Protein AF-A0A928BN38-F1 (afdb_monomer_lite)

Secondary structure (DSSP, 8-state):
-----STTSSTTSS----------------SSS-----------------STT------TT----------TTTT---------S--HHHHHHHHHH-TTSS-HHHHHHHHHTTTHHHHT--B-HHHHHHHHTTSS-SSSS--B--EEEEEE-HHHHHHHHTS-GGG--HHHHHHHHHHTTTTTTSB--S-TTSTTBHHHHHHHTTEESS---GGGSS--SSBTT--TT-TTS--S-EEEEEE-SSSSPEEEEEE-TTTTS-EES--PEE--STTS---EEE--GGGS-EEB-GGG-EEEETTEEEEEESS-----HHHHHHHHTS-EEEETGGG-HHHHHTT-TT----SHHHHEEEE--TTT----TTEEE-TTEEEEEEE-TT---SSGGGEEEEEEES-EEEEEPPPPSSSEEEEEEEEEE-BTTB-EEEEEEES-TT-PPEEEEEEE-B--TTHHHHTT-----S-HHHHHHHHHHHHHTTEEEPPTTBEETTTEEGGG-TTEEEEEEEEEEE-TT---EEEEEE-SS-TT-BEEE-EEEEEEHHHHTSSSPPP--

Foldseek 3Di:
DDPDPPPPPPVVVQDDDDPDDDFDFDDDDDPDDDDDDTDGDDDDDDDDDDDPDDDFDDDPPDGDDDDDDDPQVPVDPPPPQPQDLFFPLNVLVVLCVDLPSQCVPLSQLCVLQVCSVVRNFFFDPVLQVCLVVVLFDPFPVTFTWAKEFEGATLVQVCVVQVDRSVPDDPVSVLVVLVVVVFLVQADPDSRSNPLRHPSNQQSQQRMFRAAAAQCRLWQPAQFFPDDSSCNVDFAAKTKAWGQTRHLRDIWIWIDGPVLPAIFIQADADALLAPPGRNHGPGGDPVRNGKGWPNSPKDDSHNHHIYTYIDDRDGLGPVSLVSQLQDKDKHWLVSLFSSCRRVCLEQNQDPDPCSQKGWDQAPVSNCSGPFKHKDNQKTKIKGACNVNNDQFVSRIWIKIFGQIKMKGWDRFRSAFAKWFKKAKAFQEQLAFKKWKFKDQDPVDTDTFDDIDTRHDDVCPLVVLQDDADPPPVVVVVVSQVSNVVVQKGFAAQGRQDPVQSHSNRPSRIIMGGRDIDGHHRSTIMMMIIGTPDRDRRRMDIGGMMIIHGCCAVVNPDHHGRD

Sequence (561 aa):
MKYASLLVLILLSILPSTGYTQSLKVYRKSLGPQSYQTAKIQGLTVKDAIGDAYHQFVYDGASENLFINDIDSILCVIEEEQMSDVTLGDYMLLCLSDEKSGYHIFSKLIAATGLIDTLSLIKDELYEKLYSEGQIDATPQHRYYGYTLFAEQDSFWEKELKKDVSSITIEDIQNYLIQSGKYSSTSVNNDYQDSENVVFQFVAYHVLPVKLSPYQLVIHANEYGFDLQRPGQLSIPVMDYYSTMDNRHILKLYESAESNGVFLNRFPQLDNSWTGTGHEISCEPDFAGIRVLENQVVQGLANGFLYPIDGLLTYDESIKQQLGSTMLRFDIASLLPELMNNGIRRKCSLDEEDQVVHFPSTPVYPYFENMQTNADANVVYHNFYKNEITTYQGDLLTCTGMYDVTIVLPPVPVTGQYQLRMGTHLTKKGTVYQTYFGDNHTYLPAKGIPMDNRIWPDYSEQRGWREDTFDEEHDLQVEKSLHNQGLYKGPKSISCKEYGSARNNPNCLRRILTRELMEADHTYYLRLRCVIELLEDELWLDYIELCPLSIYSGNELEDVW

Structure (mmCIF, N/CA/C/O backbone):
data_AF-A0A928BN38-F1
#
_entry.id   AF-A0A928BN38-F1
#
loop_
_atom_site.group_PDB
_atom_site.id
_atom_site.type_symbol
_atom_site.label_atom_id
_atom_site.label_alt_id
_atom_site.label_comp_id
_atom_site.label_asym_id
_atom_site.label_entity_id
_atom_site.label_seq_id
_atom_site.pdbx_PDB_ins_code
_atom_site.Cartn_x
_atom_site.Cartn_y
_atom_site.Cartn_z
_atom_site.occupancy
_atom_site.B_iso_or_equiv
_atom_site.auth_seq_id
_atom_site.auth_comp_id
_atom_site.auth_asym_id
_atom_site.auth_atom_id
_atom_site.pdbx_PDB_model_num
ATOM 1 N N . MET A 1 1 ? 21.582 -37.328 19.576 1.00 29.45 1 MET A N 1
ATOM 2 C CA . MET A 1 1 ? 21.267 -36.692 20.877 1.00 29.45 1 MET A CA 1
ATOM 3 C C . MET A 1 1 ? 21.764 -35.264 20.796 1.00 29.45 1 MET A C 1
ATOM 5 O O . MET A 1 1 ? 22.870 -35.103 20.300 1.00 29.45 1 MET A O 1
ATOM 9 N N . LYS A 1 2 ? 20.977 -34.289 21.267 1.00 24.66 2 LYS A N 1
ATOM 10 C CA . LYS A 1 2 ? 21.009 -32.844 20.937 1.00 24.66 2 LYS A CA 1
ATOM 11 C C . LYS A 1 2 ? 20.139 -32.502 19.718 1.00 24.66 2 LYS A C 1
ATOM 13 O O . LYS A 1 2 ? 20.010 -33.338 18.833 1.00 24.66 2 LYS A O 1
ATOM 18 N N . TYR A 1 3 ? 19.524 -31.318 19.749 1.00 26.39 3 TYR A N 1
ATOM 19 C CA . TYR A 1 3 ? 18.465 -30.783 18.868 1.00 26.39 3 TYR A CA 1
ATOM 20 C C . TYR A 1 3 ? 17.018 -31.141 19.244 1.00 26.39 3 TYR A C 1
ATOM 22 O O . TYR A 1 3 ? 16.259 -31.711 18.471 1.00 26.39 3 TYR A O 1
ATOM 30 N N . ALA A 1 4 ? 16.626 -30.781 20.459 1.00 30.19 4 ALA A N 1
ATOM 31 C CA . ALA A 1 4 ? 15.275 -30.320 20.769 1.00 30.19 4 ALA A CA 1
ATOM 32 C C . ALA A 1 4 ? 15.404 -29.420 22.005 1.00 30.19 4 ALA A C 1
ATOM 34 O O . ALA A 1 4 ? 16.285 -29.683 22.825 1.00 30.19 4 ALA A O 1
ATOM 35 N N . SER A 1 5 ? 14.520 -28.435 22.169 1.00 31.55 5 SER A N 1
ATOM 36 C CA . SER A 1 5 ? 14.410 -27.519 23.330 1.00 31.55 5 SER A CA 1
ATOM 37 C C . SER A 1 5 ? 15.026 -26.117 23.178 1.00 31.55 5 SER A C 1
ATOM 39 O O . SER A 1 5 ? 15.671 -25.637 24.102 1.00 31.55 5 SER A O 1
ATOM 41 N N . LEU A 1 6 ? 14.766 -25.423 22.061 1.00 31.30 6 LEU A N 1
ATOM 42 C CA . LEU A 1 6 ? 14.831 -23.946 22.029 1.00 31.30 6 LEU A CA 1
ATOM 43 C C . LEU A 1 6 ? 13.444 -23.288 22.233 1.00 31.30 6 LEU A C 1
ATOM 45 O O . LEU A 1 6 ? 13.358 -22.108 22.543 1.00 31.30 6 LEU A O 1
ATOM 49 N N . LEU A 1 7 ? 12.346 -24.048 22.135 1.00 30.33 7 LEU A N 1
ATOM 50 C CA . LEU A 1 7 ? 10.987 -23.487 22.041 1.00 30.33 7 LEU A CA 1
ATOM 51 C C . LEU A 1 7 ? 10.368 -22.980 23.364 1.00 30.33 7 LEU A C 1
ATOM 53 O O . LEU A 1 7 ? 9.291 -22.401 23.341 1.00 30.33 7 LEU A O 1
ATOM 57 N N . VAL A 1 8 ? 10.988 -23.222 24.526 1.00 30.12 8 VAL A N 1
ATOM 58 C CA . VAL A 1 8 ? 10.323 -23.012 25.836 1.00 30.12 8 VAL A CA 1
ATOM 59 C C . VAL A 1 8 ? 10.676 -21.667 26.491 1.00 30.12 8 VAL A C 1
ATOM 61 O O . VAL A 1 8 ? 9.952 -21.219 27.376 1.00 30.12 8 VAL A O 1
ATOM 64 N N . LEU A 1 9 ? 11.748 -20.986 26.065 1.00 28.81 9 LEU A N 1
ATOM 65 C CA . LEU A 1 9 ? 12.286 -19.842 26.817 1.00 28.81 9 LEU A CA 1
ATOM 66 C C . LEU A 1 9 ? 11.672 -18.470 26.490 1.00 28.81 9 LEU A C 1
ATOM 68 O O . LEU A 1 9 ? 11.769 -17.587 27.331 1.00 28.81 9 LEU A O 1
ATOM 72 N N . ILE A 1 10 ? 11.028 -18.278 25.334 1.00 32.66 10 ILE A N 1
ATOM 73 C CA . ILE A 1 10 ? 10.534 -16.941 24.931 1.00 32.66 10 ILE A CA 1
ATOM 74 C C . ILE A 1 10 ? 9.046 -16.740 25.260 1.00 32.66 10 ILE A C 1
ATOM 76 O O . ILE A 1 10 ? 8.628 -15.636 25.595 1.00 32.66 10 ILE A O 1
ATOM 80 N N . LEU A 1 11 ? 8.246 -17.810 25.282 1.00 27.62 11 LEU A N 1
ATOM 81 C CA . LEU A 1 11 ? 6.803 -17.705 25.537 1.00 27.62 11 LEU A CA 1
ATOM 82 C C . LEU A 1 11 ? 6.440 -17.444 27.012 1.00 27.62 11 LEU A C 1
ATOM 84 O O . LEU A 1 11 ? 5.352 -16.952 27.294 1.00 27.62 11 LEU A O 1
ATOM 88 N N . LEU A 1 12 ? 7.330 -17.734 27.969 1.00 28.80 12 LEU A N 1
ATOM 89 C CA . LEU A 1 12 ? 7.026 -17.608 29.405 1.00 28.80 12 LEU A CA 1
ATOM 90 C C . LEU A 1 12 ? 7.402 -16.252 30.031 1.00 28.80 12 LEU A C 1
ATOM 92 O O . LEU A 1 12 ? 6.984 -15.991 31.155 1.00 28.80 12 LEU A O 1
ATOM 96 N N . SER A 1 13 ? 8.139 -15.378 29.335 1.00 28.66 13 SER A N 1
ATOM 97 C CA . SER A 1 13 ? 8.481 -14.033 29.837 1.00 28.66 13 SER A CA 1
ATOM 98 C C . SER A 1 13 ? 7.534 -12.921 29.368 1.00 28.66 13 SER A C 1
ATOM 100 O O . SER A 1 13 ? 7.694 -11.787 29.810 1.00 28.66 13 SER A O 1
ATOM 102 N N . ILE A 1 14 ? 6.564 -13.223 28.493 1.00 31.61 14 ILE A N 1
ATOM 103 C CA . ILE A 1 14 ? 5.715 -12.212 27.828 1.00 31.61 14 ILE A CA 1
ATOM 104 C C . ILE A 1 14 ? 4.231 -12.304 28.239 1.00 31.61 14 ILE A C 1
ATOM 106 O O . ILE A 1 14 ? 3.467 -11.376 27.995 1.00 31.61 14 ILE A O 1
ATOM 110 N N . LEU A 1 15 ? 3.793 -13.357 28.936 1.00 28.53 15 LEU A N 1
ATOM 111 C CA . LEU A 1 15 ? 2.376 -13.509 29.286 1.00 28.53 15 LEU A CA 1
ATOM 112 C C . LEU A 1 15 ? 2.074 -13.039 30.722 1.00 28.53 15 LEU A C 1
ATOM 114 O O . LEU A 1 15 ? 2.597 -13.628 31.674 1.00 28.53 15 LEU A O 1
ATOM 118 N N . PRO A 1 16 ? 1.195 -12.036 30.929 1.00 26.30 16 PRO A N 1
ATOM 119 C CA . PRO A 1 16 ? 0.596 -11.817 32.236 1.00 26.30 16 PRO A CA 1
ATOM 120 C C . PRO A 1 16 ? -0.249 -13.040 32.603 1.00 26.30 16 PRO A C 1
ATOM 122 O O . PRO A 1 16 ? -0.870 -13.676 31.751 1.00 26.30 16 PRO A O 1
ATOM 125 N N . SER A 1 17 ? -0.267 -13.371 33.893 1.00 28.41 17 SER A N 1
ATOM 126 C CA . SER A 1 17 ? -0.995 -14.499 34.470 1.00 28.41 17 SER A CA 1
ATOM 127 C C . SER A 1 17 ? -2.494 -14.429 34.157 1.00 28.41 17 SER A C 1
ATOM 129 O O . SER A 1 17 ? -3.281 -13.888 34.933 1.00 28.41 17 SER A O 1
ATOM 131 N N . THR A 1 18 ? -2.906 -14.992 33.031 1.00 29.05 18 THR A N 1
ATOM 132 C CA . THR A 1 18 ? -4.305 -15.253 32.709 1.00 29.05 18 THR A CA 1
ATOM 133 C C . THR A 1 18 ? -4.440 -16.759 32.535 1.00 29.05 18 THR A C 1
ATOM 135 O O . THR A 1 18 ? -3.612 -17.408 31.902 1.00 29.05 18 THR A O 1
ATOM 138 N N . GLY A 1 19 ? -5.408 -17.346 33.236 1.00 27.72 19 GLY A N 1
ATOM 139 C CA . GLY A 1 19 ? -5.526 -18.784 33.495 1.00 27.72 19 GLY A CA 1
ATOM 140 C C . GLY A 1 19 ? -5.891 -19.661 32.294 1.00 27.72 19 GLY A C 1
ATOM 141 O O . GLY A 1 19 ? -6.703 -20.570 32.449 1.00 27.72 19 GLY A O 1
ATOM 142 N N . TYR A 1 20 ? -5.306 -19.437 31.120 1.00 25.66 20 TYR A N 1
ATOM 143 C CA . TYR A 1 20 ? -5.476 -20.302 29.959 1.00 25.66 20 TYR A CA 1
ATOM 144 C C . TYR A 1 20 ? -4.384 -21.371 29.914 1.00 25.66 20 TYR A C 1
ATOM 146 O O . TYR A 1 20 ? -3.188 -21.094 29.880 1.00 25.66 20 TYR A O 1
ATOM 154 N N . THR A 1 21 ? -4.806 -22.635 29.928 1.00 25.11 21 THR A N 1
ATOM 155 C CA . THR A 1 21 ? -3.899 -23.779 29.785 1.00 25.11 21 THR A CA 1
ATOM 156 C C . THR A 1 21 ? -3.685 -24.033 28.295 1.00 25.11 21 THR A C 1
ATOM 158 O O . THR A 1 21 ? -4.482 -24.731 27.671 1.00 25.11 21 THR A O 1
ATOM 161 N N . GLN A 1 22 ? -2.640 -23.463 27.695 1.00 26.95 22 GLN A N 1
ATOM 162 C CA . GLN A 1 22 ? -2.279 -23.812 26.319 1.00 26.95 22 GLN A CA 1
ATOM 163 C C . GLN A 1 22 ? -1.598 -25.187 26.274 1.00 26.95 22 GLN A C 1
ATOM 165 O O . GLN A 1 22 ? -0.720 -25.510 27.077 1.00 26.95 22 GLN A O 1
ATOM 170 N N . SER A 1 23 ? -2.030 -26.022 25.330 1.00 26.91 23 SER A N 1
ATOM 171 C CA . SER A 1 23 ? -1.441 -27.336 25.068 1.00 26.91 23 SER A CA 1
ATOM 172 C C . SER A 1 23 ? -0.382 -27.198 23.978 1.00 26.91 23 SER A C 1
ATOM 174 O O . SER A 1 23 ? -0.716 -27.210 22.799 1.00 26.91 23 SER A O 1
ATOM 176 N N . LEU A 1 24 ? 0.893 -27.084 24.350 1.00 28.33 24 LEU A N 1
ATOM 177 C CA . LEU A 1 24 ? 1.988 -27.068 23.377 1.00 28.33 24 LEU A CA 1
ATOM 178 C C . LEU A 1 24 ? 2.139 -28.469 22.750 1.00 28.33 24 LEU A C 1
ATOM 180 O O . LEU A 1 24 ? 2.477 -29.430 23.449 1.00 28.33 24 LEU A O 1
ATOM 184 N N . LYS A 1 25 ? 1.889 -28.615 21.444 1.00 27.42 25 LYS A N 1
ATOM 185 C CA . LYS A 1 25 ? 2.225 -29.837 20.693 1.00 27.42 25 LYS A CA 1
ATOM 186 C C . LYS A 1 25 ? 3.586 -29.648 20.033 1.00 27.42 25 LYS A C 1
ATOM 188 O O . LYS A 1 25 ? 3.738 -28.827 19.143 1.00 27.42 25 LYS A O 1
ATOM 193 N N . VAL A 1 26 ? 4.576 -30.425 20.463 1.00 28.72 26 VAL A N 1
ATOM 194 C CA . VAL A 1 26 ? 5.905 -30.443 19.839 1.00 28.72 26 VAL A CA 1
ATOM 195 C C . VAL A 1 26 ? 5.952 -31.589 18.832 1.00 28.72 26 VAL A C 1
ATOM 197 O O . VAL A 1 26 ? 5.880 -32.756 19.223 1.00 28.72 26 VAL A O 1
ATOM 200 N N . TYR A 1 27 ? 6.085 -31.277 17.542 1.00 26.47 27 TYR A N 1
ATOM 201 C CA . TYR A 1 27 ? 6.265 -32.285 16.497 1.00 26.47 27 TYR A CA 1
ATOM 202 C C . TYR A 1 27 ? 7.749 -32.609 16.305 1.00 26.47 27 TYR A C 1
ATOM 204 O O . TYR A 1 27 ? 8.598 -31.732 16.163 1.00 26.47 27 TYR A O 1
ATOM 212 N N . ARG A 1 28 ? 8.076 -33.903 16.295 1.00 27.38 28 ARG A N 1
ATOM 213 C CA . ARG A 1 28 ? 9.426 -34.404 16.021 1.00 27.38 28 ARG A CA 1
ATOM 214 C C . ARG A 1 28 ? 9.487 -34.871 14.568 1.00 27.38 28 ARG A C 1
ATOM 216 O O . ARG A 1 28 ? 8.938 -35.923 14.255 1.00 27.38 28 ARG A O 1
ATOM 223 N N . LYS A 1 29 ? 10.174 -34.142 13.684 1.00 27.61 29 LYS A N 1
ATOM 224 C CA . LYS A 1 29 ? 10.470 -34.626 12.323 1.00 27.61 29 LYS A CA 1
ATOM 225 C C . LYS A 1 29 ? 11.565 -35.698 12.418 1.00 27.61 29 LYS A C 1
ATOM 227 O O . LYS A 1 29 ? 12.738 -35.377 12.586 1.00 27.61 29 LYS A O 1
ATOM 232 N N . SER A 1 30 ? 11.197 -36.982 12.390 1.00 24.69 30 SER A N 1
ATOM 233 C CA . SER A 1 30 ? 12.169 -38.063 12.183 1.00 24.69 30 SER A CA 1
ATOM 234 C C . SER A 1 30 ? 12.377 -38.279 10.688 1.00 24.69 30 SER A C 1
ATOM 236 O O . SER A 1 30 ? 11.418 -38.504 9.955 1.00 24.69 30 SER A O 1
ATOM 238 N N . LEU A 1 31 ? 13.631 -38.257 10.240 1.00 29.55 31 LEU A N 1
ATOM 239 C CA . LEU A 1 31 ? 14.022 -38.763 8.925 1.00 29.55 31 LEU A CA 1
ATOM 240 C C . LEU A 1 31 ? 13.788 -40.290 8.899 1.00 29.55 31 LEU A C 1
ATOM 242 O O . LEU A 1 31 ? 14.630 -41.049 9.372 1.00 29.55 31 LEU A O 1
ATOM 246 N N . GLY A 1 32 ? 12.620 -40.732 8.417 1.00 27.41 32 GLY A N 1
ATOM 247 C CA . GLY A 1 32 ? 12.264 -42.149 8.218 1.00 27.41 32 GLY A CA 1
ATOM 248 C C . GLY A 1 32 ? 10.810 -42.496 8.592 1.00 27.41 32 GLY A C 1
ATOM 249 O O . GLY A 1 32 ? 10.199 -41.767 9.375 1.00 27.41 32 GLY A O 1
ATOM 250 N N . PRO A 1 33 ? 10.228 -43.577 8.027 1.00 31.53 33 PRO A N 1
ATOM 251 C CA . PRO A 1 33 ? 8.782 -43.787 8.011 1.00 31.53 33 PRO A CA 1
ATOM 252 C C . PRO A 1 33 ? 8.225 -44.293 9.353 1.00 31.53 33 PRO A C 1
ATOM 254 O O . PRO A 1 33 ? 8.696 -45.282 9.902 1.00 31.53 33 PRO A O 1
ATOM 257 N N . GLN A 1 34 ? 7.156 -43.620 9.794 1.00 37.22 34 GLN A N 1
ATOM 258 C CA . GLN A 1 34 ? 6.149 -43.991 10.803 1.00 37.22 34 GLN A CA 1
ATOM 259 C C . GLN A 1 34 ? 6.600 -44.276 12.251 1.00 37.22 34 GLN A C 1
ATOM 261 O O . GLN A 1 34 ? 6.939 -45.400 12.601 1.00 37.22 34 GLN A O 1
ATOM 266 N N . SER A 1 35 ? 6.403 -43.284 13.135 1.00 23.33 35 SER A N 1
ATOM 267 C CA . SER A 1 35 ? 5.613 -43.421 14.382 1.00 23.33 35 SER A CA 1
ATOM 268 C C . SER A 1 35 ? 5.548 -42.080 15.134 1.00 23.33 35 SER A C 1
ATOM 270 O O . SER A 1 35 ? 6.588 -41.518 15.473 1.00 23.33 35 SER A O 1
ATOM 272 N N . TYR A 1 36 ? 4.343 -41.581 15.425 1.00 25.98 36 TYR A N 1
ATOM 273 C CA . TYR A 1 36 ? 4.112 -40.361 16.210 1.00 25.98 36 TYR A CA 1
ATOM 274 C C . TYR A 1 36 ? 3.910 -40.720 17.692 1.00 25.98 36 TYR A C 1
ATOM 276 O O . TYR A 1 36 ? 3.127 -41.618 18.000 1.00 25.98 36 TYR A O 1
ATOM 284 N N . GLN A 1 37 ? 4.579 -40.024 18.617 1.00 23.44 37 GLN A N 1
ATOM 285 C CA . GLN A 1 37 ? 4.277 -40.097 20.053 1.00 23.44 37 GLN A CA 1
ATOM 286 C C . GLN A 1 37 ? 4.064 -38.696 20.629 1.00 23.44 37 GLN A C 1
ATOM 288 O O . GLN A 1 37 ? 4.890 -37.806 20.442 1.00 23.44 37 GLN A O 1
ATOM 293 N N . THR A 1 38 ? 2.960 -38.529 21.353 1.00 26.05 38 THR A N 1
ATOM 294 C CA . THR A 1 38 ? 2.557 -37.294 22.035 1.00 26.05 38 THR A CA 1
ATOM 295 C C . THR A 1 38 ? 3.060 -37.314 23.481 1.00 26.05 38 THR A C 1
ATOM 297 O O . THR A 1 38 ? 2.807 -38.282 24.195 1.00 26.05 38 THR A O 1
ATOM 300 N N . ALA A 1 39 ? 3.713 -36.247 23.949 1.00 26.88 39 ALA A N 1
ATOM 301 C CA . ALA A 1 39 ? 4.047 -36.059 25.365 1.00 26.88 39 ALA A CA 1
ATOM 302 C C . ALA A 1 39 ? 3.341 -34.809 25.921 1.00 26.88 39 ALA A C 1
ATOM 304 O O . ALA A 1 39 ? 3.331 -33.767 25.271 1.00 26.88 39 ALA A O 1
ATOM 305 N N . LYS A 1 40 ? 2.744 -34.918 27.117 1.00 25.50 40 LYS A N 1
ATOM 306 C CA . LYS A 1 40 ? 2.168 -33.797 27.888 1.00 25.50 40 LYS A CA 1
ATOM 307 C C . LYS A 1 40 ? 3.208 -33.288 28.891 1.00 25.50 40 LYS A C 1
ATOM 309 O O . LYS A 1 40 ? 3.762 -34.097 29.628 1.00 25.50 40 LYS A O 1
ATOM 314 N N . ILE A 1 41 ? 3.426 -31.975 28.963 1.00 30.55 41 ILE A N 1
ATOM 315 C CA . ILE A 1 41 ? 4.291 -31.327 29.967 1.00 30.55 41 ILE A CA 1
ATOM 316 C C . ILE A 1 41 ? 3.403 -30.552 30.958 1.00 30.55 41 ILE A C 1
ATOM 318 O O . ILE A 1 41 ? 2.482 -29.857 30.534 1.00 30.55 41 ILE A O 1
ATOM 322 N N . GLN A 1 42 ? 3.656 -30.677 32.268 1.00 24.52 42 GLN A N 1
ATOM 323 C CA . GLN A 1 42 ? 3.006 -29.904 33.341 1.00 24.52 42 GLN A CA 1
ATOM 324 C C . GLN A 1 42 ? 4.059 -29.357 34.325 1.00 24.52 42 GLN A C 1
ATOM 326 O O . GLN A 1 42 ? 4.889 -30.126 34.797 1.00 24.52 42 GLN A O 1
ATOM 331 N N . GLY A 1 43 ? 3.960 -28.064 34.669 1.00 27.80 43 GLY A N 1
ATOM 332 C CA . GLY A 1 43 ? 4.610 -27.421 35.826 1.00 27.80 43 GLY A CA 1
ATOM 333 C C . GLY A 1 43 ? 6.077 -26.994 35.647 1.00 27.80 43 GLY A C 1
ATOM 334 O O . GLY A 1 43 ? 6.977 -27.822 35.714 1.00 27.80 43 GLY A O 1
ATOM 335 N N . LEU A 1 44 ? 6.328 -25.687 35.509 1.00 29.70 44 LEU A N 1
ATOM 336 C CA . LEU A 1 44 ? 7.659 -25.061 35.580 1.00 29.70 44 LEU A CA 1
ATOM 337 C C . LEU A 1 44 ? 7.611 -23.895 36.581 1.00 29.70 44 LEU A C 1
ATOM 339 O O . LEU A 1 44 ? 6.687 -23.086 36.530 1.00 29.70 44 LEU A O 1
ATOM 343 N N . THR A 1 45 ? 8.606 -23.796 37.468 1.00 27.50 45 THR A N 1
ATOM 344 C CA . THR A 1 45 ? 8.750 -22.694 38.436 1.00 27.50 45 THR A CA 1
ATOM 345 C C . THR A 1 45 ? 10.158 -22.109 38.330 1.00 27.50 45 THR A C 1
ATOM 347 O O . THR A 1 45 ? 11.136 -22.842 38.460 1.00 27.50 45 THR A O 1
ATOM 350 N N . VAL A 1 46 ? 10.274 -20.798 38.105 1.00 29.31 46 VAL A N 1
ATOM 351 C CA . VAL A 1 46 ? 11.557 -20.077 38.009 1.00 29.31 46 VAL A CA 1
ATOM 352 C C . VAL A 1 46 ? 11.976 -19.596 39.404 1.00 29.31 46 VAL A C 1
ATOM 354 O O . VAL A 1 46 ? 11.152 -19.037 40.126 1.00 29.31 46 VAL A O 1
ATOM 357 N N . LYS A 1 47 ? 13.242 -19.796 39.796 1.00 25.70 47 LYS A N 1
ATOM 358 C CA . LYS A 1 47 ? 13.835 -19.178 40.996 1.00 25.70 47 LYS A CA 1
ATOM 359 C C . LYS A 1 47 ? 15.038 -18.315 40.614 1.00 25.70 47 LYS A C 1
ATOM 361 O O . LYS A 1 47 ? 15.965 -18.828 40.004 1.00 25.70 47 LYS A O 1
ATOM 366 N N . ASP A 1 48 ? 14.950 -17.047 41.014 1.00 26.89 48 ASP A N 1
ATOM 367 C CA . ASP A 1 48 ? 15.953 -15.982 41.158 1.00 26.89 48 ASP A CA 1
ATOM 368 C C . ASP A 1 48 ? 17.029 -15.804 40.068 1.00 26.89 48 ASP A C 1
ATOM 370 O O . ASP A 1 48 ? 17.903 -16.638 39.846 1.00 26.89 48 ASP A O 1
ATOM 374 N N . ALA A 1 49 ? 17.001 -14.621 39.445 1.00 28.61 49 ALA A N 1
ATOM 375 C CA . ALA A 1 49 ? 18.006 -14.130 38.512 1.00 28.61 49 ALA A CA 1
ATOM 376 C C . ALA A 1 49 ? 19.259 -13.631 39.254 1.00 28.61 49 ALA A C 1
ATOM 378 O O . ALA A 1 49 ? 19.164 -12.788 40.147 1.00 28.61 49 ALA A O 1
ATOM 379 N N . ILE A 1 50 ? 20.441 -14.100 38.845 1.00 24.36 50 ILE A N 1
ATOM 380 C CA . ILE A 1 50 ? 21.728 -13.518 39.246 1.00 24.36 50 ILE A CA 1
ATOM 381 C C . ILE A 1 50 ? 22.582 -13.309 37.993 1.00 24.36 50 ILE A C 1
ATOM 383 O O . ILE A 1 50 ? 23.048 -14.288 37.428 1.00 24.36 50 ILE A O 1
ATOM 387 N N . GLY A 1 51 ? 22.839 -12.040 37.650 1.00 28.23 51 GLY A N 1
ATOM 388 C CA . GLY A 1 51 ? 24.019 -11.577 36.903 1.00 28.23 51 GLY A CA 1
ATOM 389 C C . GLY A 1 51 ? 24.135 -11.967 35.424 1.00 28.23 51 GLY A C 1
ATOM 390 O O . GLY A 1 51 ? 23.753 -13.052 35.005 1.00 28.23 51 GLY A O 1
ATOM 391 N N . ASP A 1 52 ? 24.692 -11.045 34.640 1.00 35.00 52 ASP A N 1
ATOM 392 C CA . ASP A 1 52 ? 24.735 -11.064 33.178 1.00 35.00 52 ASP A CA 1
ATOM 393 C C . ASP A 1 52 ? 25.149 -12.417 32.553 1.00 35.00 52 ASP A C 1
ATOM 395 O O . ASP A 1 52 ? 26.209 -12.979 32.839 1.00 35.00 52 ASP A O 1
ATOM 399 N N . ALA A 1 53 ? 24.293 -12.874 31.631 1.00 30.73 53 ALA A N 1
ATOM 400 C CA . ALA A 1 53 ? 24.501 -13.911 30.615 1.00 30.73 53 ALA A CA 1
ATOM 401 C C . ALA A 1 53 ? 24.449 -15.410 30.992 1.00 30.73 53 ALA A C 1
ATOM 403 O O . ALA A 1 53 ? 24.868 -16.227 30.171 1.00 30.73 53 ALA A O 1
ATOM 404 N N . TYR A 1 54 ? 23.871 -15.831 32.127 1.00 27.38 54 TYR A N 1
ATOM 405 C CA . TYR A 1 54 ? 23.687 -17.273 32.391 1.00 27.38 54 TYR A CA 1
ATOM 406 C C . TYR A 1 54 ? 22.354 -17.609 33.076 1.00 27.38 54 TYR A C 1
ATOM 408 O O . TYR A 1 54 ? 22.106 -17.221 34.213 1.00 27.38 54 TYR A O 1
ATOM 416 N N . HIS A 1 55 ? 21.510 -18.411 32.415 1.00 31.00 55 HIS A N 1
ATOM 417 C CA . HIS A 1 55 ? 20.362 -19.061 33.055 1.00 31.00 55 HIS A CA 1
ATOM 418 C C . HIS A 1 55 ? 20.711 -20.512 33.397 1.00 31.00 55 HIS A C 1
ATOM 420 O O . HIS A 1 55 ? 20.903 -21.345 32.512 1.00 31.00 55 HIS A O 1
ATOM 426 N N . GLN A 1 56 ? 20.791 -20.822 34.692 1.00 28.78 56 GLN A N 1
ATOM 427 C CA . GLN A 1 56 ? 20.953 -22.187 35.183 1.00 28.78 56 GLN A CA 1
ATOM 428 C C . GLN A 1 56 ? 19.567 -22.775 35.477 1.00 28.78 56 GLN A C 1
ATOM 430 O O . GLN A 1 56 ? 18.884 -22.338 36.400 1.00 28.78 56 GLN A O 1
ATOM 435 N N . PHE A 1 57 ? 19.143 -23.772 34.699 1.00 31.84 57 PHE A N 1
ATOM 436 C CA . PHE A 1 57 ? 17.894 -24.497 34.940 1.00 31.84 57 PHE A CA 1
ATOM 437 C C . PHE A 1 57 ? 18.197 -25.808 35.668 1.00 31.84 57 PHE A C 1
ATOM 439 O O . PHE A 1 57 ? 18.963 -26.635 35.178 1.00 31.84 57 PHE A O 1
ATOM 446 N N . VAL A 1 58 ? 17.603 -26.003 36.847 1.00 27.25 58 VAL A N 1
ATOM 447 C CA . VAL A 1 58 ? 17.703 -27.262 37.598 1.00 27.25 58 VAL A CA 1
ATOM 448 C C . VAL A 1 58 ? 16.470 -28.103 37.285 1.00 27.25 58 VAL A C 1
ATOM 450 O O . VAL A 1 58 ? 15.364 -27.771 37.702 1.00 27.25 58 VAL A O 1
ATOM 453 N N . TYR A 1 59 ? 16.670 -29.191 36.545 1.00 29.28 59 TYR A N 1
ATOM 454 C CA . TYR A 1 59 ? 15.699 -30.275 36.432 1.00 29.28 59 TYR A CA 1
ATOM 455 C C . TYR A 1 59 ? 15.942 -31.270 37.569 1.00 29.28 59 TYR A C 1
ATOM 457 O O . TYR A 1 59 ? 17.091 -31.487 37.962 1.00 29.28 59 TYR A O 1
ATOM 465 N N . ASP A 1 60 ? 14.874 -31.855 38.103 1.00 30.47 60 ASP A N 1
ATOM 466 C CA . ASP A 1 60 ? 14.915 -32.822 39.199 1.00 30.47 60 ASP A CA 1
ATOM 467 C C . ASP A 1 60 ? 15.914 -33.963 38.889 1.00 30.47 60 ASP A C 1
ATOM 469 O O . ASP A 1 60 ? 15.644 -34.861 38.092 1.00 30.47 60 ASP A O 1
ATOM 473 N N . GLY A 1 61 ? 17.116 -33.881 39.474 1.00 29.31 61 GLY A N 1
ATOM 474 C CA . GLY A 1 61 ? 18.091 -34.973 39.545 1.00 29.31 61 GLY A CA 1
ATOM 475 C C . GLY A 1 61 ? 19.306 -34.988 38.602 1.00 29.31 61 GLY A C 1
ATOM 476 O O . GLY A 1 61 ? 20.154 -35.856 38.805 1.00 29.31 61 GLY A O 1
ATOM 477 N N . ALA A 1 62 ? 19.485 -34.081 37.632 1.00 26.52 62 ALA A N 1
ATOM 478 C CA . ALA A 1 62 ? 20.730 -34.047 36.838 1.00 26.52 62 ALA A CA 1
ATOM 479 C C . ALA A 1 62 ? 21.034 -32.663 36.240 1.00 26.52 62 ALA A C 1
ATOM 481 O O . ALA A 1 62 ? 20.243 -32.112 35.481 1.00 26.52 62 ALA A O 1
ATOM 482 N N . SER A 1 63 ? 22.206 -32.112 36.565 1.00 25.50 63 SER A N 1
ATOM 483 C CA . SER A 1 63 ? 22.712 -30.853 36.012 1.00 25.50 63 SER A CA 1
ATOM 484 C C . SER A 1 63 ? 23.532 -31.103 34.741 1.00 25.50 63 SER A C 1
ATOM 486 O O . SER A 1 63 ? 24.614 -31.687 34.826 1.00 25.50 63 SER A O 1
ATOM 488 N N . GLU A 1 64 ? 23.077 -30.610 33.590 1.00 25.88 64 GLU A N 1
ATOM 489 C CA . GLU A 1 64 ? 23.915 -30.443 32.395 1.00 25.88 64 GLU A CA 1
ATOM 490 C C . GLU A 1 64 ? 23.957 -28.966 31.982 1.00 25.88 64 GLU A C 1
ATOM 492 O O . GLU A 1 64 ? 22.939 -28.277 31.981 1.00 25.88 64 GLU A O 1
ATOM 497 N N . ASN A 1 65 ? 25.151 -28.483 31.630 1.00 25.84 65 ASN A N 1
ATOM 498 C CA . ASN A 1 65 ? 25.364 -27.127 31.126 1.00 25.84 65 ASN A CA 1
ATOM 499 C C . ASN A 1 65 ? 25.031 -27.070 29.625 1.00 25.84 65 ASN A C 1
ATOM 501 O O . ASN A 1 65 ? 25.584 -27.846 28.840 1.00 25.84 65 ASN A O 1
ATOM 505 N N . LEU A 1 66 ? 24.163 -26.139 29.220 1.00 28.70 66 LEU A N 1
ATOM 506 C CA . LEU A 1 66 ? 23.802 -25.893 27.820 1.00 28.70 66 LEU A CA 1
ATOM 507 C C . LEU A 1 66 ? 24.635 -24.726 27.258 1.00 28.70 66 LEU A C 1
ATOM 509 O O . LEU A 1 66 ? 24.732 -23.682 27.894 1.00 28.70 66 LEU A O 1
ATOM 513 N N . PHE A 1 67 ? 25.207 -24.892 26.064 1.00 25.45 67 PHE A N 1
ATOM 514 C CA . PHE A 1 67 ? 25.877 -23.825 25.308 1.00 25.45 67 PHE A CA 1
ATOM 515 C C . PHE A 1 67 ? 24.989 -23.431 24.115 1.00 25.45 67 PHE A C 1
ATOM 517 O O . PHE A 1 67 ? 24.548 -24.318 23.380 1.00 25.45 67 PHE A O 1
ATOM 524 N N . ILE A 1 68 ? 24.721 -22.133 23.934 1.00 28.66 68 ILE A N 1
ATOM 525 C CA . ILE A 1 68 ? 23.909 -21.561 22.843 1.00 28.66 68 ILE A CA 1
ATOM 526 C C . ILE A 1 68 ? 24.853 -20.783 21.919 1.00 28.66 68 ILE A C 1
ATOM 528 O O . ILE A 1 68 ? 25.580 -19.926 22.413 1.00 28.66 68 ILE A O 1
ATOM 532 N N . ASN A 1 69 ? 24.852 -21.084 20.614 1.00 24.83 69 ASN A N 1
ATOM 533 C CA . ASN A 1 69 ? 25.786 -20.481 19.650 1.00 24.83 69 ASN A CA 1
ATOM 534 C C . ASN A 1 69 ? 25.154 -19.647 18.524 1.00 24.83 69 ASN A C 1
ATOM 536 O O . ASN A 1 69 ? 25.922 -18.969 17.866 1.00 24.83 69 ASN A O 1
ATOM 540 N N . ASP A 1 70 ? 23.834 -19.628 18.311 1.00 29.30 70 ASP A N 1
ATOM 541 C CA . ASP A 1 70 ? 23.233 -18.812 17.239 1.00 29.30 70 ASP A CA 1
ATOM 542 C C . ASP A 1 70 ? 21.863 -18.261 17.665 1.00 29.30 70 ASP A C 1
ATOM 544 O O . ASP A 1 70 ? 20.970 -19.015 18.056 1.00 29.30 70 ASP A O 1
ATOM 548 N N . ILE A 1 71 ? 21.723 -16.933 17.617 1.00 32.12 71 ILE A N 1
ATOM 549 C CA . ILE A 1 71 ? 20.517 -16.160 17.974 1.00 32.12 71 ILE A CA 1
ATOM 550 C C . ILE A 1 71 ? 19.650 -15.870 16.724 1.00 32.12 71 ILE A C 1
ATOM 552 O O . ILE A 1 71 ? 18.461 -15.579 16.844 1.00 32.12 71 ILE A O 1
ATOM 556 N N . ASP A 1 72 ? 20.193 -16.062 15.519 1.00 31.88 72 ASP A N 1
ATOM 557 C CA . ASP A 1 72 ? 19.608 -15.595 14.249 1.00 31.88 72 ASP A CA 1
ATOM 558 C C . ASP A 1 72 ? 18.370 -16.375 13.772 1.00 31.88 72 ASP A C 1
ATOM 560 O O . ASP A 1 72 ? 17.646 -15.934 12.881 1.00 31.88 72 ASP A O 1
ATOM 564 N N . SER A 1 73 ? 18.085 -17.540 14.354 1.00 31.59 73 SER A N 1
ATOM 565 C CA . SER A 1 73 ? 16.930 -18.374 13.987 1.00 31.59 73 SER A CA 1
ATOM 566 C C . SER A 1 73 ? 15.638 -18.036 14.743 1.00 31.59 73 SER A C 1
ATOM 568 O O . SER A 1 73 ? 14.627 -18.700 14.536 1.00 31.59 73 SER A O 1
ATOM 570 N N . ILE A 1 74 ? 15.659 -17.047 15.642 1.00 31.56 74 ILE A N 1
ATOM 571 C CA . ILE A 1 74 ? 14.537 -16.741 16.549 1.00 31.56 74 ILE A CA 1
ATOM 572 C C . ILE A 1 74 ? 13.515 -15.774 15.927 1.00 31.56 74 ILE A C 1
ATOM 574 O O . ILE A 1 74 ? 12.378 -15.724 16.384 1.00 31.56 74 ILE A O 1
ATOM 578 N N . LEU A 1 75 ? 13.861 -15.063 14.847 1.00 31.55 75 LEU A N 1
ATOM 579 C CA . LEU A 1 75 ? 12.936 -14.111 14.215 1.00 31.55 75 LEU A CA 1
ATOM 580 C C . LEU A 1 75 ? 11.832 -14.764 13.367 1.00 31.55 75 LEU A C 1
ATOM 582 O O . LEU A 1 75 ? 10.923 -14.077 12.918 1.00 31.55 75 LEU A O 1
ATOM 586 N N . CYS A 1 76 ? 11.904 -16.075 13.133 1.00 34.22 76 CYS A N 1
ATOM 587 C CA . CYS A 1 76 ? 10.862 -16.803 12.423 1.00 34.22 76 CYS A CA 1
ATOM 588 C C . CYS A 1 76 ? 9.948 -17.462 13.457 1.00 34.22 76 CYS A C 1
ATOM 590 O O . CYS A 1 76 ? 10.181 -18.597 13.884 1.00 34.22 76 CYS A O 1
ATOM 592 N N . VAL A 1 77 ? 8.919 -16.736 13.896 1.00 32.47 77 VAL A N 1
ATOM 593 C CA . VAL A 1 77 ? 7.772 -17.396 14.515 1.00 32.47 77 VAL A CA 1
ATOM 594 C C . VAL A 1 77 ? 7.124 -18.204 13.396 1.00 32.47 77 VAL A C 1
ATOM 596 O O . VAL A 1 77 ? 6.459 -17.661 12.522 1.00 32.47 77 VAL A O 1
ATOM 599 N N . ILE A 1 78 ? 7.375 -19.513 13.385 1.00 32.09 78 ILE A N 1
ATOM 600 C CA . ILE A 1 78 ? 6.533 -20.445 12.642 1.00 32.09 78 ILE A CA 1
ATOM 601 C C . ILE A 1 78 ? 5.194 -20.433 13.379 1.00 32.09 78 ILE A C 1
ATOM 603 O O . ILE A 1 78 ? 4.979 -21.206 14.314 1.00 32.09 78 ILE A O 1
ATOM 607 N N . GLU A 1 79 ? 4.315 -19.512 12.998 1.00 36.66 79 GLU A N 1
ATOM 608 C CA . GLU A 1 79 ? 2.893 -19.609 13.290 1.00 36.66 79 GLU A CA 1
ATOM 609 C C . GLU A 1 79 ? 2.334 -20.758 12.441 1.00 36.66 79 GLU A C 1
ATOM 611 O O . GLU A 1 79 ? 1.641 -20.560 11.451 1.00 36.66 79 GLU A O 1
ATOM 616 N N . GLU A 1 80 ? 2.590 -22.006 12.846 1.00 36.09 80 GLU A N 1
ATOM 617 C CA . GLU A 1 80 ? 1.543 -23.018 12.690 1.00 36.09 80 GLU A CA 1
ATOM 618 C C . GLU A 1 80 ? 0.460 -22.665 13.720 1.00 36.09 80 GLU A C 1
ATOM 620 O O . GLU A 1 80 ? 0.299 -23.329 14.749 1.00 36.09 80 GLU A O 1
ATOM 625 N N . GLU A 1 81 ? -0.240 -21.548 13.484 1.00 41.06 81 GLU A N 1
ATOM 626 C CA . GLU A 1 81 ? -1.467 -21.237 14.193 1.00 41.06 81 GLU A CA 1
ATOM 627 C C . GLU A 1 81 ? -2.415 -22.390 13.892 1.00 41.06 81 GLU A C 1
ATOM 629 O O . GLU A 1 81 ? -2.805 -22.652 12.752 1.00 41.06 81 GLU A O 1
ATOM 634 N N . GLN A 1 82 ? -2.774 -23.127 14.937 1.00 39.12 82 GLN A N 1
ATOM 635 C CA . GLN A 1 82 ? -3.979 -23.923 14.893 1.00 39.12 82 GLN A CA 1
ATOM 636 C C . GLN A 1 82 ? -5.092 -22.916 14.599 1.00 39.12 82 GLN A C 1
ATOM 638 O O . GLN A 1 82 ? -5.420 -22.140 15.493 1.00 39.12 82 GLN A O 1
ATOM 643 N N . MET A 1 83 ? -5.557 -22.867 13.342 1.00 49.94 83 MET A N 1
ATOM 644 C CA . MET A 1 83 ? -6.553 -21.897 12.892 1.00 49.94 83 MET A CA 1
ATOM 645 C C . MET A 1 83 ? -7.650 -21.830 13.944 1.00 49.94 83 MET A C 1
ATOM 647 O O . MET A 1 83 ? -8.319 -22.828 14.222 1.00 49.94 83 MET A O 1
ATOM 651 N N . SER A 1 84 ? -7.754 -20.676 14.591 1.00 65.88 84 SER A N 1
ATOM 652 C CA . SER A 1 84 ? -8.882 -20.398 15.455 1.00 65.88 84 SER A CA 1
ATOM 653 C C . SER A 1 84 ? -10.137 -20.476 14.602 1.00 65.88 84 SER A C 1
ATOM 655 O O . SER A 1 84 ? -10.141 -19.990 13.475 1.00 65.88 84 SER A O 1
ATOM 657 N N . ASP A 1 85 ? -11.201 -21.071 15.130 1.00 79.81 85 ASP A N 1
ATOM 658 C CA . ASP A 1 85 ? -12.507 -21.040 14.467 1.00 79.81 85 ASP A CA 1
ATOM 659 C C . ASP A 1 85 ? -13.179 -19.655 14.608 1.00 79.81 85 ASP A C 1
ATOM 661 O O . ASP A 1 85 ? -14.275 -19.453 14.099 1.00 79.81 85 ASP A O 1
ATOM 665 N N . VAL A 1 86 ? -12.549 -18.708 15.321 1.00 92.81 86 VAL A N 1
ATOM 666 C CA . VAL A 1 86 ? -13.077 -17.360 15.570 1.00 92.81 86 VAL A CA 1
ATOM 667 C C . VAL A 1 86 ? -12.531 -16.392 14.528 1.00 92.81 86 VAL A C 1
ATOM 669 O O . VAL A 1 86 ? -11.332 -16.108 14.496 1.00 92.81 86 VAL A O 1
ATOM 672 N N . THR A 1 87 ? -13.414 -15.863 13.688 1.00 96.75 87 THR A N 1
ATOM 673 C CA . THR A 1 87 ? -13.092 -14.796 12.732 1.00 96.75 87 THR A CA 1
ATOM 674 C C . THR A 1 87 ? -13.019 -13.429 13.410 1.00 96.75 87 THR A C 1
ATOM 676 O O . THR A 1 87 ? -13.463 -13.250 14.546 1.00 96.75 87 THR A O 1
ATOM 679 N N . LEU A 1 88 ? -12.496 -12.428 12.704 1.00 97.06 88 LEU A N 1
ATOM 680 C CA . LEU A 1 88 ? -12.561 -11.041 13.154 1.00 97.06 88 LEU A CA 1
ATOM 681 C C . LEU A 1 88 ? -14.017 -10.584 13.339 1.00 97.06 88 LEU A C 1
ATOM 683 O O . LEU A 1 88 ? -14.327 -9.964 14.351 1.00 97.06 88 LEU A O 1
ATOM 687 N N . GLY A 1 89 ? -14.928 -10.961 12.436 1.00 97.62 89 GLY A N 1
ATOM 688 C CA . GLY A 1 89 ? -16.363 -10.704 12.593 1.00 97.62 89 GLY A CA 1
ATOM 689 C C . GLY A 1 89 ? -16.955 -11.355 13.851 1.00 97.62 89 GLY A C 1
ATOM 690 O O . GLY A 1 89 ? -17.652 -10.683 14.614 1.00 97.62 89 GLY A O 1
ATOM 691 N N . ASP A 1 90 ? -16.610 -12.617 14.138 1.00 97.25 90 ASP A N 1
ATOM 692 C CA . ASP A 1 90 ? -17.040 -13.302 15.369 1.00 97.25 90 ASP A CA 1
ATOM 693 C C . ASP A 1 90 ? -16.513 -12.594 16.622 1.00 97.25 90 ASP A C 1
ATOM 695 O O . ASP A 1 90 ? -17.246 -12.411 17.595 1.00 97.25 90 ASP A O 1
ATOM 699 N N . TYR A 1 91 ? -15.251 -12.157 16.598 1.00 97.50 91 TYR A N 1
ATOM 700 C CA . TYR A 1 91 ? -14.651 -11.404 17.697 1.00 97.50 91 TYR A CA 1
ATOM 701 C C . TYR A 1 91 ? -15.378 -10.075 17.940 1.00 97.50 91 TYR A C 1
ATOM 703 O O . TYR A 1 91 ? -15.715 -9.761 19.082 1.00 97.50 91 TYR A O 1
ATOM 711 N N . MET A 1 92 ? -15.713 -9.333 16.881 1.00 98.12 92 MET A N 1
ATOM 712 C CA . MET A 1 92 ? -16.485 -8.093 17.008 1.00 98.12 92 MET A CA 1
ATOM 713 C C . MET A 1 92 ? -17.897 -8.347 17.561 1.00 98.12 92 MET A C 1
ATOM 715 O O . MET A 1 92 ? -18.385 -7.566 18.379 1.00 98.12 92 MET A O 1
ATOM 719 N N . LEU A 1 93 ? -18.550 -9.460 17.207 1.00 97.69 93 LEU A N 1
ATOM 720 C CA . LEU A 1 93 ? -19.825 -9.855 17.823 1.00 97.69 93 LEU A CA 1
ATOM 721 C C . LEU A 1 93 ? -19.679 -10.188 19.317 1.00 97.69 93 LEU A C 1
ATOM 723 O O . LEU A 1 93 ? -20.551 -9.831 20.114 1.00 97.69 93 LEU A O 1
ATOM 727 N N . LEU A 1 94 ? -18.580 -10.834 19.718 1.00 96.75 94 LEU A N 1
ATOM 728 C CA . LEU A 1 94 ? -18.283 -11.091 21.130 1.00 96.75 94 LEU A CA 1
ATOM 729 C C . LEU A 1 94 ? -18.096 -9.775 21.897 1.00 96.75 94 LEU A C 1
ATOM 731 O O . LEU A 1 94 ? -18.750 -9.577 22.924 1.00 96.75 94 LEU A O 1
ATOM 735 N N . CYS A 1 95 ? -17.291 -8.849 21.375 1.00 97.50 95 CYS A N 1
ATOM 736 C CA . CYS A 1 95 ? -17.079 -7.521 21.958 1.00 97.50 95 CYS A CA 1
ATOM 737 C C . CYS A 1 95 ? -18.372 -6.690 22.029 1.00 97.50 95 CYS A C 1
ATOM 739 O O . CYS A 1 95 ? -18.618 -5.993 23.015 1.00 97.50 95 CYS A O 1
ATOM 741 N N . LEU A 1 96 ? -19.256 -6.813 21.035 1.00 96.75 96 LEU A N 1
ATOM 742 C CA . LEU A 1 96 ? -20.576 -6.181 21.061 1.00 96.75 96 LEU A CA 1
ATOM 743 C C . LEU A 1 96 ? -21.435 -6.673 22.238 1.00 96.75 96 LEU A C 1
ATOM 745 O O . LEU A 1 96 ? -22.238 -5.912 22.773 1.00 96.75 96 LEU A O 1
ATOM 749 N N . SER A 1 97 ? -21.262 -7.927 22.662 1.00 95.25 97 SER A N 1
ATOM 750 C CA . SER A 1 97 ? -22.001 -8.515 23.787 1.00 95.25 97 SER A CA 1
ATOM 751 C C . SER A 1 97 ? -21.381 -8.254 25.169 1.00 95.25 97 SER A C 1
ATOM 753 O O . SER A 1 97 ? -22.032 -8.520 26.181 1.00 95.25 97 SER A O 1
ATOM 755 N N . ASP A 1 98 ? -20.159 -7.712 25.225 1.00 94.88 98 ASP A N 1
ATOM 756 C CA . ASP A 1 98 ? -19.423 -7.431 26.460 1.00 94.88 98 ASP A CA 1
ATOM 757 C C . ASP A 1 98 ? -18.963 -5.966 26.524 1.00 94.88 98 ASP A C 1
ATOM 759 O O . ASP A 1 98 ? -17.972 -5.569 25.908 1.00 94.88 98 ASP A O 1
ATOM 763 N N . GLU A 1 99 ? -19.653 -5.165 27.341 1.00 92.25 99 GLU A N 1
ATOM 764 C CA . GLU A 1 99 ? -19.321 -3.754 27.601 1.00 92.25 99 GLU A CA 1
ATOM 765 C C . GLU A 1 99 ? -17.923 -3.550 28.212 1.00 92.25 99 GLU A C 1
ATOM 767 O O . GLU A 1 99 ? -17.436 -2.425 28.257 1.00 92.25 99 GLU A O 1
ATOM 772 N N . LYS A 1 100 ? -17.271 -4.612 28.706 1.00 93.31 100 LYS A N 1
ATOM 773 C CA . LYS A 1 100 ? -15.915 -4.561 29.274 1.00 93.31 100 LYS A CA 1
ATOM 774 C C . LYS A 1 100 ? -14.837 -5.060 28.318 1.00 93.31 100 LYS A C 1
ATOM 776 O O . LYS A 1 100 ? -13.677 -5.140 28.720 1.00 93.31 100 LYS A O 1
ATOM 781 N N . SER A 1 101 ? -15.201 -5.386 27.080 1.00 94.50 101 SER A N 1
ATOM 782 C CA . SER A 1 101 ? -14.262 -5.892 26.076 1.00 94.50 101 SER A CA 1
ATOM 783 C C . SER A 1 101 ? -13.181 -4.879 25.687 1.00 94.50 101 SER A C 1
ATOM 785 O O . SER A 1 101 ? -12.136 -5.276 25.179 1.00 94.50 101 SER A O 1
ATOM 787 N N . GLY A 1 102 ? -13.422 -3.583 25.916 1.00 96.62 102 GLY A N 1
ATOM 788 C CA . GLY A 1 102 ? -12.539 -2.496 25.498 1.00 96.62 102 GLY A CA 1
ATOM 789 C C . GLY A 1 102 ? -12.731 -2.072 24.040 1.00 96.62 102 GLY A C 1
ATOM 790 O O . GLY A 1 102 ? -12.091 -1.112 23.620 1.00 96.62 102 GLY A O 1
ATOM 791 N N . TYR A 1 103 ? -13.618 -2.745 23.298 1.00 97.88 103 TYR A N 1
ATOM 792 C CA . TYR A 1 103 ? -13.975 -2.440 21.908 1.00 97.88 103 TYR A CA 1
ATOM 793 C C . TYR A 1 103 ? -15.490 -2.474 21.671 1.00 97.88 103 TYR A C 1
ATOM 795 O O . TYR A 1 103 ? -15.948 -2.632 20.535 1.00 97.88 103 TYR A O 1
ATOM 803 N N . HIS A 1 104 ? -16.296 -2.368 22.725 1.00 98.12 104 HIS A N 1
ATOM 804 C CA . HIS A 1 104 ? -17.749 -2.449 22.647 1.00 98.12 104 HIS A CA 1
ATOM 805 C C . HIS A 1 104 ? -18.339 -1.371 21.724 1.00 98.12 104 HIS A C 1
ATOM 807 O O . HIS A 1 104 ? -19.236 -1.651 20.926 1.00 98.12 104 HIS A O 1
ATOM 813 N N . ILE A 1 105 ? -17.817 -0.143 21.783 1.00 98.31 105 ILE A N 1
ATOM 814 C CA . ILE A 1 105 ? -18.274 0.989 20.966 1.00 98.31 105 ILE A CA 1
ATOM 815 C C . ILE A 1 105 ? -17.910 0.765 19.503 1.00 98.31 105 ILE A C 1
ATOM 817 O O . ILE A 1 105 ? -18.780 0.863 18.639 1.00 98.31 105 ILE A O 1
ATOM 821 N N . PHE A 1 106 ? -16.661 0.395 19.217 1.00 98.25 106 PHE A N 1
ATOM 822 C CA . PHE A 1 106 ? -16.239 0.135 17.841 1.00 98.25 106 PHE A CA 1
ATOM 823 C C . PHE A 1 106 ? -16.994 -1.063 17.236 1.00 98.25 106 PHE A C 1
ATOM 825 O O . PHE A 1 106 ? -17.399 -1.040 16.076 1.00 98.25 106 PHE A O 1
ATOM 832 N N . SER A 1 107 ? -17.312 -2.069 18.056 1.00 98.38 107 SER A N 1
ATOM 833 C CA . SER A 1 107 ? -18.150 -3.206 17.656 1.00 98.38 107 SER A CA 1
ATOM 834 C C . SER A 1 107 ? -19.582 -2.807 17.309 1.00 98.38 107 SER A C 1
ATOM 836 O O . SER A 1 107 ? -20.141 -3.339 16.349 1.00 98.38 107 SER A O 1
ATOM 838 N N . LYS A 1 108 ? -20.177 -1.838 18.024 1.00 98.12 108 LYS A N 1
ATOM 839 C CA . LYS A 1 108 ? -21.480 -1.262 17.638 1.00 98.12 108 LYS A CA 1
ATOM 840 C C . LYS A 1 108 ? -21.416 -0.633 16.247 1.00 98.12 108 LYS A C 1
ATOM 842 O O . LYS A 1 108 ? -22.350 -0.811 15.471 1.00 98.12 108 LYS A O 1
ATOM 847 N N . LEU A 1 109 ? -20.336 0.085 15.936 1.00 98.19 109 LEU A N 1
ATOM 848 C CA . LEU A 1 109 ? -20.156 0.753 14.644 1.00 98.19 109 LEU A CA 1
ATOM 849 C C . LEU A 1 109 ? -19.985 -0.258 13.497 1.00 98.19 109 LEU A C 1
ATOM 851 O O . LEU A 1 109 ? -20.668 -0.155 12.479 1.00 98.19 109 LEU A O 1
ATOM 855 N N . ILE A 1 110 ? -19.148 -1.282 13.682 1.00 98.12 110 ILE A N 1
ATOM 856 C CA . ILE A 1 110 ? -18.959 -2.365 12.700 1.00 98.12 110 ILE A CA 1
ATOM 857 C C . ILE A 1 110 ? -20.272 -3.125 12.450 1.00 98.12 110 ILE A C 1
ATOM 859 O O . ILE A 1 110 ? -20.629 -3.401 11.305 1.00 98.12 110 ILE A O 1
ATOM 863 N N . ALA A 1 111 ? -21.032 -3.430 13.505 1.00 97.94 111 ALA A N 1
ATOM 864 C CA . ALA A 1 111 ? -22.332 -4.084 13.364 1.00 97.94 111 ALA A CA 1
ATOM 865 C C . ALA A 1 111 ? -23.355 -3.201 12.630 1.00 97.94 111 ALA A C 1
ATOM 867 O O . ALA A 1 111 ? -24.102 -3.693 11.787 1.00 97.94 111 ALA A O 1
ATOM 868 N N . ALA A 1 112 ? -23.377 -1.897 12.914 1.00 97.44 112 ALA A N 1
ATOM 869 C CA . ALA A 1 112 ? -24.294 -0.956 12.277 1.00 97.44 112 ALA A CA 1
ATOM 870 C C . ALA A 1 112 ? -24.019 -0.765 10.779 1.00 97.44 112 ALA A C 1
ATOM 872 O O . ALA A 1 112 ? -24.957 -0.619 9.999 1.00 97.44 112 ALA A O 1
ATOM 873 N N . THR A 1 113 ? -22.745 -0.799 10.390 1.00 97.19 113 THR A N 1
ATOM 874 C CA . THR A 1 113 ? -22.290 -0.634 9.000 1.00 97.19 113 THR A CA 1
ATOM 875 C C . THR A 1 113 ? -22.401 -1.909 8.164 1.00 97.19 113 THR A C 1
ATOM 877 O O . THR A 1 113 ? -22.156 -1.879 6.964 1.00 97.19 113 THR A O 1
ATOM 880 N N . GLY A 1 114 ? -22.802 -3.036 8.768 1.00 96.44 114 GLY A N 1
ATOM 881 C CA . GLY A 1 114 ? -22.962 -4.315 8.068 1.00 96.44 114 GLY A CA 1
ATOM 882 C C . GLY A 1 114 ? -21.644 -5.033 7.757 1.00 96.44 114 GLY A C 1
ATOM 883 O O . GLY A 1 114 ? -21.656 -6.082 7.119 1.00 96.44 114 GLY A O 1
ATOM 884 N N . LEU A 1 115 ? -20.506 -4.521 8.235 1.00 97.06 115 LEU A N 1
ATOM 885 C CA . LEU A 1 115 ? -19.190 -5.083 7.921 1.00 97.06 115 LEU A CA 1
ATOM 886 C C . LEU A 1 115 ? -18.899 -6.415 8.629 1.00 97.06 115 LEU A C 1
ATOM 888 O O . LEU A 1 115 ? -17.987 -7.118 8.204 1.00 97.06 115 LEU A O 1
ATOM 892 N N . ILE A 1 116 ? -19.682 -6.809 9.644 1.00 97.62 116 ILE A N 1
ATOM 893 C CA . ILE A 1 116 ? -19.527 -8.103 10.341 1.00 97.62 116 ILE A CA 1
ATOM 894 C C . ILE A 1 116 ? -19.461 -9.272 9.353 1.00 97.62 116 ILE A C 1
ATOM 896 O O . ILE A 1 116 ? -18.524 -10.062 9.427 1.00 97.62 116 ILE A O 1
ATOM 900 N N . ASP A 1 117 ? -20.394 -9.345 8.400 1.00 95.94 117 ASP A N 1
ATOM 901 C CA . ASP A 1 117 ? -20.460 -10.457 7.445 1.00 95.94 117 ASP A CA 1
ATOM 902 C C . ASP A 1 117 ? -19.204 -10.524 6.568 1.00 95.94 117 ASP A C 1
ATOM 904 O O . ASP A 1 117 ? -18.701 -11.608 6.271 1.00 95.94 117 ASP A O 1
ATOM 908 N N . THR A 1 118 ? -18.650 -9.364 6.202 1.00 95.94 118 THR A N 1
ATOM 909 C CA . THR A 1 118 ? -17.408 -9.300 5.422 1.00 95.94 118 THR A CA 1
ATOM 910 C C . THR A 1 118 ? -16.226 -9.776 6.262 1.00 95.94 118 THR A C 1
ATOM 912 O O . THR A 1 118 ? -15.481 -10.660 5.842 1.00 95.94 118 THR A O 1
ATOM 915 N N . LEU A 1 119 ? -16.109 -9.279 7.496 1.00 97.75 119 LEU A N 1
ATOM 916 C CA . LEU A 1 119 ? -15.046 -9.644 8.439 1.00 97.75 119 LEU A CA 1
ATOM 917 C C . LEU A 1 119 ? -15.135 -11.098 8.937 1.00 97.75 119 LEU A C 1
ATOM 919 O O . LEU A 1 119 ? -14.230 -11.558 9.636 1.00 97.75 119 LEU A O 1
ATOM 923 N N . SER A 1 120 ? -16.189 -11.832 8.577 1.00 96.88 120 SER A N 1
ATOM 924 C CA . SER A 1 120 ? -16.349 -13.267 8.837 1.00 96.88 120 SER A CA 1
ATOM 925 C C . SER A 1 120 ? -15.952 -14.164 7.658 1.00 96.88 120 SER A C 1
ATOM 927 O O . SER A 1 120 ? -15.917 -15.385 7.808 1.00 96.88 120 SER A O 1
ATOM 929 N N . LEU A 1 121 ? -15.622 -13.609 6.487 1.00 95.50 121 LEU A N 1
ATOM 930 C CA . LEU A 1 121 ? -15.168 -14.414 5.348 1.00 95.50 121 LEU A CA 1
ATOM 931 C C . LEU A 1 121 ? -13.761 -14.975 5.595 1.00 95.50 121 LEU A C 1
ATOM 933 O O . LEU A 1 121 ? -12.858 -14.241 5.990 1.00 95.50 121 LEU A O 1
ATOM 937 N N . ILE A 1 122 ? -13.565 -16.269 5.326 1.00 94.12 122 ILE A N 1
ATOM 938 C CA . ILE A 1 122 ? -12.266 -16.951 5.479 1.00 94.12 122 ILE A CA 1
ATOM 939 C C . ILE A 1 122 ? -11.742 -17.431 4.128 1.00 94.12 122 ILE A C 1
ATOM 941 O O . ILE A 1 122 ? -10.599 -17.158 3.783 1.00 94.12 122 ILE A O 1
ATOM 945 N N . LYS A 1 123 ? -12.561 -18.153 3.358 1.00 93.25 123 LYS A N 1
ATOM 946 C CA . LYS A 1 123 ? -12.168 -18.791 2.097 1.00 93.25 123 LYS A CA 1
ATOM 947 C C . LYS A 1 123 ? -13.093 -18.404 0.959 1.00 93.25 123 LYS A C 1
ATOM 949 O O . LYS A 1 123 ? -14.283 -18.167 1.157 1.00 93.25 123 LYS A O 1
ATOM 954 N N . ASP A 1 124 ? -12.542 -18.402 -0.244 1.00 94.62 124 ASP A N 1
ATOM 955 C CA . ASP A 1 124 ? -13.306 -18.318 -1.477 1.00 94.62 124 ASP A CA 1
ATOM 956 C C . ASP A 1 124 ? -13.887 -19.690 -1.853 1.00 94.62 124 ASP A C 1
ATOM 958 O O . ASP A 1 124 ? -13.228 -20.537 -2.454 1.00 94.62 124 ASP A O 1
ATOM 962 N N . GLU A 1 125 ? -15.152 -19.908 -1.505 1.00 94.06 125 GLU A N 1
ATOM 963 C CA . GLU A 1 125 ? -15.852 -21.174 -1.748 1.00 94.06 125 GLU A CA 1
ATOM 964 C C . GLU A 1 125 ? -15.930 -21.562 -3.237 1.00 94.06 125 GLU A C 1
ATOM 966 O O . GLU A 1 125 ? -15.978 -22.751 -3.570 1.00 94.06 125 GLU A O 1
ATOM 971 N N . LEU A 1 126 ? -15.936 -20.586 -4.155 1.00 92.12 126 LEU A N 1
ATOM 972 C CA . LEU A 1 126 ? -15.912 -20.880 -5.588 1.00 92.12 126 LEU A CA 1
ATOM 973 C C . LEU A 1 126 ? -14.542 -21.426 -5.994 1.00 92.12 126 LEU A C 1
ATOM 975 O O . LEU A 1 126 ? -14.480 -22.429 -6.709 1.00 92.12 126 LEU A O 1
ATOM 979 N N . TYR A 1 127 ? -13.467 -20.803 -5.509 1.00 92.06 127 TYR A N 1
ATOM 980 C CA . TYR A 1 127 ? -12.105 -21.277 -5.732 1.00 92.06 127 TYR A CA 1
ATOM 981 C C . TYR A 1 127 ? -11.909 -22.704 -5.212 1.00 92.06 127 TYR A C 1
ATOM 983 O O . TYR A 1 127 ? -11.480 -23.582 -5.962 1.00 92.06 127 TYR A O 1
ATOM 991 N N . GLU A 1 128 ? -12.297 -22.965 -3.959 1.00 91.81 128 GLU A N 1
ATOM 992 C CA . GLU A 1 128 ? -12.152 -24.285 -3.330 1.00 91.81 128 GLU A CA 1
ATOM 993 C C . GLU A 1 128 ? -12.900 -25.367 -4.125 1.00 91.81 128 GLU A C 1
ATOM 995 O O . GLU A 1 128 ? -12.388 -26.471 -4.337 1.00 91.81 128 GLU A O 1
ATOM 1000 N N . LYS A 1 129 ? -14.095 -25.040 -4.635 1.00 92.19 129 LYS A N 1
ATOM 1001 C CA . LYS A 1 129 ? -14.860 -25.943 -5.496 1.00 92.19 129 LYS A CA 1
ATOM 1002 C C . LYS A 1 129 ? -14.115 -26.247 -6.797 1.00 92.19 129 LYS A C 1
ATOM 1004 O O . LYS A 1 129 ? -13.937 -27.423 -7.120 1.00 92.19 129 LYS A O 1
ATOM 1009 N N . LEU A 1 130 ? -13.679 -25.223 -7.531 1.00 90.06 130 LEU A N 1
ATOM 1010 C CA . LEU A 1 130 ? -12.991 -25.386 -8.818 1.00 90.06 130 LEU A CA 1
ATOM 1011 C C . LEU A 1 130 ? -11.671 -26.156 -8.671 1.00 90.06 130 LEU A C 1
ATOM 1013 O O . LEU A 1 130 ? -11.379 -27.027 -9.493 1.00 90.06 130 LEU A O 1
ATOM 1017 N N . TYR A 1 131 ? -10.925 -25.897 -7.595 1.00 89.50 131 TYR A N 1
ATOM 1018 C CA . TYR A 1 131 ? -9.724 -26.645 -7.229 1.00 89.50 131 TYR A CA 1
ATOM 1019 C C . TYR A 1 131 ? -10.042 -28.126 -6.961 1.00 89.50 131 TYR A C 1
ATOM 1021 O O . TYR A 1 131 ? -9.419 -29.017 -7.537 1.00 89.50 131 TYR A O 1
ATOM 1029 N N . SER A 1 132 ? -11.070 -28.416 -6.152 1.00 89.94 132 SER A N 1
ATOM 1030 C CA . SER A 1 132 ? -11.465 -29.797 -5.821 1.00 89.94 132 SER A CA 1
ATOM 1031 C C . SER A 1 132 ? -11.947 -30.614 -7.029 1.00 89.94 132 SER A C 1
ATOM 1033 O O . SER A 1 132 ? -11.791 -31.836 -7.062 1.00 89.94 132 SER A O 1
ATOM 1035 N N . GLU A 1 133 ? -12.512 -29.941 -8.034 1.00 91.38 133 GLU A N 1
ATOM 1036 C CA . GLU A 1 133 ? -12.971 -30.537 -9.292 1.00 91.38 133 GLU A CA 1
ATOM 1037 C C . GLU A 1 133 ? -11.844 -30.660 -10.339 1.00 91.38 133 GLU A C 1
ATOM 1039 O O . GLU A 1 133 ? -12.073 -31.222 -11.412 1.00 91.38 133 GLU A O 1
ATOM 1044 N N . GLY A 1 134 ? -10.634 -30.168 -10.041 1.00 87.69 134 GLY A N 1
ATOM 1045 C CA . GLY A 1 134 ? -9.481 -30.187 -10.947 1.00 87.69 134 GLY A CA 1
ATOM 1046 C C . GLY A 1 134 ? -9.615 -29.237 -12.140 1.00 87.69 134 GLY A C 1
ATOM 1047 O O . GLY A 1 134 ? -9.040 -29.503 -13.193 1.00 87.69 134 GLY A O 1
ATOM 1048 N N . GLN A 1 135 ? -10.413 -28.171 -12.004 1.00 86.94 135 GLN A N 1
ATOM 1049 C CA . GLN A 1 135 ? -10.589 -27.144 -13.042 1.00 86.94 135 GLN A CA 1
ATOM 1050 C C . GLN A 1 135 ? -9.512 -26.049 -12.984 1.00 86.94 135 GLN A C 1
ATOM 1052 O O . GLN A 1 135 ? -9.310 -25.343 -13.969 1.00 86.94 135 GLN A O 1
ATOM 1057 N N . ILE A 1 136 ? -8.837 -25.914 -11.840 1.00 84.25 136 ILE A N 1
ATOM 1058 C CA . ILE A 1 136 ? -7.697 -25.019 -11.613 1.00 84.25 136 ILE A CA 1
ATOM 1059 C C . ILE A 1 136 ? -6.502 -25.886 -11.201 1.00 84.25 136 ILE A C 1
ATOM 1061 O O . ILE A 1 136 ? -6.677 -26.916 -10.544 1.00 84.25 136 ILE A O 1
ATOM 1065 N N . ASP A 1 137 ? -5.302 -25.477 -11.608 1.00 74.19 137 ASP A N 1
ATOM 1066 C CA . ASP A 1 137 ? -4.050 -26.152 -11.268 1.00 74.19 137 ASP A CA 1
ATOM 1067 C C . ASP A 1 137 ? -3.745 -26.136 -9.757 1.00 74.19 137 ASP A C 1
ATOM 1069 O O . ASP A 1 137 ? -4.366 -25.432 -8.963 1.00 74.19 137 ASP A O 1
ATOM 1073 N N . ALA A 1 138 ? -2.750 -26.929 -9.351 1.00 64.25 138 ALA A N 1
ATOM 1074 C CA . ALA A 1 138 ? -2.447 -27.234 -7.953 1.00 64.25 138 ALA A CA 1
ATOM 1075 C C . ALA A 1 138 ? -1.906 -26.053 -7.104 1.00 64.25 138 ALA A C 1
ATOM 1077 O O . ALA A 1 138 ? -1.682 -26.238 -5.907 1.00 64.25 138 ALA A O 1
ATOM 1078 N N . THR A 1 139 ? -1.662 -24.866 -7.678 1.00 75.44 139 THR A N 1
ATOM 1079 C CA . THR A 1 139 ? -1.022 -23.738 -6.977 1.00 75.44 139 THR A CA 1
ATOM 1080 C C . THR A 1 139 ? -1.615 -22.374 -7.360 1.00 75.44 139 THR A C 1
ATOM 1082 O O . THR A 1 139 ? -1.662 -22.068 -8.554 1.00 75.44 139 THR A O 1
ATOM 1085 N N . PRO A 1 140 ? -1.978 -21.525 -6.378 1.00 87.88 140 PRO A N 1
ATOM 1086 C CA . PRO A 1 140 ? -2.069 -21.814 -4.936 1.00 87.88 140 PRO A CA 1
ATOM 1087 C C . PRO A 1 140 ? -3.198 -22.803 -4.591 1.00 87.88 140 PRO A C 1
ATOM 1089 O O . PRO A 1 140 ? -4.175 -22.908 -5.316 1.00 87.88 140 PRO A O 1
ATOM 1092 N N . GLN A 1 141 ? -3.105 -23.549 -3.487 1.00 86.94 141 GLN A N 1
ATOM 1093 C CA . GLN A 1 141 ? -4.152 -24.536 -3.141 1.00 86.94 141 GLN A CA 1
ATOM 1094 C C . GLN A 1 141 ? -5.450 -23.908 -2.625 1.00 86.94 141 GLN A C 1
ATOM 1096 O O . GLN A 1 141 ? -6.508 -24.528 -2.684 1.00 86.94 141 GLN A O 1
ATOM 1101 N N . HIS A 1 142 ? -5.356 -22.687 -2.106 1.00 90.81 142 HIS A N 1
ATOM 1102 C CA . HIS A 1 142 ? -6.448 -21.970 -1.468 1.00 90.81 142 HIS A CA 1
ATOM 1103 C C . HIS A 1 142 ? -6.453 -20.518 -1.921 1.00 90.81 142 HIS A C 1
ATOM 1105 O O . HIS A 1 142 ? -5.425 -20.006 -2.362 1.00 90.81 142 HIS A O 1
ATOM 1111 N N . ARG A 1 143 ? -7.605 -19.866 -1.757 1.00 93.31 143 ARG A N 1
ATOM 1112 C CA . ARG A 1 143 ? -7.737 -18.410 -1.827 1.00 93.31 143 ARG A CA 1
ATOM 1113 C C . ARG A 1 143 ? -8.439 -17.919 -0.561 1.00 93.31 143 ARG A C 1
ATOM 1115 O O . ARG A 1 143 ? -9.654 -18.059 -0.420 1.00 93.31 143 ARG A O 1
ATOM 1122 N N . TYR A 1 144 ? -7.653 -17.387 0.370 1.00 94.88 144 TYR A N 1
ATOM 1123 C CA . TYR A 1 144 ? -8.123 -16.846 1.646 1.00 94.88 144 TYR A CA 1
ATOM 1124 C C . TYR A 1 144 ? -8.476 -15.356 1.578 1.00 94.88 144 TYR A C 1
ATOM 1126 O O . TYR A 1 144 ? -7.816 -14.574 0.890 1.00 94.88 144 TYR A O 1
ATOM 1134 N N . TYR A 1 145 ? -9.474 -14.973 2.372 1.00 96.06 145 TYR A N 1
ATOM 1135 C CA . TYR A 1 145 ? -9.737 -13.597 2.778 1.00 96.06 145 TYR A CA 1
ATOM 1136 C C . TYR A 1 145 ? -8.990 -13.293 4.077 1.00 96.06 145 TYR A C 1
ATOM 1138 O O . TYR A 1 145 ? -8.829 -14.161 4.938 1.00 96.06 145 TYR A O 1
ATOM 1146 N N . GLY A 1 146 ? -8.536 -12.052 4.218 1.00 96.00 146 GLY A N 1
ATOM 1147 C CA . GLY A 1 146 ? -7.797 -11.596 5.383 1.00 96.00 146 GLY A CA 1
ATOM 1148 C C . GLY A 1 146 ? -8.043 -10.118 5.644 1.00 96.00 146 GLY A C 1
ATOM 1149 O O . GLY A 1 146 ? -8.245 -9.356 4.701 1.00 96.00 146 GLY A O 1
ATOM 1150 N N . TYR A 1 147 ? -8.022 -9.724 6.915 1.00 97.81 147 TYR A N 1
ATOM 1151 C CA . TYR A 1 147 ? -8.363 -8.372 7.346 1.00 97.81 147 TYR A CA 1
ATOM 1152 C C . TYR A 1 147 ? -7.410 -7.852 8.419 1.00 97.81 147 TYR A C 1
ATOM 1154 O O . TYR A 1 147 ? -6.949 -8.599 9.284 1.00 97.81 147 TYR A O 1
ATOM 1162 N N . THR A 1 148 ? -7.176 -6.545 8.406 1.00 98.38 148 THR A N 1
ATOM 1163 C CA . THR A 1 148 ? -6.511 -5.831 9.498 1.00 98.38 148 THR A CA 1
ATOM 1164 C C . THR A 1 148 ? -7.408 -4.688 9.925 1.00 98.38 148 THR A C 1
ATOM 1166 O O . THR A 1 148 ? -7.749 -3.834 9.109 1.00 98.38 148 THR A O 1
ATOM 1169 N N . LEU A 1 149 ? -7.803 -4.692 11.194 1.00 98.62 149 LEU A N 1
ATOM 1170 C CA . LEU A 1 149 ? -8.623 -3.647 11.792 1.00 98.62 149 LEU A CA 1
ATOM 1171 C C . LEU A 1 149 ? -7.773 -2.813 12.749 1.00 98.62 149 LEU A C 1
ATOM 1173 O O . LEU A 1 149 ? -7.213 -3.345 13.704 1.00 98.62 149 LEU A O 1
ATOM 1177 N N . PHE A 1 150 ? -7.725 -1.506 12.533 1.00 98.75 150 PHE A N 1
ATOM 1178 C CA . PHE A 1 150 ? -7.188 -0.547 13.497 1.00 98.75 150 PHE A CA 1
ATOM 1179 C C . PHE A 1 150 ? -8.361 0.046 14.271 1.00 98.75 150 PHE A C 1
ATOM 1181 O O . PHE A 1 150 ? -9.282 0.534 13.642 1.00 98.75 150 PHE A O 1
ATOM 1188 N N . ALA A 1 151 ? -8.397 -0.017 15.600 1.00 98.38 151 ALA A N 1
ATOM 1189 C CA . ALA A 1 151 ? -9.588 0.402 16.348 1.00 98.38 151 ALA A CA 1
ATOM 1190 C C . ALA A 1 151 ? -9.254 1.253 17.571 1.00 98.38 151 ALA A C 1
ATOM 1192 O O . ALA A 1 151 ? -8.413 0.875 18.397 1.00 98.38 151 ALA A O 1
ATOM 1193 N N . GLU A 1 152 ? -9.954 2.376 17.733 1.00 98.31 152 GLU A N 1
ATOM 1194 C CA . GLU A 1 152 ? -9.956 3.104 18.994 1.00 98.31 152 GLU A CA 1
ATOM 1195 C C . GLU A 1 152 ? -10.602 2.250 20.089 1.00 98.31 152 GLU A C 1
ATOM 1197 O O . GLU A 1 152 ? -11.661 1.641 19.910 1.00 98.31 152 GLU A O 1
ATOM 1202 N N . GLN A 1 153 ? -9.966 2.235 21.258 1.00 97.56 153 GLN A N 1
ATOM 1203 C CA . GLN A 1 153 ? -10.506 1.566 22.437 1.00 97.56 153 GLN A CA 1
ATOM 1204 C C . GLN A 1 153 ? -11.682 2.353 23.029 1.00 97.56 153 GLN A C 1
ATOM 1206 O O . GLN A 1 153 ? -11.769 3.574 22.902 1.00 97.56 153 GLN A O 1
ATOM 1211 N N . ASP A 1 154 ? -12.550 1.673 23.774 1.00 98.12 154 ASP A N 1
ATOM 1212 C CA . ASP A 1 154 ? -13.699 2.293 24.443 1.00 98.12 154 ASP A CA 1
ATOM 1213 C C . ASP A 1 154 ? -13.291 3.483 25.332 1.00 98.12 154 ASP A C 1
ATOM 1215 O O . ASP A 1 154 ? -13.978 4.503 25.374 1.00 98.12 154 ASP A O 1
ATOM 1219 N N . SER A 1 155 ? -12.121 3.391 25.973 1.00 97.19 155 SER A N 1
ATOM 1220 C CA . SER A 1 155 ? -11.557 4.437 26.834 1.00 97.19 155 SER A CA 1
ATOM 1221 C C . SER A 1 155 ? -11.292 5.760 26.103 1.00 97.19 155 SER A C 1
ATOM 1223 O O . SER A 1 155 ? -11.391 6.831 26.711 1.00 97.19 155 SER A O 1
ATOM 1225 N N . PHE A 1 156 ? -10.983 5.711 24.803 1.00 97.06 156 PHE A N 1
ATOM 1226 C CA . PHE A 1 156 ? -10.855 6.898 23.962 1.00 97.06 156 PHE A CA 1
ATOM 1227 C C . PHE A 1 156 ? -12.213 7.599 23.835 1.00 97.06 156 PHE A C 1
ATOM 1229 O O . PHE A 1 156 ? -12.336 8.787 24.138 1.00 97.06 156 PHE A O 1
ATOM 1236 N N . TRP A 1 157 ? -13.259 6.851 23.483 1.00 97.38 157 TRP A N 1
ATOM 1237 C CA . TRP A 1 157 ? -14.600 7.395 23.280 1.00 97.38 157 TRP A CA 1
ATOM 1238 C C . TRP A 1 157 ? -15.252 7.894 24.569 1.00 97.38 157 TRP A C 1
ATOM 1240 O O . TRP A 1 157 ? -15.887 8.950 24.556 1.00 97.38 157 TRP A O 1
ATOM 1250 N N . GLU A 1 158 ? -15.061 7.202 25.695 1.00 97.25 158 GLU A N 1
ATOM 1251 C CA . GLU A 1 158 ? -15.532 7.684 27.000 1.00 97.25 158 GLU A CA 1
ATOM 1252 C C . GLU A 1 158 ? -14.930 9.046 27.350 1.00 97.25 158 GLU A C 1
ATOM 1254 O O . GLU A 1 158 ? -15.627 9.944 27.832 1.00 97.25 158 GLU A O 1
ATOM 1259 N N . LYS A 1 159 ? -13.633 9.222 27.075 1.00 96.94 159 LYS A N 1
ATOM 1260 C CA . LYS A 1 159 ? -12.916 10.475 27.319 1.00 96.94 159 LYS A CA 1
ATOM 1261 C C . LYS A 1 159 ? -13.403 11.595 26.399 1.00 96.94 159 LYS A C 1
ATOM 1263 O O . LYS A 1 159 ? -13.665 12.696 26.888 1.00 96.94 159 LYS A O 1
ATOM 1268 N N . GLU A 1 160 ? -13.519 11.328 25.100 1.00 95.44 160 GLU A N 1
ATOM 1269 C CA . GLU A 1 160 ? -13.917 12.329 24.104 1.00 95.44 160 GLU A CA 1
ATOM 1270 C C . GLU A 1 160 ? -15.375 12.770 24.280 1.00 95.44 160 GLU A C 1
ATOM 1272 O O . GLU A 1 160 ? -15.672 13.967 24.288 1.00 95.44 160 GLU A O 1
ATOM 1277 N N . LEU A 1 161 ? -16.287 11.819 24.501 1.00 96.81 161 LEU A N 1
ATOM 1278 C CA . LEU A 1 161 ? -17.719 12.096 24.634 1.00 96.81 161 LEU A CA 1
ATOM 1279 C C . LEU A 1 161 ? -18.149 12.427 26.066 1.00 96.81 161 LEU A C 1
ATOM 1281 O O . LEU A 1 161 ? -19.252 12.942 26.262 1.00 96.81 161 LEU A O 1
ATOM 1285 N N . LYS A 1 162 ? -17.295 12.165 27.064 1.00 97.00 162 LYS A N 1
ATOM 1286 C CA . LYS A 1 162 ? -17.585 12.345 28.499 1.00 97.00 162 LYS A CA 1
ATOM 1287 C C . LYS A 1 162 ? -18.855 11.599 28.918 1.00 97.00 162 LYS A C 1
ATOM 1289 O O . LYS A 1 162 ? -19.715 12.146 29.612 1.00 97.00 162 LYS A O 1
ATOM 1294 N N . LYS A 1 163 ? -18.965 10.358 28.451 1.00 97.56 163 LYS A N 1
ATOM 1295 C CA . LYS A 1 163 ? -20.093 9.443 28.644 1.00 97.56 163 LYS A CA 1
ATOM 1296 C C . LYS A 1 163 ? -19.557 8.063 29.003 1.00 97.56 163 LYS A C 1
ATOM 1298 O O . LYS A 1 163 ? -18.489 7.698 28.531 1.00 97.56 163 LYS A O 1
ATOM 1303 N N . ASP A 1 164 ? -20.318 7.303 29.784 1.00 96.50 164 ASP A N 1
ATOM 1304 C CA . ASP A 1 164 ? -19.994 5.900 30.062 1.00 96.50 164 ASP A CA 1
ATOM 1305 C C . ASP A 1 164 ? -20.194 5.052 28.793 1.00 96.50 164 ASP A C 1
ATOM 1307 O O . ASP A 1 164 ? -21.161 5.297 28.056 1.00 96.50 164 ASP A O 1
ATOM 1311 N N . VAL A 1 165 ? -19.358 4.023 28.577 1.00 96.38 165 VAL A N 1
ATOM 1312 C CA . VAL A 1 165 ? -19.412 3.104 27.409 1.00 96.38 165 VAL A CA 1
ATOM 1313 C C . VAL A 1 165 ? -20.838 2.679 27.033 1.00 96.38 165 VAL A C 1
ATOM 1315 O O . VAL A 1 165 ? -21.241 2.739 25.867 1.00 96.38 165 VAL A O 1
ATOM 1318 N N . SER A 1 166 ? -21.626 2.253 28.023 1.00 94.12 166 SER A N 1
ATOM 1319 C CA . SER A 1 166 ? -22.979 1.716 27.822 1.00 94.12 166 SER A CA 1
ATOM 1320 C C . SER A 1 166 ? -23.979 2.758 27.313 1.00 94.12 166 SER A C 1
ATOM 1322 O O . SER A 1 166 ? -24.963 2.412 26.660 1.00 94.12 166 SER A O 1
ATOM 1324 N N . SER A 1 167 ? -23.713 4.041 27.568 1.00 96.31 167 SER A N 1
ATOM 1325 C CA . SER A 1 167 ? -24.566 5.165 27.176 1.00 96.31 167 SER A CA 1
ATOM 1326 C C . SER A 1 167 ? -24.196 5.785 25.827 1.00 96.31 167 SER A C 1
ATOM 1328 O O . SER A 1 167 ? -24.977 6.575 25.295 1.00 96.31 167 SER A O 1
ATOM 1330 N N . ILE A 1 168 ? -23.028 5.441 25.274 1.00 97.94 168 ILE A N 1
ATOM 1331 C CA . ILE A 1 168 ? -22.569 5.949 23.981 1.00 97.94 168 ILE A CA 1
ATOM 1332 C C . ILE A 1 168 ? -23.338 5.249 22.856 1.00 97.94 168 ILE A C 1
ATOM 1334 O O . ILE A 1 168 ? -23.370 4.013 22.751 1.00 97.94 168 ILE A O 1
ATOM 1338 N N . THR A 1 169 ? -23.975 6.068 22.020 1.00 97.00 169 THR A N 1
ATOM 1339 C CA . THR A 1 169 ? -24.765 5.647 20.857 1.00 97.00 169 THR A CA 1
ATOM 1340 C C . THR A 1 169 ? -24.015 5.901 19.549 1.00 97.00 169 THR A C 1
ATOM 1342 O O . THR A 1 169 ? -23.072 6.686 19.503 1.00 97.00 169 THR A O 1
ATOM 1345 N N . ILE A 1 170 ? -24.461 5.277 18.455 1.00 96.69 170 ILE A N 1
ATOM 1346 C CA . ILE A 1 170 ? -23.915 5.548 17.113 1.00 96.69 170 ILE A CA 1
ATOM 1347 C C . ILE A 1 170 ? -24.160 7.012 16.715 1.00 96.69 170 ILE A C 1
ATOM 1349 O O . ILE A 1 170 ? -23.287 7.646 16.131 1.00 96.69 170 ILE A O 1
ATOM 1353 N N . GLU A 1 171 ? -25.313 7.575 17.092 1.00 95.62 171 GLU A N 1
ATOM 1354 C CA . GLU A 1 171 ? -25.653 8.980 16.844 1.00 95.62 171 GLU A CA 1
ATOM 1355 C C . GLU A 1 171 ? -24.685 9.938 17.562 1.00 95.62 171 GLU A C 1
ATOM 1357 O O . GLU A 1 171 ? -24.333 10.981 17.016 1.00 95.62 171 GLU A O 1
ATOM 1362 N N . ASP A 1 172 ? -24.189 9.582 18.752 1.00 96.69 172 ASP A N 1
ATOM 1363 C CA . ASP A 1 172 ? -23.165 10.376 19.442 1.00 96.69 172 ASP A CA 1
ATOM 1364 C C . ASP A 1 172 ? -21.855 10.438 18.650 1.00 96.69 172 ASP A C 1
ATOM 1366 O O . ASP A 1 172 ? -21.272 11.514 18.510 1.00 96.69 172 ASP A O 1
ATOM 1370 N N . ILE A 1 173 ? -21.423 9.300 18.099 1.00 95.81 173 ILE A N 1
ATOM 1371 C CA . ILE A 1 173 ? -20.219 9.203 17.265 1.00 95.81 173 ILE A CA 1
ATOM 1372 C C . ILE A 1 173 ? -20.424 9.972 15.959 1.00 95.81 173 ILE A C 1
ATOM 1374 O O . ILE A 1 173 ? -19.600 10.811 15.605 1.00 95.81 173 ILE A O 1
ATOM 1378 N N . GLN A 1 174 ? -21.553 9.763 15.278 1.00 94.75 174 GLN A N 1
ATOM 1379 C CA . GLN A 1 174 ? -21.913 10.497 14.065 1.00 94.75 174 GLN A CA 1
ATOM 1380 C C . GLN A 1 174 ? -21.877 12.016 14.304 1.00 94.75 174 GLN A C 1
ATOM 1382 O O . GLN A 1 174 ? -21.237 12.751 13.551 1.00 94.75 174 GLN A O 1
ATOM 1387 N N . ASN A 1 175 ? -22.495 12.490 15.389 1.00 93.38 175 ASN A N 1
ATOM 1388 C CA . ASN A 1 175 ? -22.494 13.904 15.761 1.00 93.38 175 ASN A CA 1
ATOM 1389 C C . ASN A 1 175 ? -21.089 14.430 16.070 1.00 93.38 175 ASN A C 1
ATOM 1391 O O . ASN A 1 175 ? -20.764 15.548 15.666 1.00 93.38 175 ASN A O 1
ATOM 1395 N N . TYR A 1 176 ? -20.253 13.647 16.754 1.00 94.31 176 TYR A N 1
ATOM 1396 C CA . TYR A 1 176 ? -18.860 14.007 17.017 1.00 94.31 176 TYR A CA 1
ATOM 1397 C C . TYR A 1 176 ? -18.069 14.170 15.713 1.00 94.31 176 TYR A C 1
ATOM 1399 O O . TYR A 1 176 ? -17.412 15.194 15.514 1.00 94.31 176 TYR A O 1
ATOM 1407 N N . LEU A 1 177 ? -18.194 13.217 14.784 1.00 92.69 177 LEU A N 1
ATOM 1408 C CA . LEU A 1 177 ? -17.530 13.264 13.479 1.00 92.69 177 LEU A CA 1
ATOM 1409 C C . LEU A 1 177 ? -17.948 14.504 12.675 1.00 92.69 177 LEU A C 1
ATOM 1411 O O . LEU A 1 177 ? -17.090 15.197 12.129 1.00 92.69 177 LEU A O 1
ATOM 1415 N N . ILE A 1 178 ? -19.236 14.853 12.677 1.00 88.94 178 ILE A N 1
ATOM 1416 C CA . ILE A 1 178 ? -19.748 16.059 12.003 1.00 88.94 178 ILE A CA 1
ATOM 1417 C C . ILE A 1 178 ? -19.210 17.333 12.658 1.00 88.94 178 ILE A C 1
ATOM 1419 O O . ILE A 1 178 ? -18.727 18.231 11.970 1.00 88.94 178 ILE A O 1
ATOM 1423 N N . GLN A 1 179 ? -19.272 17.422 13.990 1.00 89.25 179 GLN A N 1
ATOM 1424 C CA . GLN A 1 179 ? -18.822 18.602 14.735 1.00 89.25 179 GLN A CA 1
ATOM 1425 C C . GLN A 1 179 ? -17.310 18.818 14.632 1.00 89.25 179 GLN A C 1
ATOM 1427 O O . GLN A 1 179 ? -16.858 19.961 14.683 1.00 89.25 179 GLN A O 1
ATOM 1432 N N . SER A 1 180 ? -16.537 17.745 14.444 1.00 85.69 180 SER A N 1
ATOM 1433 C CA . SER A 1 180 ? -15.095 17.827 14.206 1.00 85.69 180 SER A CA 1
ATOM 1434 C C . SER A 1 180 ? -14.736 18.454 12.851 1.00 85.69 180 SER A C 1
ATOM 1436 O O . SER A 1 180 ? -13.601 18.880 12.659 1.00 85.69 180 SER A O 1
ATOM 1438 N N . GLY A 1 181 ? -15.684 18.516 11.903 1.00 79.00 181 GLY A N 1
ATOM 1439 C CA . GLY A 1 181 ? -15.464 19.025 10.545 1.00 79.00 181 GLY A CA 1
ATOM 1440 C C . GLY A 1 181 ? -14.636 18.103 9.641 1.00 79.00 181 GLY A C 1
ATOM 1441 O O . GLY A 1 181 ? -14.356 18.468 8.501 1.00 79.00 181 GLY A O 1
ATOM 1442 N N . LYS A 1 182 ? -14.265 16.909 10.122 1.00 76.75 182 LYS A N 1
ATOM 1443 C CA . LYS A 1 182 ? -13.355 15.975 9.441 1.00 76.75 182 LYS A CA 1
ATOM 1444 C C . LYS A 1 182 ? -13.976 15.241 8.246 1.00 76.75 182 LYS A C 1
ATOM 1446 O O . LYS A 1 182 ? -13.250 14.844 7.345 1.00 76.75 182 LYS A O 1
ATOM 1451 N N . TYR A 1 183 ? -15.304 15.123 8.204 1.00 79.69 183 TYR A N 1
ATOM 1452 C CA . TYR A 1 183 ? -16.059 14.452 7.136 1.00 79.69 183 TYR A CA 1
ATOM 1453 C C . TYR A 1 183 ? -17.140 15.379 6.564 1.00 79.69 183 TYR A C 1
ATOM 1455 O O . TYR A 1 183 ? -18.335 15.159 6.726 1.00 79.69 183 TYR A O 1
ATOM 1463 N N . SER A 1 184 ? -16.723 16.485 5.951 1.00 67.94 184 SER A N 1
ATOM 1464 C CA . SER A 1 184 ? -17.650 17.542 5.514 1.00 67.94 184 SER A CA 1
ATOM 1465 C C . SER A 1 184 ? -18.432 17.227 4.228 1.00 67.94 184 SER A C 1
ATOM 1467 O O . SER A 1 184 ? -19.432 17.891 3.957 1.00 67.94 184 SER A O 1
ATOM 1469 N N . SER A 1 185 ? -18.002 16.231 3.447 1.00 72.75 185 SER A N 1
ATOM 1470 C CA . SER A 1 185 ? -18.599 15.854 2.157 1.00 72.75 185 SER A CA 1
ATOM 1471 C C . SER A 1 185 ? -19.512 14.623 2.208 1.00 72.75 185 SER A C 1
ATOM 1473 O O . SER A 1 185 ? -20.083 14.265 1.182 1.00 72.75 185 SER A O 1
ATOM 1475 N N . THR A 1 186 ? -19.642 13.963 3.360 1.00 81.31 186 THR A N 1
ATOM 1476 C CA . THR A 1 186 ? -20.372 12.694 3.501 1.00 81.31 186 THR A CA 1
ATOM 1477 C C . THR A 1 186 ? -21.842 12.893 3.874 1.00 81.31 186 THR A C 1
ATOM 1479 O O . THR A 1 186 ? -22.266 13.933 4.386 1.00 81.31 186 THR A O 1
ATOM 1482 N N . SER A 1 187 ? -22.647 11.868 3.605 1.00 87.69 187 SER A N 1
ATOM 1483 C CA . SER A 1 187 ? -24.067 11.815 3.935 1.00 87.69 187 SER A CA 1
ATOM 1484 C C . SER A 1 187 ? -24.287 11.591 5.435 1.00 87.69 187 SER A C 1
ATOM 1486 O O . SER A 1 187 ? -23.563 10.842 6.092 1.00 87.69 187 SER A O 1
ATOM 1488 N N . VAL A 1 188 ? -25.328 12.218 5.987 1.00 88.56 188 VAL A N 1
ATOM 1489 C CA . VAL A 1 188 ? -25.712 12.120 7.411 1.00 88.56 188 VAL A CA 1
ATOM 1490 C C . VAL A 1 188 ? -27.103 11.501 7.542 1.00 88.56 188 VAL A C 1
ATOM 1492 O O . VAL A 1 188 ? -27.978 11.985 8.255 1.00 88.56 188 VAL A O 1
ATOM 1495 N N . ASN A 1 189 ? -27.368 10.457 6.766 1.00 90.50 189 ASN A N 1
ATOM 1496 C CA . ASN A 1 189 ? -28.613 9.715 6.913 1.00 90.50 189 ASN A CA 1
ATOM 1497 C C . ASN A 1 189 ? -28.512 8.696 8.069 1.00 90.50 189 ASN A C 1
ATOM 1499 O O . ASN A 1 189 ? -27.471 8.541 8.713 1.00 90.50 189 ASN A O 1
ATOM 1503 N N . ASN A 1 190 ? -29.629 8.022 8.341 1.00 90.56 190 ASN A N 1
ATOM 1504 C CA . ASN A 1 190 ? -29.725 7.000 9.387 1.00 90.56 190 ASN A CA 1
ATOM 1505 C C . ASN A 1 190 ? -29.507 5.578 8.843 1.00 90.56 190 ASN A C 1
ATOM 1507 O O . ASN A 1 190 ? -29.712 4.611 9.574 1.00 90.56 190 ASN A O 1
ATOM 1511 N N . ASP A 1 191 ? -29.157 5.447 7.563 1.00 94.81 191 ASP A N 1
ATOM 1512 C CA . ASP A 1 191 ? -28.755 4.184 6.961 1.00 94.81 191 ASP A CA 1
ATOM 1513 C C . ASP A 1 191 ? -27.232 4.070 7.048 1.00 94.81 191 ASP A C 1
ATOM 1515 O O . ASP A 1 191 ? -26.491 4.584 6.216 1.00 94.81 191 ASP A O 1
ATOM 1519 N N . TYR A 1 192 ? -26.746 3.437 8.113 1.00 95.31 192 TYR A N 1
ATOM 1520 C CA . TYR A 1 192 ? -25.309 3.292 8.338 1.00 95.31 192 TYR A CA 1
ATOM 1521 C C . TYR A 1 192 ? -24.644 2.279 7.393 1.00 95.31 192 TYR A C 1
ATOM 1523 O O . TYR A 1 192 ? -23.423 2.172 7.422 1.00 95.31 192 TYR A O 1
ATOM 1531 N N . GLN A 1 193 ? -25.412 1.555 6.569 1.00 95.31 193 GLN A N 1
ATOM 1532 C CA . GLN A 1 193 ? -24.883 0.676 5.518 1.00 95.31 193 GLN A CA 1
ATOM 1533 C C . GLN A 1 193 ? -24.745 1.391 4.167 1.00 95.31 193 GLN A C 1
ATOM 1535 O O . GLN A 1 193 ? -24.156 0.834 3.242 1.00 95.31 193 GLN A O 1
ATOM 1540 N N . ASP A 1 194 ? -25.277 2.611 4.035 1.00 94.56 194 ASP A N 1
ATOM 1541 C CA . ASP A 1 194 ? -25.018 3.461 2.876 1.00 94.56 194 ASP A CA 1
ATOM 1542 C C . ASP A 1 194 ? -23.525 3.803 2.831 1.00 94.56 194 ASP A C 1
ATOM 1544 O O . ASP A 1 194 ? -22.993 4.391 3.776 1.00 94.56 194 ASP A O 1
ATOM 1548 N N . SER A 1 195 ? -22.857 3.460 1.725 1.00 91.19 195 SER A N 1
ATOM 1549 C CA . SER A 1 195 ? -21.430 3.720 1.551 1.00 91.19 195 SER A CA 1
ATOM 1550 C C . SER A 1 195 ? -21.106 5.205 1.650 1.00 91.19 195 SER A C 1
ATOM 1552 O O . SER A 1 195 ? -20.025 5.555 2.101 1.00 91.19 195 SER A O 1
ATOM 1554 N N . GLU A 1 196 ? -22.040 6.097 1.317 1.00 90.69 196 GLU A N 1
ATOM 1555 C CA . GLU A 1 196 ? -21.838 7.543 1.424 1.00 90.69 196 GLU A CA 1
ATOM 1556 C C . GLU A 1 196 ? -22.053 8.080 2.849 1.00 90.69 196 GLU A C 1
ATOM 1558 O O . GLU A 1 196 ? -21.804 9.261 3.111 1.00 90.69 196 GLU A O 1
ATOM 1563 N N . ASN A 1 197 ? -22.522 7.253 3.790 1.00 93.88 197 ASN A N 1
ATOM 1564 C CA . ASN A 1 197 ? -22.749 7.655 5.174 1.00 93.88 197 ASN A CA 1
ATOM 1565 C C . ASN A 1 197 ? -21.427 7.950 5.895 1.00 93.88 197 ASN A C 1
ATOM 1567 O O . ASN A 1 197 ? -20.474 7.177 5.829 1.00 93.88 197 ASN A O 1
ATOM 1571 N N . VAL A 1 198 ? -21.391 9.034 6.673 1.00 94.06 198 VAL A N 1
ATOM 1572 C CA . VAL A 1 198 ? -20.223 9.416 7.481 1.00 94.06 198 VAL A CA 1
ATOM 1573 C C . VAL A 1 198 ? -19.740 8.310 8.424 1.00 94.06 198 VAL A C 1
ATOM 1575 O O . VAL A 1 198 ? -18.536 8.158 8.609 1.00 94.06 198 VAL A O 1
ATOM 1578 N N . VAL A 1 199 ? -20.653 7.527 9.006 1.00 95.81 199 VAL A N 1
ATOM 1579 C CA . VAL A 1 199 ? -20.298 6.416 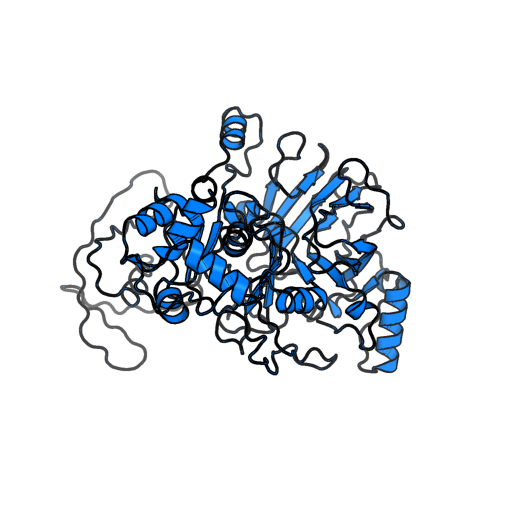9.898 1.00 95.81 199 VAL A CA 1
ATOM 1580 C C . VAL A 1 199 ? -19.698 5.268 9.096 1.00 95.81 199 VAL A C 1
ATOM 1582 O O . VAL A 1 199 ? -18.690 4.716 9.524 1.00 95.81 199 VAL A O 1
ATOM 1585 N N . PHE A 1 200 ? -20.262 4.940 7.929 1.00 96.12 200 PHE A N 1
ATOM 1586 C CA . PHE A 1 200 ? -19.701 3.910 7.056 1.00 96.12 200 PHE A CA 1
ATOM 1587 C C . PHE A 1 200 ? -18.289 4.281 6.608 1.00 96.12 200 PHE A C 1
ATOM 1589 O O . PHE A 1 200 ? -17.366 3.508 6.833 1.00 96.12 200 PHE A O 1
ATOM 1596 N N . GLN A 1 201 ? -18.106 5.486 6.060 1.00 93.94 201 GLN A N 1
ATOM 1597 C CA . GLN A 1 201 ? -16.798 5.981 5.618 1.00 93.94 201 GLN A CA 1
ATOM 1598 C C . GLN A 1 201 ? -15.778 5.982 6.759 1.00 93.94 201 GLN A C 1
ATOM 1600 O O . GLN A 1 201 ? -14.662 5.502 6.584 1.00 93.94 201 GLN A O 1
ATOM 1605 N N . PHE A 1 202 ? -16.170 6.454 7.950 1.00 95.94 202 PHE A N 1
ATOM 1606 C CA . PHE A 1 202 ? -15.304 6.414 9.126 1.00 95.94 202 PHE A CA 1
ATOM 1607 C C . PHE A 1 202 ? -14.873 4.982 9.452 1.00 95.94 202 PHE A C 1
ATOM 1609 O O . PHE A 1 202 ? -13.680 4.715 9.529 1.00 95.94 202 PHE A O 1
ATOM 1616 N N . VAL A 1 203 ? -15.815 4.051 9.604 1.00 97.44 203 VAL A N 1
ATOM 1617 C CA . VAL A 1 203 ? -15.511 2.670 10.007 1.00 97.44 203 VAL A CA 1
ATOM 1618 C C . VAL A 1 203 ? -14.725 1.924 8.932 1.00 97.44 203 VAL A C 1
ATOM 1620 O O . VAL A 1 203 ? -13.752 1.247 9.245 1.00 97.44 203 VAL A O 1
ATOM 1623 N N . ALA A 1 204 ? -15.114 2.043 7.667 1.00 96.75 204 ALA A N 1
ATOM 1624 C CA . ALA A 1 204 ? -14.482 1.317 6.575 1.00 96.75 204 ALA A CA 1
ATOM 1625 C C . ALA A 1 204 ? -13.031 1.784 6.326 1.00 96.75 204 ALA A C 1
ATOM 1627 O O . ALA A 1 204 ? -12.185 0.964 5.967 1.00 96.75 204 ALA A O 1
ATOM 1628 N N . TYR A 1 205 ? -12.706 3.043 6.652 1.00 97.44 205 TYR A N 1
ATOM 1629 C CA . TYR A 1 205 ? -11.334 3.566 6.636 1.00 97.44 205 TYR A CA 1
ATOM 1630 C C . TYR A 1 205 ? -10.395 2.895 7.661 1.00 97.44 205 TYR A C 1
ATOM 1632 O O . TYR A 1 205 ? -9.173 2.926 7.523 1.00 97.44 205 TYR A O 1
ATOM 1640 N N . HIS A 1 206 ? -10.949 2.246 8.688 1.00 98.38 206 HIS A N 1
ATOM 1641 C CA . HIS A 1 206 ? -10.178 1.524 9.708 1.00 98.38 206 HIS A CA 1
ATOM 1642 C C . HIS A 1 206 ? -9.839 0.086 9.304 1.00 98.38 206 HIS A C 1
ATOM 1644 O O . HIS A 1 206 ? -9.115 -0.603 10.031 1.00 98.38 206 HIS A O 1
ATOM 1650 N N . VAL A 1 207 ? -10.374 -0.387 8.175 1.00 98.31 207 VAL A N 1
ATOM 1651 C CA . VAL A 1 207 ? -10.263 -1.781 7.751 1.00 98.31 207 VAL A CA 1
ATOM 1652 C C . VAL A 1 207 ? -9.444 -1.887 6.474 1.00 98.31 207 VAL A C 1
ATOM 1654 O O . VAL A 1 207 ? -9.799 -1.338 5.429 1.00 98.31 207 VAL A O 1
ATOM 1657 N N . LEU A 1 208 ? -8.367 -2.666 6.546 1.00 97.94 208 LEU A N 1
ATOM 1658 C CA . LEU A 1 208 ? -7.626 -3.117 5.376 1.00 97.94 208 LEU A CA 1
ATOM 1659 C C . LEU A 1 208 ? -8.110 -4.510 4.952 1.00 97.94 208 LEU A C 1
ATOM 1661 O O . LEU A 1 208 ? -8.194 -5.394 5.811 1.00 97.94 208 LEU A O 1
ATOM 1665 N N . PRO A 1 209 ? -8.343 -4.759 3.648 1.00 96.25 209 PRO A N 1
ATOM 1666 C CA . PRO A 1 209 ? -8.687 -6.082 3.118 1.00 96.25 209 PRO A CA 1
ATOM 1667 C C . PRO A 1 209 ? -7.448 -6.993 2.984 1.00 96.25 209 PRO A C 1
ATOM 1669 O O . PRO A 1 209 ? -7.284 -7.725 2.007 1.00 96.25 209 PRO A O 1
ATOM 1672 N N . VAL A 1 210 ? -6.534 -6.914 3.955 1.00 96.06 210 VAL A N 1
ATOM 1673 C CA . VAL A 1 210 ? -5.317 -7.719 4.023 1.00 96.06 210 VAL A CA 1
ATOM 1674 C C . VAL A 1 210 ? -4.999 -8.101 5.471 1.00 96.06 210 VAL A C 1
ATOM 1676 O O . VAL A 1 210 ? -5.108 -7.266 6.365 1.00 96.06 210 VAL A O 1
ATOM 1679 N N . LYS A 1 211 ? -4.597 -9.352 5.720 1.00 94.25 211 LYS A N 1
ATOM 1680 C CA . LYS A 1 211 ? -4.129 -9.859 7.020 1.00 94.25 211 LYS A CA 1
ATOM 1681 C C . LYS A 1 211 ? -2.648 -9.509 7.195 1.00 94.25 211 LYS A C 1
ATOM 1683 O O . LYS A 1 211 ? -1.789 -10.171 6.620 1.00 94.25 211 LYS A O 1
ATOM 1688 N N . LEU A 1 212 ? -2.358 -8.487 7.999 1.00 94.00 212 LEU A N 1
ATOM 1689 C CA . LEU A 1 212 ? -1.000 -8.055 8.329 1.00 94.00 212 LEU A CA 1
ATOM 1690 C C . LEU A 1 212 ? -0.680 -8.472 9.760 1.00 94.00 212 LEU A C 1
ATOM 1692 O O . LEU A 1 212 ? -1.286 -7.962 10.697 1.00 94.00 212 LEU A O 1
ATOM 1696 N N . SER A 1 213 ? 0.259 -9.404 9.929 1.00 89.56 213 SER A N 1
ATOM 1697 C CA . SER A 1 213 ? 0.848 -9.673 11.247 1.00 89.56 213 SER A CA 1
ATOM 1698 C C . SER A 1 213 ? 1.728 -8.495 11.697 1.00 89.56 213 SER A C 1
ATOM 1700 O O . SER A 1 213 ? 2.082 -7.650 10.871 1.00 89.56 213 SER A O 1
ATOM 1702 N N . PRO A 1 214 ? 2.143 -8.415 12.979 1.00 85.94 214 PRO A N 1
ATOM 1703 C CA . PRO A 1 214 ? 2.948 -7.291 13.465 1.00 85.94 214 PRO A CA 1
ATOM 1704 C C . PRO A 1 214 ? 4.208 -7.022 12.627 1.00 85.94 214 PRO A C 1
ATOM 1706 O O . PRO A 1 214 ? 4.508 -5.876 12.324 1.00 85.94 214 PRO A O 1
ATOM 1709 N N . TYR A 1 215 ? 4.889 -8.071 12.159 1.00 81.69 215 TYR A N 1
ATOM 1710 C CA . TYR A 1 215 ? 6.100 -7.959 11.332 1.00 81.69 215 TYR A CA 1
ATOM 1711 C C . TYR A 1 215 ? 5.827 -7.605 9.859 1.00 81.69 215 TYR A C 1
ATOM 1713 O O . TYR A 1 215 ? 6.762 -7.475 9.075 1.00 81.69 215 TYR A O 1
ATOM 1721 N N . GLN A 1 216 ? 4.555 -7.527 9.463 1.00 89.25 216 GLN A N 1
ATOM 1722 C CA . GLN A 1 216 ? 4.097 -7.219 8.106 1.00 89.25 216 GLN A CA 1
ATOM 1723 C C . GLN A 1 216 ? 3.374 -5.868 8.029 1.00 89.25 216 GLN A C 1
ATOM 1725 O O . GLN A 1 216 ? 2.960 -5.480 6.940 1.00 89.25 216 GLN A O 1
ATOM 1730 N N . LEU A 1 217 ? 3.216 -5.149 9.151 1.00 91.75 217 LEU A N 1
ATOM 1731 C CA . LEU A 1 217 ? 2.644 -3.799 9.155 1.00 91.75 217 LEU A CA 1
ATOM 1732 C C . LEU A 1 217 ? 3.482 -2.826 8.315 1.00 91.75 217 LEU A C 1
ATOM 1734 O O . LEU A 1 217 ? 2.922 -2.018 7.580 1.00 91.75 217 LEU A O 1
ATOM 1738 N N . VAL A 1 218 ? 4.810 -2.925 8.405 1.00 91.38 218 VAL A N 1
ATOM 1739 C CA . VAL A 1 218 ? 5.764 -2.215 7.545 1.00 91.38 218 VAL A CA 1
ATOM 1740 C C . VAL A 1 218 ? 6.842 -3.204 7.114 1.00 91.38 218 VAL A C 1
ATOM 1742 O O . VAL A 1 218 ? 7.441 -3.886 7.947 1.00 91.38 218 VAL A O 1
ATOM 1745 N N . ILE A 1 219 ? 7.075 -3.325 5.806 1.00 89.31 219 ILE A N 1
ATOM 1746 C CA . ILE A 1 219 ? 8.008 -4.325 5.272 1.00 89.31 219 ILE A CA 1
ATOM 1747 C C . ILE A 1 219 ? 9.415 -3.729 5.162 1.00 89.31 219 ILE A C 1
ATOM 1749 O O . ILE A 1 219 ? 9.779 -3.130 4.153 1.00 89.31 219 ILE A O 1
ATOM 1753 N N . HIS A 1 220 ? 10.233 -3.965 6.189 1.00 88.50 220 HIS A N 1
ATOM 1754 C CA . HIS A 1 220 ? 11.675 -3.706 6.157 1.00 88.50 220 HIS A CA 1
ATOM 1755 C C . HIS A 1 220 ? 12.402 -4.808 5.374 1.00 88.50 220 HIS A C 1
ATOM 1757 O O . HIS A 1 220 ? 12.671 -5.909 5.874 1.00 88.50 220 HIS A O 1
ATOM 1763 N N . ALA A 1 221 ? 12.640 -4.537 4.093 1.00 87.62 221 ALA A N 1
ATOM 1764 C CA . ALA A 1 221 ? 13.350 -5.410 3.179 1.00 87.62 221 ALA A CA 1
ATOM 1765 C C . ALA A 1 221 ? 13.950 -4.631 2.005 1.00 87.62 221 ALA A C 1
ATOM 1767 O O . ALA A 1 221 ? 13.254 -3.898 1.307 1.00 87.62 221 ALA A O 1
ATOM 1768 N N . ASN A 1 222 ? 15.227 -4.888 1.713 1.00 88.50 222 ASN A N 1
ATOM 1769 C CA . ASN A 1 222 ? 15.950 -4.288 0.588 1.00 88.50 222 ASN A CA 1
ATOM 1770 C C . ASN A 1 222 ? 15.919 -2.753 0.539 1.00 88.50 222 ASN A C 1
ATOM 1772 O O . ASN A 1 222 ? 16.252 -2.175 -0.495 1.00 88.50 222 ASN A O 1
ATOM 1776 N N . GLU A 1 223 ? 15.594 -2.072 1.633 1.00 92.50 223 GLU A N 1
ATOM 1777 C CA . GLU A 1 223 ? 15.785 -0.638 1.724 1.00 92.50 223 GLU A CA 1
ATOM 1778 C C . GLU A 1 223 ? 17.272 -0.292 1.944 1.00 92.50 223 GLU A C 1
ATOM 1780 O O . GLU A 1 223 ? 18.089 -1.104 2.396 1.00 92.50 223 GLU A O 1
ATOM 1785 N N . TYR A 1 224 ? 17.663 0.919 1.563 1.00 92.50 224 TYR A N 1
ATOM 1786 C CA . TYR A 1 224 ? 19.054 1.351 1.573 1.00 92.50 224 TYR A CA 1
ATOM 1787 C C . TYR A 1 224 ? 19.636 1.363 2.989 1.00 92.50 224 TYR A C 1
ATOM 1789 O O . TYR A 1 224 ? 19.182 2.094 3.864 1.00 92.50 224 TYR A O 1
ATOM 1797 N N . GLY A 1 225 ? 20.703 0.586 3.184 1.00 89.81 225 GLY A N 1
ATOM 1798 C CA . GLY A 1 225 ? 21.377 0.455 4.475 1.00 89.81 225 GLY A CA 1
ATOM 1799 C C . GLY A 1 225 ? 20.775 -0.604 5.401 1.00 89.81 225 GLY A C 1
ATOM 1800 O O . GLY A 1 225 ? 21.313 -0.796 6.491 1.00 89.81 225 GLY A O 1
ATOM 1801 N N . PHE A 1 226 ? 19.720 -1.311 4.987 1.00 88.62 226 PHE A N 1
ATOM 1802 C CA . PHE A 1 226 ? 19.157 -2.406 5.770 1.00 88.62 226 PHE A CA 1
ATOM 1803 C C . PHE A 1 226 ? 20.055 -3.642 5.758 1.00 88.62 226 PHE A C 1
ATOM 1805 O O . PHE A 1 226 ? 20.537 -4.079 4.710 1.00 88.62 226 PHE A O 1
ATOM 1812 N N . ASP A 1 227 ? 20.259 -4.222 6.939 1.00 83.62 227 ASP A N 1
ATOM 1813 C CA . ASP A 1 227 ? 21.044 -5.436 7.133 1.00 83.62 227 ASP A CA 1
ATOM 1814 C C . ASP A 1 227 ? 20.124 -6.584 7.560 1.00 83.62 227 ASP A C 1
ATOM 1816 O O . ASP A 1 227 ? 19.628 -6.627 8.688 1.00 83.62 227 ASP A O 1
ATOM 1820 N N . LEU A 1 228 ? 19.951 -7.566 6.672 1.00 76.56 228 LEU A N 1
ATOM 1821 C CA . LEU A 1 228 ? 19.154 -8.770 6.928 1.00 76.56 228 LEU A CA 1
ATOM 1822 C C . LEU A 1 228 ? 19.681 -9.607 8.108 1.00 76.56 228 LEU A C 1
ATOM 1824 O O . LEU A 1 228 ? 18.937 -10.423 8.653 1.00 76.56 228 LEU A O 1
ATOM 1828 N N . GLN A 1 229 ? 20.947 -9.435 8.508 1.00 78.50 229 GLN A N 1
ATOM 1829 C CA . GLN A 1 229 ? 21.527 -10.083 9.691 1.00 78.50 229 GLN A CA 1
ATOM 1830 C C . GLN A 1 229 ? 21.223 -9.319 10.985 1.00 78.50 229 GLN A C 1
ATOM 1832 O O . GLN A 1 229 ? 21.429 -9.846 12.078 1.00 78.50 229 GLN A O 1
ATOM 1837 N N . ARG A 1 230 ? 20.733 -8.078 10.890 1.00 81.50 230 ARG A N 1
ATOM 1838 C CA . ARG A 1 230 ? 20.387 -7.218 12.028 1.00 81.50 230 ARG A CA 1
ATOM 1839 C C . ARG A 1 230 ? 19.015 -6.569 11.824 1.00 81.50 230 ARG A C 1
ATOM 1841 O O . ARG A 1 230 ? 18.913 -5.348 11.884 1.00 81.50 230 ARG A O 1
ATOM 1848 N N . PRO A 1 231 ? 17.940 -7.362 11.680 1.00 73.38 231 PRO A N 1
ATOM 1849 C CA . PRO A 1 231 ? 16.613 -6.852 11.326 1.00 73.38 231 PRO A CA 1
ATOM 1850 C C . PRO A 1 231 ? 16.008 -5.887 12.362 1.00 73.38 231 PRO A C 1
ATOM 1852 O O . PRO A 1 231 ? 15.095 -5.145 12.038 1.00 73.38 231 PRO A O 1
ATOM 1855 N N . GLY A 1 232 ? 16.512 -5.868 13.603 1.00 77.75 232 GLY A N 1
ATOM 1856 C CA . GLY A 1 232 ? 16.111 -4.884 14.618 1.00 77.75 232 GLY A CA 1
ATOM 1857 C C . GLY A 1 232 ? 16.817 -3.524 14.514 1.00 77.75 232 GLY A C 1
ATOM 1858 O O . GLY A 1 232 ? 16.533 -2.637 15.315 1.00 77.75 232 GLY A O 1
ATOM 1859 N N . GLN A 1 233 ? 17.771 -3.358 13.593 1.00 86.06 233 GLN A N 1
ATOM 1860 C CA . GLN A 1 233 ? 18.413 -2.078 13.293 1.00 86.06 233 GLN A CA 1
ATOM 1861 C C . GLN A 1 233 ? 17.780 -1.504 12.031 1.00 86.06 233 GLN A C 1
ATOM 1863 O O . GLN A 1 233 ? 18.216 -1.796 10.919 1.00 86.06 233 GLN A O 1
ATOM 1868 N N . LEU A 1 234 ? 16.737 -0.698 12.227 1.00 91.12 234 LEU A N 1
ATOM 1869 C CA . LEU A 1 234 ? 16.078 0.004 11.133 1.00 91.12 234 LEU A CA 1
ATOM 1870 C C . LEU A 1 234 ? 17.062 0.963 10.452 1.00 91.12 234 LEU A C 1
ATOM 1872 O O . LEU A 1 234 ? 17.929 1.551 11.106 1.00 91.12 234 LEU A O 1
ATOM 1876 N N . SER A 1 235 ? 16.924 1.094 9.137 1.00 91.62 235 SER A N 1
ATOM 1877 C CA . SER A 1 235 ? 17.755 1.972 8.315 1.00 91.62 235 SER A CA 1
ATOM 1878 C C . SER A 1 235 ? 17.001 3.267 7.992 1.00 91.62 235 SER A C 1
ATOM 1880 O O . SER A 1 235 ? 16.644 4.003 8.911 1.00 91.62 235 SER A O 1
ATOM 1882 N N . ILE A 1 236 ? 16.744 3.548 6.715 1.00 94.56 236 ILE A N 1
ATOM 1883 C CA . ILE A 1 236 ? 15.882 4.652 6.298 1.00 94.56 236 ILE A CA 1
ATOM 1884 C C . ILE A 1 236 ? 14.411 4.379 6.660 1.00 94.56 236 ILE A C 1
ATOM 1886 O O . ILE A 1 236 ? 14.023 3.220 6.830 1.00 94.56 236 ILE A O 1
ATOM 1890 N N . PRO A 1 237 ? 13.570 5.424 6.752 1.00 95.62 237 PRO A N 1
ATOM 1891 C CA . PRO A 1 237 ? 12.136 5.256 6.908 1.00 95.62 237 PRO A CA 1
ATOM 1892 C C . PRO A 1 237 ? 11.515 4.420 5.790 1.00 95.62 237 PRO A C 1
ATOM 1894 O O . PRO A 1 237 ? 11.814 4.624 4.610 1.00 95.62 237 PRO A O 1
ATOM 1897 N N . VAL A 1 238 ? 10.594 3.535 6.159 1.00 95.06 238 VAL A N 1
ATOM 1898 C CA . VAL A 1 238 ? 9.827 2.706 5.226 1.00 95.06 238 VAL A CA 1
ATOM 1899 C C . VAL A 1 238 ? 8.344 3.003 5.393 1.00 95.06 238 VAL A C 1
ATOM 1901 O O . VAL A 1 238 ? 7.865 3.362 6.470 1.00 95.06 238 VAL A O 1
ATOM 1904 N N . MET A 1 239 ? 7.616 2.922 4.285 1.00 95.19 239 MET A N 1
ATOM 1905 C CA . MET A 1 239 ? 6.181 3.134 4.262 1.00 95.19 239 MET A CA 1
ATOM 1906 C C . MET A 1 239 ? 5.506 2.224 3.256 1.00 95.19 239 MET A C 1
ATOM 1908 O O . MET A 1 239 ? 6.056 1.951 2.191 1.00 95.19 239 MET A O 1
ATOM 1912 N N . ASP A 1 240 ? 4.283 1.849 3.593 1.00 94.94 240 ASP A N 1
ATOM 1913 C CA . ASP A 1 240 ? 3.374 1.099 2.748 1.00 94.94 240 ASP A CA 1
ATOM 1914 C C . ASP A 1 240 ? 2.046 1.846 2.651 1.00 94.94 240 ASP A C 1
ATOM 1916 O O . ASP A 1 240 ? 1.584 2.476 3.607 1.00 94.94 240 ASP A O 1
ATOM 1920 N N . TYR A 1 241 ? 1.421 1.776 1.482 1.00 96.19 241 TYR A N 1
ATOM 1921 C CA . TYR A 1 241 ? 0.139 2.414 1.216 1.00 96.19 241 TYR A CA 1
ATOM 1922 C C . TYR A 1 241 ? -0.881 1.350 0.842 1.00 96.19 241 TYR A C 1
ATOM 1924 O O . TYR A 1 241 ? -0.677 0.592 -0.108 1.00 96.19 241 TYR A O 1
ATOM 1932 N N . TYR A 1 242 ? -2.002 1.335 1.552 1.00 95.75 242 TYR A N 1
ATOM 1933 C CA . TYR A 1 242 ? -3.084 0.387 1.318 1.00 95.75 242 TYR A CA 1
ATOM 1934 C C . TYR A 1 242 ? -4.372 1.123 0.974 1.00 95.75 242 TYR A C 1
ATOM 1936 O O . TYR A 1 242 ? -4.658 2.186 1.522 1.00 95.75 242 TYR A O 1
ATOM 1944 N N . SER A 1 243 ? -5.159 0.541 0.068 1.00 94.12 243 SER A N 1
ATOM 1945 C CA . SER A 1 243 ? -6.550 0.959 -0.118 1.00 94.12 243 SER A CA 1
ATOM 1946 C C . SER A 1 243 ? -7.391 0.345 0.997 1.00 94.12 243 SER A C 1
ATOM 1948 O O . SER A 1 243 ? -7.352 -0.871 1.193 1.00 94.12 243 SER A O 1
ATOM 1950 N N . THR A 1 244 ? -8.119 1.177 1.733 1.00 94.94 244 THR A N 1
ATOM 1951 C CA . THR A 1 244 ? -9.041 0.716 2.779 1.00 94.94 244 THR A CA 1
ATOM 1952 C C . THR A 1 244 ? -10.371 0.249 2.175 1.00 94.94 244 THR A C 1
ATOM 1954 O O . THR A 1 244 ? -10.595 0.390 0.970 1.00 94.94 244 THR A O 1
ATOM 1957 N N . MET A 1 245 ? -11.245 -0.334 2.997 1.00 91.50 245 MET A N 1
ATOM 1958 C CA . MET A 1 245 ? -12.549 -0.858 2.566 1.00 91.50 245 MET A CA 1
ATOM 1959 C C . MET A 1 245 ? -13.631 0.207 2.323 1.00 91.50 245 MET A C 1
ATOM 1961 O O . MET A 1 245 ? -14.762 -0.149 1.992 1.00 91.50 245 MET A O 1
ATOM 1965 N N . ASP A 1 246 ? -13.333 1.489 2.525 1.00 82.94 246 ASP A N 1
ATOM 1966 C CA . ASP A 1 246 ? -14.267 2.575 2.221 1.00 82.94 246 ASP A CA 1
ATOM 1967 C C . ASP A 1 246 ? -14.368 2.832 0.702 1.00 82.94 246 ASP A C 1
ATOM 1969 O O . ASP A 1 246 ? -14.177 1.920 -0.105 1.00 82.94 246 ASP A O 1
ATOM 1973 N N . ASN A 1 247 ? -14.649 4.070 0.274 1.00 77.38 247 ASN A N 1
ATOM 1974 C CA . ASN A 1 247 ? -14.619 4.472 -1.142 1.00 77.38 247 ASN A CA 1
ATOM 1975 C C . ASN A 1 247 ? -13.185 4.489 -1.724 1.00 77.38 247 ASN A C 1
ATOM 1977 O O . ASN A 1 247 ? -12.834 5.364 -2.513 1.00 77.38 247 ASN A O 1
ATOM 1981 N N . ARG A 1 248 ? -12.364 3.495 -1.359 1.00 81.25 248 ARG A N 1
ATOM 1982 C CA . ARG A 1 248 ? -10.971 3.306 -1.746 1.00 81.25 248 ARG A CA 1
ATOM 1983 C C . ARG A 1 248 ? -10.158 4.546 -1.392 1.00 81.25 248 ARG A C 1
ATOM 1985 O O . ARG A 1 248 ? -9.614 5.192 -2.271 1.00 81.25 248 ARG A O 1
ATOM 1992 N N . HIS A 1 249 ? -10.059 4.892 -0.117 1.00 91.31 249 HIS A N 1
ATOM 1993 C CA . HIS A 1 249 ? -9.091 5.866 0.376 1.00 91.31 249 HIS A CA 1
ATOM 1994 C C . HIS A 1 249 ? -7.773 5.188 0.768 1.00 91.31 249 HIS A C 1
ATOM 1996 O O . HIS A 1 249 ? -7.723 3.990 1.060 1.00 91.31 249 HIS A O 1
ATOM 2002 N N . ILE A 1 250 ? -6.685 5.962 0.753 1.00 95.62 250 ILE A N 1
ATOM 2003 C CA . ILE A 1 250 ? -5.341 5.476 1.089 1.00 95.62 250 ILE A CA 1
ATOM 2004 C C . ILE A 1 250 ? -5.075 5.634 2.580 1.00 95.62 250 ILE A C 1
ATOM 2006 O O . ILE A 1 250 ? -5.128 6.748 3.100 1.00 95.62 250 ILE A O 1
ATOM 2010 N N . LEU A 1 251 ? -4.676 4.537 3.218 1.00 97.56 251 LEU A N 1
ATOM 2011 C CA . LEU A 1 251 ? -4.049 4.526 4.533 1.00 97.56 251 LEU A CA 1
ATOM 2012 C C . LEU A 1 251 ? -2.543 4.308 4.372 1.00 97.56 251 LEU A C 1
ATOM 2014 O O . LEU A 1 251 ? -2.113 3.368 3.700 1.00 97.56 251 LEU A O 1
ATOM 2018 N N . LYS A 1 252 ? -1.742 5.175 4.995 1.00 98.25 252 LYS A N 1
ATOM 2019 C CA . LYS A 1 252 ? -0.282 5.039 5.044 1.00 98.25 252 LYS A CA 1
ATOM 2020 C C . LYS A 1 252 ? 0.130 4.343 6.337 1.00 98.25 252 LYS A C 1
ATOM 2022 O O . LYS A 1 252 ? -0.183 4.855 7.407 1.00 98.25 252 LYS A O 1
ATOM 2027 N N . LEU A 1 253 ? 0.886 3.257 6.236 1.00 98.44 253 LEU A N 1
ATOM 2028 C CA . LEU A 1 253 ? 1.681 2.680 7.322 1.00 98.44 253 LEU A CA 1
ATOM 2029 C C . LEU A 1 253 ? 3.120 3.191 7.196 1.00 98.44 253 LEU A C 1
ATOM 2031 O O . LEU A 1 253 ? 3.636 3.318 6.087 1.00 98.44 253 LEU A O 1
ATOM 2035 N N . TYR A 1 254 ? 3.744 3.555 8.313 1.00 98.06 254 TYR A N 1
ATOM 2036 C CA . TYR A 1 254 ? 5.075 4.161 8.338 1.00 98.06 254 TYR A CA 1
ATOM 2037 C C . TYR A 1 254 ? 5.852 3.724 9.575 1.00 98.06 254 TYR A C 1
ATOM 2039 O O . TYR A 1 254 ? 5.316 3.759 10.686 1.00 98.06 254 TYR A O 1
ATOM 2047 N N . GLU A 1 255 ? 7.132 3.412 9.393 1.00 96.94 255 GLU A N 1
ATOM 2048 C CA . GLU A 1 255 ? 8.071 3.169 10.484 1.00 96.94 255 GLU A CA 1
ATOM 2049 C C . GLU A 1 255 ? 9.461 3.728 10.148 1.00 96.94 255 GLU A C 1
ATOM 2051 O O . GLU A 1 255 ? 9.926 3.684 9.006 1.00 96.94 255 GLU A O 1
ATOM 2056 N N . SER A 1 256 ? 10.131 4.277 11.161 1.00 95.38 256 SER A N 1
ATOM 2057 C CA . SER A 1 256 ? 11.538 4.654 11.097 1.00 95.38 256 SER A CA 1
ATOM 2058 C C . SER A 1 256 ? 12.234 4.423 12.439 1.00 95.38 256 SER A C 1
ATOM 2060 O O . SER A 1 256 ? 11.595 4.226 13.477 1.00 95.38 256 SER A O 1
ATOM 2062 N N . ALA A 1 257 ? 13.567 4.501 12.445 1.00 93.38 257 ALA A N 1
ATOM 2063 C CA . ALA A 1 257 ? 14.342 4.452 13.684 1.00 93.38 257 ALA A CA 1
ATOM 2064 C C . ALA A 1 257 ? 13.945 5.577 14.667 1.00 93.38 257 ALA A C 1
ATOM 2066 O O . ALA A 1 257 ? 14.011 5.405 15.884 1.00 93.38 257 ALA A O 1
ATOM 2067 N N . GLU A 1 258 ? 13.515 6.728 14.147 1.00 96.25 258 GLU A N 1
ATOM 2068 C CA . GLU A 1 258 ? 13.113 7.905 14.917 1.00 96.25 258 GLU A CA 1
ATOM 2069 C C . GLU A 1 258 ? 11.665 7.823 15.422 1.00 96.25 258 GLU A C 1
ATOM 2071 O O . GLU A 1 258 ? 11.368 8.341 16.504 1.00 96.25 258 GLU A O 1
ATOM 2076 N N . SER A 1 259 ? 10.764 7.147 14.695 1.00 94.88 259 SER A N 1
ATOM 2077 C CA . SER A 1 259 ? 9.353 7.030 15.090 1.00 94.88 259 SER A CA 1
ATOM 2078 C C . SER A 1 259 ? 9.156 6.154 16.333 1.00 94.88 259 SER A C 1
ATOM 2080 O O . SER A 1 259 ? 8.235 6.401 17.111 1.00 94.88 259 SER A O 1
ATOM 2082 N N . ASN A 1 260 ? 10.052 5.189 16.580 1.00 92.06 260 ASN A N 1
ATOM 2083 C CA . ASN A 1 260 ? 9.973 4.229 17.693 1.00 92.06 260 ASN A CA 1
ATOM 2084 C C . ASN A 1 260 ? 8.664 3.407 17.699 1.00 92.06 260 ASN A C 1
ATOM 2086 O O . ASN A 1 260 ? 7.977 3.279 18.727 1.00 92.06 260 ASN A O 1
ATOM 2090 N N . GLY A 1 261 ? 8.339 2.855 16.531 1.00 93.62 261 GLY A N 1
ATOM 2091 C CA . GLY A 1 261 ? 7.195 1.983 16.274 1.00 93.62 261 GLY A CA 1
ATOM 2092 C C . GLY A 1 261 ? 6.408 2.417 15.043 1.00 93.62 261 GLY A C 1
ATOM 2093 O O . GLY A 1 261 ? 6.735 3.422 14.397 1.00 93.62 261 GLY A O 1
ATOM 2094 N N . VAL A 1 262 ? 5.345 1.670 14.757 1.00 97.69 262 VAL A N 1
ATOM 2095 C CA . VAL A 1 262 ? 4.519 1.864 13.563 1.00 97.69 262 VAL A CA 1
ATOM 2096 C C . VAL A 1 262 ? 3.471 2.961 13.769 1.00 97.69 262 VAL A C 1
ATOM 2098 O O . VAL A 1 262 ? 2.786 3.026 14.796 1.00 97.69 262 VAL A O 1
ATOM 2101 N N . PHE A 1 263 ? 3.311 3.811 12.754 1.00 98.62 263 PHE A N 1
ATOM 2102 C CA . PHE A 1 263 ? 2.302 4.866 12.711 1.00 98.62 263 PHE A CA 1
ATOM 2103 C C . PHE A 1 263 ? 1.436 4.785 11.458 1.00 98.62 263 PHE A C 1
ATOM 2105 O O . PHE A 1 263 ? 1.907 4.492 10.359 1.00 98.62 263 PHE A O 1
ATOM 2112 N N . LEU A 1 264 ? 0.170 5.147 11.631 1.00 98.69 264 LEU A N 1
ATOM 2113 C CA . LEU A 1 264 ? -0.771 5.432 10.560 1.00 98.69 264 LEU A CA 1
ATOM 2114 C C . LEU A 1 264 ? -0.682 6.912 10.185 1.00 98.69 264 LEU A C 1
ATOM 2116 O O . LEU A 1 264 ? -0.707 7.768 11.069 1.00 98.69 264 LEU A O 1
ATOM 2120 N N . ASN A 1 265 ? -0.635 7.234 8.893 1.00 98.00 265 ASN A N 1
ATOM 2121 C CA . ASN A 1 265 ? -0.714 8.611 8.386 1.00 98.00 265 ASN A CA 1
ATOM 2122 C C . ASN A 1 265 ? 0.297 9.591 9.020 1.00 98.00 265 ASN A C 1
ATOM 2124 O O . ASN A 1 265 ? -0.024 10.751 9.283 1.00 98.00 265 ASN A O 1
ATOM 2128 N N . ARG A 1 266 ? 1.531 9.135 9.259 1.00 98.00 266 ARG A N 1
ATOM 2129 C CA . ARG A 1 266 ? 2.644 10.001 9.671 1.00 98.00 266 ARG A CA 1
ATOM 2130 C C . ARG A 1 266 ? 3.293 10.667 8.455 1.00 98.00 266 ARG A C 1
ATOM 2132 O O . ARG A 1 266 ? 3.631 9.984 7.483 1.00 98.00 266 ARG A O 1
ATOM 2139 N N . PHE A 1 267 ? 3.524 11.978 8.522 1.00 97.31 267 PHE A N 1
ATOM 2140 C CA . PHE A 1 267 ? 4.184 12.761 7.464 1.00 97.31 267 PHE A CA 1
ATOM 2141 C C . PHE A 1 267 ? 5.325 13.599 8.055 1.00 97.31 267 PHE A C 1
ATOM 2143 O O . PHE A 1 267 ? 5.147 14.785 8.337 1.00 97.31 267 PHE A O 1
ATOM 2150 N N . PRO A 1 268 ? 6.492 12.980 8.291 1.00 96.75 268 PRO A N 1
ATOM 2151 C CA . PRO A 1 268 ? 7.638 13.681 8.837 1.00 96.75 268 PRO A CA 1
ATOM 2152 C C . PRO A 1 268 ? 8.396 14.459 7.760 1.00 96.75 268 PRO A C 1
ATOM 2154 O O . PRO A 1 268 ? 8.281 14.186 6.564 1.00 96.75 268 PRO A O 1
ATOM 2157 N N . GLN A 1 269 ? 9.233 15.394 8.201 1.00 95.50 269 GLN A N 1
ATOM 2158 C CA . GLN A 1 269 ? 10.260 15.989 7.361 1.00 95.50 269 GLN A CA 1
ATOM 2159 C C . GLN A 1 269 ? 11.464 15.043 7.294 1.00 95.50 269 GLN A C 1
ATOM 2161 O O . GLN A 1 269 ? 12.044 14.693 8.324 1.00 95.50 269 GLN A O 1
ATOM 2166 N N . LEU A 1 270 ? 11.856 14.657 6.082 1.00 94.81 270 LEU A N 1
ATOM 2167 C CA . LEU A 1 270 ? 13.002 13.783 5.834 1.00 94.81 270 LEU A CA 1
ATOM 2168 C C . LEU A 1 270 ? 14.231 14.585 5.393 1.00 94.81 270 LEU A C 1
ATOM 2170 O O . LEU A 1 270 ? 14.110 15.621 4.742 1.00 94.81 270 LEU A O 1
ATOM 2174 N N . ASP A 1 271 ? 15.424 14.069 5.684 1.00 94.19 271 ASP A N 1
ATOM 2175 C CA . ASP A 1 271 ? 16.682 14.521 5.083 1.00 94.19 271 ASP A CA 1
ATOM 2176 C C . ASP A 1 271 ? 16.843 13.917 3.683 1.00 94.19 271 ASP A C 1
ATOM 2178 O O . ASP A 1 271 ? 17.733 13.107 3.407 1.00 94.19 271 ASP A O 1
ATOM 2182 N N . ASN A 1 272 ? 15.927 14.291 2.794 1.00 89.06 272 ASN A N 1
ATOM 2183 C CA . ASN A 1 272 ? 15.823 13.761 1.440 1.00 89.06 272 ASN A CA 1
ATOM 2184 C C . ASN A 1 272 ? 16.680 14.532 0.419 1.00 89.06 272 ASN A C 1
ATOM 2186 O O . ASN A 1 272 ? 16.592 14.291 -0.784 1.00 89.06 272 ASN A O 1
ATOM 2190 N N . SER A 1 273 ? 17.560 15.428 0.877 1.00 84.38 273 SER A N 1
ATOM 2191 C CA . SER A 1 273 ? 18.506 16.108 -0.008 1.00 84.38 273 SER A CA 1
ATOM 2192 C C . SER A 1 273 ? 19.410 15.104 -0.743 1.00 84.38 273 SER A C 1
ATOM 2194 O O . SER A 1 273 ? 19.582 13.954 -0.327 1.00 84.38 273 SER A O 1
ATOM 2196 N N . TRP A 1 274 ? 20.032 15.539 -1.839 1.00 79.12 274 TRP A N 1
ATOM 2197 C CA . TRP A 1 274 ? 20.895 14.688 -2.670 1.00 79.12 274 TRP A CA 1
ATOM 2198 C C . TRP A 1 274 ? 21.997 13.974 -1.866 1.00 79.12 274 TRP A C 1
ATOM 2200 O O . TRP A 1 274 ? 22.221 12.762 -1.982 1.00 79.12 274 TRP A O 1
ATOM 2210 N N . THR A 1 275 ? 22.654 14.735 -0.990 1.00 82.00 275 THR A N 1
ATOM 2211 C CA . THR A 1 275 ? 23.681 14.266 -0.049 1.00 82.00 275 THR A CA 1
ATOM 2212 C C . THR A 1 275 ? 23.120 13.924 1.328 1.00 82.00 275 THR A C 1
ATOM 2214 O O . THR A 1 275 ? 23.893 13.650 2.244 1.00 82.00 275 THR A O 1
ATOM 2217 N N . GLY A 1 276 ? 21.800 13.978 1.482 1.00 87.88 276 GLY A N 1
ATOM 2218 C CA . GLY A 1 276 ? 21.107 13.680 2.720 1.00 87.88 276 GLY A CA 1
ATOM 2219 C C . GLY A 1 276 ? 21.244 12.218 3.108 1.00 87.88 276 GLY A C 1
ATOM 2220 O O . GLY A 1 276 ? 21.746 11.375 2.350 1.00 87.88 276 GLY A O 1
ATOM 2221 N N . THR A 1 277 ? 20.797 11.935 4.320 1.00 91.69 277 THR A N 1
ATOM 2222 C CA . THR A 1 277 ? 20.811 10.614 4.945 1.00 91.69 277 THR A CA 1
ATOM 2223 C C . THR A 1 277 ? 19.539 9.812 4.672 1.00 91.69 277 THR A C 1
ATOM 2225 O O . THR A 1 277 ? 19.564 8.596 4.824 1.00 91.69 277 THR A O 1
ATOM 2228 N N . GLY A 1 278 ? 18.452 10.469 4.253 1.00 92.94 278 GLY A N 1
ATOM 2229 C CA . GLY A 1 278 ? 17.131 9.861 4.062 1.00 92.94 278 GLY A CA 1
ATOM 2230 C C . GLY A 1 278 ? 16.346 9.671 5.363 1.00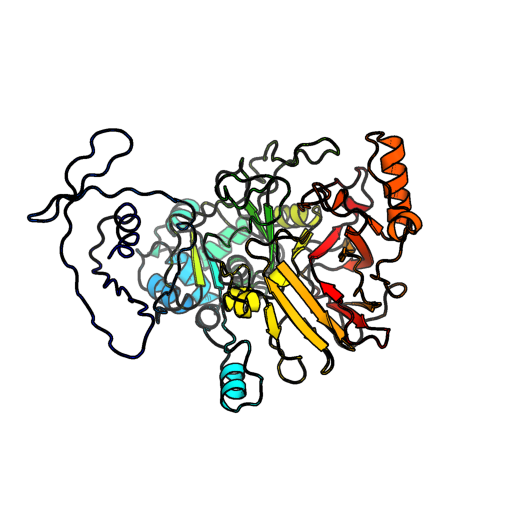 92.94 278 GLY A C 1
ATOM 2231 O O . GLY A 1 278 ? 15.178 9.304 5.313 1.00 92.94 278 GLY A O 1
ATOM 2232 N N . HIS A 1 279 ? 16.962 9.940 6.518 1.00 95.56 279 HIS A N 1
ATOM 2233 C CA . HIS A 1 279 ? 16.347 9.784 7.833 1.00 95.56 279 HIS A CA 1
ATOM 2234 C C . HIS A 1 279 ? 15.327 10.879 8.143 1.00 95.56 279 HIS A C 1
ATOM 2236 O O . HIS A 1 279 ? 15.363 11.977 7.583 1.00 95.56 279 HIS A O 1
ATOM 2242 N N . GLU A 1 280 ? 14.430 10.584 9.080 1.00 95.56 280 GLU A N 1
ATOM 2243 C CA . GLU A 1 280 ? 13.530 11.580 9.645 1.00 95.56 280 GLU A CA 1
ATOM 2244 C C . GLU A 1 280 ? 14.320 12.640 10.437 1.00 95.56 280 GLU A C 1
ATOM 2246 O O . GLU A 1 280 ? 15.136 12.321 11.300 1.00 95.56 280 GLU A O 1
ATOM 2251 N N . ILE A 1 281 ? 14.072 13.921 10.146 1.00 96.25 281 ILE A N 1
ATOM 2252 C CA . ILE A 1 281 ? 14.661 15.064 10.862 1.00 96.25 281 ILE A CA 1
ATOM 2253 C C . ILE A 1 281 ? 13.748 15.488 12.013 1.00 96.25 281 ILE A C 1
ATOM 2255 O O . ILE A 1 281 ? 14.197 15.757 13.130 1.00 96.25 281 ILE A O 1
ATOM 2259 N N . SER A 1 282 ? 12.460 15.616 11.712 1.00 96.50 282 SER A N 1
ATOM 2260 C CA . SER A 1 282 ? 11.433 16.094 12.626 1.00 96.50 282 SER A CA 1
ATOM 2261 C C . SER A 1 282 ? 10.056 15.682 12.123 1.00 96.50 282 SER A C 1
ATOM 2263 O O . SER A 1 282 ? 9.866 15.339 10.957 1.00 96.50 282 SER A O 1
ATOM 2265 N N . CYS A 1 283 ? 9.065 15.771 13.002 1.00 97.00 283 CYS A N 1
ATOM 2266 C CA . CYS A 1 283 ? 7.673 15.627 12.625 1.00 97.00 283 CYS A CA 1
ATOM 2267 C C . CYS A 1 283 ? 6.844 16.633 13.413 1.00 97.00 283 CYS A C 1
ATOM 2269 O O . CYS A 1 283 ? 6.892 16.651 14.646 1.00 97.00 283 CYS A O 1
ATOM 2271 N N . GLU A 1 284 ? 6.092 17.468 12.702 1.00 95.56 284 GLU A N 1
ATOM 2272 C CA . GLU A 1 284 ? 5.187 18.413 13.347 1.00 95.56 284 GLU A CA 1
ATOM 2273 C C . GLU A 1 284 ? 4.048 17.660 14.055 1.00 95.56 284 GLU A C 1
ATOM 2275 O O . GLU A 1 284 ? 3.605 16.621 13.551 1.00 95.56 284 GLU A O 1
ATOM 2280 N N . PRO A 1 285 ? 3.542 18.162 15.198 1.00 94.06 285 PRO A N 1
ATOM 2281 C CA . PRO A 1 285 ? 2.504 17.477 15.971 1.00 94.06 285 PRO A CA 1
ATOM 2282 C C . PRO A 1 285 ? 1.249 17.125 15.165 1.00 94.06 285 PRO A C 1
ATOM 2284 O O . PRO A 1 285 ? 0.707 16.036 15.333 1.00 94.06 285 PRO A O 1
ATOM 2287 N N . ASP A 1 286 ? 0.830 18.004 14.251 1.00 91.12 286 ASP A N 1
ATOM 2288 C CA . ASP A 1 286 ? -0.363 17.808 13.415 1.00 91.12 286 ASP A CA 1
ATOM 2289 C C . ASP A 1 286 ? -0.186 16.694 12.363 1.00 91.12 286 ASP A C 1
ATOM 2291 O O . ASP A 1 286 ? -1.167 16.203 11.807 1.00 91.12 286 ASP A O 1
ATOM 2295 N N . PHE A 1 287 ? 1.057 16.268 12.111 1.00 94.88 287 PHE A N 1
ATOM 2296 C CA . PHE A 1 287 ? 1.420 15.230 11.141 1.00 94.88 287 PHE A CA 1
ATOM 2297 C C . PHE A 1 287 ? 2.113 14.024 11.786 1.00 94.88 287 PHE A C 1
ATOM 2299 O O . PHE A 1 287 ? 2.647 13.164 11.081 1.00 94.88 287 PHE A O 1
ATOM 2306 N N . ALA A 1 288 ? 2.087 13.936 13.121 1.00 95.88 288 ALA A N 1
ATOM 2307 C CA . ALA A 1 288 ? 2.704 12.853 13.884 1.00 95.88 288 ALA A CA 1
ATOM 2308 C C . ALA A 1 288 ? 2.116 11.468 13.560 1.00 95.88 288 ALA A C 1
ATOM 2310 O O . ALA A 1 288 ? 2.777 10.455 13.804 1.00 95.88 288 ALA A O 1
ATOM 2311 N N . GLY A 1 289 ? 0.918 11.433 12.972 1.00 97.38 289 GLY A N 1
ATOM 2312 C CA . GLY A 1 289 ? 0.177 10.211 12.702 1.00 97.38 289 GLY A CA 1
ATOM 2313 C C . GLY A 1 289 ? -0.446 9.622 13.966 1.00 97.38 289 GLY A C 1
ATOM 2314 O O . GLY A 1 289 ? -0.368 10.199 15.050 1.00 97.38 289 GLY A O 1
ATOM 2315 N N . ILE A 1 290 ? -1.073 8.460 13.810 1.00 98.31 290 ILE A N 1
ATOM 2316 C CA . ILE A 1 290 ? -1.689 7.698 14.898 1.00 98.31 290 ILE A CA 1
ATOM 2317 C C . ILE A 1 290 ? -0.819 6.483 15.192 1.00 98.31 290 ILE A C 1
ATOM 2319 O O . ILE A 1 290 ? -0.493 5.733 14.273 1.00 98.31 290 ILE A O 1
ATOM 2323 N N . ARG A 1 291 ? -0.430 6.270 16.449 1.00 98.19 291 ARG A N 1
ATOM 2324 C CA . ARG A 1 291 ? 0.436 5.144 16.796 1.00 98.19 291 ARG A CA 1
ATOM 2325 C C . ARG A 1 291 ? -0.360 3.850 16.811 1.00 98.19 291 ARG A C 1
ATOM 2327 O O . ARG A 1 291 ? -1.434 3.771 17.413 1.00 98.19 291 ARG A O 1
ATOM 2334 N N . VAL A 1 292 ? 0.218 2.811 16.222 1.00 98.50 292 VAL A N 1
ATOM 2335 C CA . VAL A 1 292 ? -0.274 1.443 16.358 1.00 98.50 292 VAL A CA 1
ATOM 2336 C C . VAL A 1 292 ? 0.264 0.862 17.667 1.00 98.50 292 VAL A C 1
ATOM 2338 O O . VAL A 1 292 ? 1.466 0.871 17.926 1.00 98.50 292 VAL A O 1
ATOM 2341 N N . LEU A 1 293 ? -0.618 0.359 18.530 1.00 96.44 293 LEU A N 1
ATOM 2342 C CA . LEU A 1 293 ? -0.239 -0.262 19.801 1.00 96.44 293 LEU A CA 1
ATOM 2343 C C . LEU A 1 293 ? 0.017 -1.759 19.589 1.00 96.44 293 LEU A C 1
ATOM 2345 O O . LEU A 1 293 ? -0.743 -2.620 20.029 1.00 96.44 293 LEU A O 1
ATOM 2349 N N . GLU A 1 294 ? 1.107 -2.063 18.890 1.00 90.38 294 GLU A N 1
ATOM 2350 C CA . GLU A 1 294 ? 1.463 -3.407 18.408 1.00 90.38 294 GLU A CA 1
ATOM 2351 C C . GLU A 1 294 ? 1.557 -4.444 19.536 1.00 90.38 294 GLU A C 1
ATOM 2353 O O . GLU A 1 294 ? 1.202 -5.605 19.362 1.00 90.38 294 GLU A O 1
ATOM 2358 N N . ASN A 1 295 ? 1.968 -4.031 20.736 1.00 88.06 295 ASN A N 1
ATOM 2359 C CA . ASN A 1 295 ? 2.057 -4.903 21.911 1.00 88.06 295 ASN A CA 1
ATOM 2360 C C . ASN A 1 295 ? 0.696 -5.309 22.510 1.00 88.06 295 ASN A C 1
ATOM 2362 O O . ASN A 1 295 ? 0.654 -6.105 23.447 1.00 88.06 295 ASN A O 1
ATOM 2366 N N . GLN A 1 296 ? -0.396 -4.737 22.007 1.00 91.81 296 GLN A N 1
ATOM 2367 C CA . GLN A 1 296 ? -1.771 -4.974 22.443 1.00 91.81 296 GLN A CA 1
ATOM 2368 C C . GLN A 1 296 ? -2.638 -5.563 21.320 1.00 91.81 296 GLN A C 1
ATOM 2370 O O . GLN A 1 296 ? -3.861 -5.587 21.446 1.00 91.81 296 GLN A O 1
ATOM 2375 N N . VAL A 1 297 ? -2.027 -6.029 20.224 1.00 93.06 297 VAL A N 1
ATOM 2376 C CA . VAL A 1 297 ? -2.762 -6.643 19.114 1.00 93.06 297 VAL A CA 1
ATOM 2377 C C . VAL A 1 297 ? -3.571 -7.860 19.580 1.00 93.06 297 VAL A C 1
ATOM 2379 O O . VAL A 1 297 ? -3.092 -8.706 20.338 1.00 93.06 297 VAL A O 1
ATOM 2382 N N . VAL A 1 298 ? -4.804 -7.969 19.092 1.00 92.69 298 VAL A N 1
ATOM 2383 C CA . VAL A 1 298 ? -5.602 -9.190 19.193 1.00 92.69 298 VAL A CA 1
ATOM 2384 C C . VAL A 1 298 ? -5.161 -10.123 18.068 1.00 92.69 298 VAL A C 1
ATOM 2386 O O . VAL A 1 298 ? -5.389 -9.847 16.889 1.00 92.69 298 VAL A O 1
ATOM 2389 N N . GLN A 1 299 ? -4.498 -11.210 18.454 1.00 85.38 299 GLN A N 1
ATOM 2390 C CA . GLN A 1 299 ? -3.979 -12.257 17.567 1.00 85.38 299 GLN A CA 1
ATOM 2391 C C . GLN A 1 299 ? -4.828 -13.533 17.678 1.00 85.38 299 GLN A C 1
ATOM 2393 O O . GLN A 1 299 ? -5.731 -13.612 18.516 1.00 85.38 299 GLN A O 1
ATOM 2398 N N . GLY A 1 300 ? -4.529 -14.555 16.869 1.00 82.31 300 GLY A N 1
ATOM 2399 C CA . GLY A 1 300 ? -5.246 -15.828 16.924 1.00 82.31 300 GLY A CA 1
ATOM 2400 C C . GLY A 1 300 ? -6.657 -15.769 16.349 1.00 82.31 300 GLY A C 1
ATOM 2401 O O . GLY A 1 300 ? -7.505 -16.556 16.763 1.00 82.31 300 GLY A O 1
ATOM 2402 N N . LEU A 1 301 ? -6.935 -14.841 15.430 1.00 90.44 301 LEU A N 1
ATOM 2403 C CA . LEU A 1 301 ? -8.179 -14.818 14.660 1.00 90.44 301 LEU A CA 1
ATOM 2404 C C . LEU A 1 301 ? -7.967 -15.538 13.325 1.00 90.44 301 LEU A C 1
ATOM 2406 O O . LEU A 1 301 ? -6.912 -15.423 12.696 1.00 90.44 301 LEU A O 1
ATOM 2410 N N . ALA A 1 302 ? -8.993 -16.254 12.870 1.00 91.62 302 ALA A N 1
ATOM 2411 C CA . ALA A 1 302 ? -8.933 -17.108 11.683 1.00 91.62 302 ALA A CA 1
ATOM 2412 C C . ALA A 1 302 ? -8.466 -16.356 10.424 1.00 91.62 302 ALA A C 1
ATOM 2414 O O . ALA A 1 302 ? -7.751 -16.902 9.587 1.00 91.62 302 ALA A O 1
ATOM 2415 N N . ASN A 1 303 ? -8.877 -15.094 10.302 1.00 94.50 303 ASN A N 1
ATOM 2416 C CA . ASN A 1 303 ? -8.800 -14.302 9.082 1.00 94.50 303 ASN A CA 1
ATOM 2417 C C . ASN A 1 303 ? -8.318 -12.862 9.326 1.00 94.50 303 ASN A C 1
ATOM 2419 O O . ASN A 1 303 ? -8.596 -11.991 8.508 1.00 94.50 303 ASN A O 1
ATOM 2423 N N . GLY A 1 304 ? -7.617 -12.561 10.426 1.00 94.38 304 GLY A N 1
ATOM 2424 C CA . GLY A 1 304 ? -7.143 -11.189 10.611 1.00 94.38 304 GLY A CA 1
ATOM 2425 C C . GLY A 1 304 ? -6.465 -10.847 11.927 1.00 94.38 304 GLY A C 1
ATOM 2426 O O . GLY A 1 304 ? -6.179 -11.719 12.742 1.00 94.38 304 GLY A O 1
ATOM 2427 N N . PHE A 1 305 ? -6.233 -9.549 12.111 1.00 96.19 305 PHE A N 1
ATOM 2428 C CA . PHE A 1 305 ? -5.688 -8.944 13.326 1.00 96.19 305 PHE A CA 1
ATOM 2429 C C . PHE A 1 305 ? -6.478 -7.683 13.686 1.00 96.19 305 PHE A C 1
ATOM 2431 O O . PHE A 1 305 ? -6.936 -6.958 12.799 1.00 96.19 305 PHE A O 1
ATOM 2438 N N . LEU A 1 306 ? -6.608 -7.405 14.986 1.00 98.19 306 LEU A N 1
ATOM 2439 C CA . LEU A 1 306 ? -7.112 -6.124 15.485 1.00 98.19 306 LEU A CA 1
ATOM 2440 C C . LEU A 1 306 ? -6.007 -5.416 16.266 1.00 98.19 306 LEU A C 1
ATOM 2442 O O . LEU A 1 306 ? -5.545 -5.914 17.292 1.00 98.19 306 LEU A O 1
ATOM 2446 N N . TYR A 1 307 ? -5.623 -4.232 15.805 1.00 98.44 307 TYR A N 1
ATOM 2447 C CA . TYR A 1 307 ? -4.650 -3.366 16.450 1.00 98.44 307 TYR A CA 1
ATOM 2448 C C . TYR A 1 307 ? -5.340 -2.199 17.157 1.00 98.44 307 TYR A C 1
ATOM 2450 O O . TYR A 1 307 ? -6.009 -1.397 16.502 1.00 98.44 307 TYR A O 1
ATOM 2458 N N . PRO A 1 308 ? -5.176 -2.043 18.479 1.00 98.44 308 PRO A N 1
ATOM 2459 C CA . PRO A 1 308 ? -5.533 -0.788 19.113 1.00 98.44 308 PRO A CA 1
ATOM 2460 C C . PRO A 1 308 ? -4.663 0.364 18.599 1.00 98.44 308 PRO A C 1
ATOM 2462 O O . PRO A 1 308 ? -3.469 0.197 18.344 1.00 98.44 308 PRO A O 1
ATOM 2465 N N . ILE A 1 309 ? -5.274 1.538 18.490 1.00 98.62 309 ILE A N 1
ATOM 2466 C CA . ILE A 1 309 ? -4.624 2.790 18.095 1.00 98.62 309 ILE A CA 1
ATOM 2467 C C . ILE A 1 309 ? -4.805 3.860 19.175 1.00 98.62 309 ILE A C 1
ATOM 2469 O O . ILE A 1 309 ? -5.772 3.827 19.937 1.00 98.62 309 ILE A O 1
ATOM 2473 N N . ASP A 1 310 ? -3.852 4.789 19.281 1.00 96.38 310 ASP A N 1
ATOM 2474 C CA . ASP A 1 310 ? -3.793 5.762 20.385 1.00 96.38 310 ASP A CA 1
ATOM 2475 C C . ASP A 1 310 ? -4.448 7.124 20.099 1.00 96.38 310 ASP A C 1
ATOM 2477 O O . ASP A 1 310 ? -4.412 8.029 20.940 1.00 96.38 310 ASP A O 1
ATOM 2481 N N . GLY A 1 311 ? -5.092 7.264 18.944 1.00 95.50 311 GLY A N 1
ATOM 2482 C CA . GLY A 1 311 ? -5.774 8.479 18.526 1.00 95.50 311 GLY A CA 1
ATOM 2483 C C . GLY A 1 311 ? -6.843 8.208 17.474 1.00 95.50 311 GLY A C 1
ATOM 2484 O O . GLY A 1 311 ? -6.969 7.093 16.980 1.00 95.50 311 GLY A O 1
ATOM 2485 N N . LEU A 1 312 ? -7.609 9.252 17.150 1.00 95.62 312 LEU A N 1
ATOM 2486 C CA . LEU A 1 312 ? -8.714 9.170 16.198 1.00 95.62 312 LEU A CA 1
ATOM 2487 C C . LEU A 1 312 ? -8.195 9.056 14.764 1.00 95.62 312 LEU A C 1
ATOM 2489 O O . LEU A 1 312 ? -7.627 10.024 14.241 1.00 95.62 312 LEU A O 1
ATOM 2493 N N . LEU A 1 313 ? -8.453 7.931 14.107 1.00 96.62 313 LEU A N 1
ATOM 2494 C CA . LEU A 1 313 ? -8.074 7.735 12.714 1.00 96.62 313 LEU A CA 1
ATOM 2495 C C . LEU A 1 313 ? -9.150 8.320 11.786 1.00 96.62 313 LEU A C 1
ATOM 2497 O O . LEU A 1 313 ? -10.297 7.885 11.750 1.00 96.62 313 LEU A O 1
ATOM 2501 N N . THR A 1 314 ? -8.785 9.340 11.007 1.00 93.81 314 THR A N 1
ATOM 2502 C CA . THR A 1 314 ? -9.708 9.987 10.062 1.00 93.81 314 THR A CA 1
ATOM 2503 C C . THR A 1 314 ? -9.078 10.244 8.708 1.00 93.81 314 THR A C 1
ATOM 2505 O O . THR A 1 314 ? -7.916 10.639 8.637 1.00 93.81 314 THR A O 1
ATOM 2508 N N . TYR A 1 315 ? -9.875 10.113 7.648 1.00 92.06 315 TYR A N 1
ATOM 2509 C CA . TYR A 1 315 ? -9.505 10.534 6.297 1.00 92.06 315 TYR A CA 1
ATOM 2510 C C . TYR A 1 315 ? -10.018 11.949 5.988 1.00 92.06 315 TYR A C 1
ATOM 2512 O O . TYR A 1 315 ? -10.908 12.162 5.163 1.00 92.06 315 TYR A O 1
ATOM 2520 N N . ASP A 1 316 ? -9.492 12.928 6.723 1.00 90.38 316 ASP A N 1
ATOM 2521 C CA . ASP A 1 316 ? -9.893 14.329 6.584 1.00 90.38 316 ASP A CA 1
ATOM 2522 C C . ASP A 1 316 ? -9.123 15.068 5.473 1.00 90.38 316 ASP A C 1
ATOM 2524 O O . ASP A 1 316 ? -8.194 14.543 4.856 1.00 90.38 316 ASP A O 1
ATOM 2528 N N . GLU A 1 317 ? -9.512 16.318 5.205 1.00 90.25 317 GLU A N 1
ATOM 2529 C CA . GLU A 1 317 ? -8.884 17.144 4.165 1.00 90.25 317 GLU A CA 1
ATOM 2530 C C . GLU A 1 317 ? -7.385 17.390 4.399 1.00 90.25 317 GLU A C 1
ATOM 2532 O O . GLU A 1 317 ? -6.641 17.540 3.433 1.00 90.25 317 GLU A O 1
ATOM 2537 N N . SER A 1 318 ? -6.913 17.398 5.652 1.00 91.62 318 SER A N 1
ATOM 2538 C CA . SER A 1 318 ? -5.481 17.544 5.944 1.00 91.62 318 SER A CA 1
ATOM 2539 C C . SER A 1 318 ? -4.718 16.311 5.462 1.00 91.62 318 SER A C 1
ATOM 2541 O O . SER A 1 318 ? -3.745 16.432 4.717 1.00 91.62 318 SER A O 1
ATOM 2543 N N . ILE A 1 319 ? -5.215 15.118 5.802 1.00 93.69 319 ILE A N 1
ATOM 2544 C CA . ILE A 1 319 ? -4.638 13.843 5.358 1.00 93.69 319 ILE A CA 1
ATOM 2545 C C . ILE A 1 319 ? -4.668 13.721 3.832 1.00 93.69 319 ILE A C 1
ATOM 2547 O O . ILE A 1 319 ? -3.649 13.373 3.228 1.00 93.69 319 ILE A O 1
ATOM 2551 N N . LYS A 1 320 ? -5.792 14.067 3.192 1.00 93.25 320 LYS A N 1
ATOM 2552 C CA . LYS A 1 320 ? -5.906 14.077 1.725 1.00 93.25 320 LYS A CA 1
ATOM 2553 C C . LYS A 1 320 ? -4.849 14.962 1.080 1.00 93.25 320 LYS A C 1
ATOM 2555 O O . LYS A 1 320 ? -4.196 14.532 0.134 1.00 93.25 320 LYS A O 1
ATOM 2560 N N . GLN A 1 321 ? -4.645 16.173 1.597 1.00 94.25 321 GLN A N 1
ATOM 2561 C CA . GLN A 1 321 ? -3.652 17.104 1.055 1.00 94.25 321 GLN A CA 1
ATOM 2562 C C . GLN A 1 321 ? -2.214 16.620 1.266 1.00 94.25 321 GLN A C 1
ATOM 2564 O O . GLN A 1 321 ? -1.394 16.765 0.358 1.00 94.25 321 GLN A O 1
ATOM 2569 N N . GLN A 1 322 ? -1.906 16.005 2.414 1.00 95.81 322 GLN A N 1
ATOM 2570 C CA . GLN A 1 322 ? -0.584 15.424 2.675 1.00 95.81 322 GLN A CA 1
ATOM 2571 C C . GLN A 1 322 ? -0.277 14.264 1.718 1.00 95.81 322 GLN A C 1
ATOM 2573 O O . GLN A 1 322 ? 0.758 14.264 1.048 1.00 95.81 322 GLN A O 1
ATOM 2578 N N . LEU A 1 323 ? -1.207 13.317 1.562 1.00 96.19 323 LEU A N 1
ATOM 2579 C CA . LEU A 1 323 ? -1.063 12.225 0.593 1.00 96.19 323 LEU A CA 1
ATOM 2580 C C . LEU A 1 323 ? -1.026 12.755 -0.847 1.00 96.19 323 LEU A C 1
ATOM 2582 O O . LEU A 1 323 ? -0.208 12.317 -1.650 1.00 96.19 323 LEU A O 1
ATOM 2586 N N . GLY A 1 324 ? -1.877 13.732 -1.167 1.00 95.12 324 GLY A N 1
ATOM 2587 C CA . GLY A 1 324 ? -1.965 14.383 -2.473 1.00 95.12 324 GLY A CA 1
ATOM 2588 C C . GLY A 1 324 ? -0.738 15.212 -2.854 1.00 95.12 324 GLY A C 1
ATOM 2589 O O . GLY A 1 324 ? -0.554 15.523 -4.029 1.00 95.12 324 GLY A O 1
ATOM 2590 N N . SER A 1 325 ? 0.112 15.533 -1.878 1.00 93.62 325 SER A N 1
ATOM 2591 C CA . SER A 1 325 ? 1.393 16.224 -2.060 1.00 93.62 325 SER A CA 1
ATOM 2592 C C . SER A 1 325 ? 2.594 15.283 -1.950 1.00 93.62 325 SER A C 1
ATOM 2594 O O . SER A 1 325 ? 3.725 15.750 -1.946 1.00 93.62 325 SER A O 1
ATOM 2596 N N . THR A 1 326 ? 2.367 13.971 -1.876 1.00 94.00 326 THR A N 1
ATOM 2597 C CA . THR A 1 326 ? 3.414 12.952 -1.768 1.00 94.00 326 THR A CA 1
ATOM 2598 C C . THR A 1 326 ? 3.484 12.141 -3.063 1.00 94.00 326 THR A C 1
ATOM 2600 O O . THR A 1 326 ? 2.460 11.836 -3.674 1.00 94.00 326 THR A O 1
ATOM 2603 N N . MET A 1 327 ? 4.688 11.758 -3.496 1.00 94.75 327 MET A N 1
ATOM 2604 C CA . MET A 1 327 ? 4.833 10.679 -4.476 1.00 94.75 327 MET A CA 1
ATOM 2605 C C . MET A 1 327 ? 4.527 9.352 -3.777 1.00 94.75 327 MET A C 1
ATOM 2607 O O . MET A 1 327 ? 5.277 8.906 -2.910 1.00 94.75 327 MET A O 1
ATOM 2611 N N . LEU A 1 328 ? 3.443 8.702 -4.179 1.00 96.75 328 LEU A N 1
ATOM 2612 C CA . LEU A 1 328 ? 3.032 7.429 -3.601 1.00 96.75 328 LEU A CA 1
ATOM 2613 C C . LEU A 1 328 ? 3.655 6.287 -4.404 1.00 96.75 328 LEU A C 1
ATOM 2615 O O . LEU A 1 328 ? 3.289 6.090 -5.564 1.00 96.75 328 LEU A O 1
ATOM 2619 N N . ARG A 1 329 ? 4.600 5.557 -3.805 1.00 97.19 329 ARG A N 1
ATOM 2620 C CA . ARG A 1 329 ? 5.217 4.354 -4.380 1.00 97.19 329 ARG A CA 1
ATOM 2621 C C . ARG A 1 329 ? 4.519 3.122 -3.814 1.00 97.19 329 ARG A C 1
ATOM 2623 O O . ARG A 1 329 ? 4.473 2.954 -2.602 1.00 97.19 329 ARG A O 1
ATOM 2630 N N . PHE A 1 330 ? 3.980 2.286 -4.692 1.00 96.88 330 PHE A N 1
ATOM 2631 C CA . PHE A 1 330 ? 3.306 1.046 -4.329 1.00 96.88 330 PHE A CA 1
ATOM 2632 C C . PHE A 1 330 ? 4.080 -0.118 -4.913 1.00 96.88 330 PHE A C 1
ATOM 2634 O O . PHE A 1 330 ? 4.266 -0.186 -6.130 1.00 96.88 330 PHE A O 1
ATOM 2641 N N . ASP A 1 331 ? 4.474 -1.045 -4.054 1.00 95.50 331 ASP A N 1
ATOM 2642 C CA . ASP A 1 331 ? 4.823 -2.385 -4.490 1.00 95.50 331 ASP A CA 1
ATOM 2643 C C . ASP A 1 331 ? 3.620 -3.015 -5.213 1.00 95.50 331 ASP A C 1
ATOM 2645 O O . ASP A 1 331 ? 2.483 -2.917 -4.736 1.00 95.50 331 ASP A O 1
ATOM 2649 N N . ILE A 1 332 ? 3.838 -3.645 -6.369 1.00 95.44 332 ILE A N 1
ATOM 2650 C CA . ILE A 1 332 ? 2.753 -4.310 -7.099 1.00 95.44 332 ILE A CA 1
ATOM 2651 C C . ILE A 1 332 ? 2.143 -5.435 -6.256 1.00 95.44 332 ILE A C 1
ATOM 2653 O O . ILE A 1 332 ? 0.926 -5.617 -6.279 1.00 95.44 332 ILE A O 1
ATOM 2657 N N . ALA A 1 333 ? 2.945 -6.155 -5.474 1.00 94.94 333 ALA A N 1
ATOM 2658 C CA . ALA A 1 333 ? 2.468 -7.202 -4.589 1.00 94.94 333 ALA A CA 1
ATOM 2659 C C . ALA A 1 333 ? 1.609 -6.651 -3.431 1.00 94.94 333 ALA A C 1
ATOM 2661 O O . ALA A 1 333 ? 0.711 -7.355 -2.968 1.00 94.94 333 ALA A O 1
ATOM 2662 N N . SER A 1 334 ? 1.786 -5.386 -3.012 1.00 93.69 334 SER A N 1
ATOM 2663 C CA . SER A 1 334 ? 0.871 -4.711 -2.063 1.00 93.69 334 SER A CA 1
ATOM 2664 C C . SER A 1 334 ? -0.524 -4.473 -2.649 1.00 93.69 334 SER A C 1
ATOM 2666 O O . SER A 1 334 ? -1.494 -4.377 -1.900 1.00 93.69 334 SER A O 1
ATOM 2668 N N . LEU A 1 335 ? -0.655 -4.397 -3.978 1.00 95.75 335 LEU A N 1
ATOM 2669 C CA . LEU A 1 335 ? -1.950 -4.227 -4.648 1.00 95.75 335 LEU A CA 1
ATOM 2670 C C . LEU A 1 335 ? -2.738 -5.542 -4.752 1.00 95.75 335 LEU A C 1
ATOM 2672 O O . LEU A 1 335 ? -3.913 -5.515 -5.116 1.00 95.75 335 LEU A O 1
ATOM 2676 N N . LEU A 1 336 ? -2.106 -6.678 -4.445 1.00 96.44 336 LEU A N 1
ATOM 2677 C CA . LEU A 1 336 ? -2.661 -8.025 -4.572 1.00 96.44 336 LEU A CA 1
ATOM 2678 C C . LEU A 1 336 ? -2.792 -8.663 -3.176 1.00 96.44 336 LEU A C 1
ATOM 2680 O O . LEU A 1 336 ? -1.936 -9.465 -2.781 1.00 96.44 336 LEU A O 1
ATOM 2684 N N . PRO A 1 337 ? -3.832 -8.307 -2.394 1.00 95.56 337 PRO A N 1
ATOM 2685 C CA . PRO A 1 337 ? -3.967 -8.738 -1.001 1.00 95.56 337 PRO A CA 1
ATOM 2686 C C . PRO A 1 337 ? -3.973 -10.262 -0.839 1.00 95.56 337 PRO A C 1
ATOM 2688 O O . PRO A 1 337 ? -3.549 -10.773 0.198 1.00 95.56 337 PRO A O 1
ATOM 2691 N N . GLU A 1 338 ? -4.371 -11.012 -1.872 1.00 96.25 338 GLU A N 1
ATOM 2692 C CA . GLU A 1 338 ? -4.319 -12.471 -1.877 1.00 96.25 338 GLU A CA 1
ATOM 2693 C C . GLU A 1 338 ? -2.906 -13.015 -1.638 1.00 96.25 338 GLU A C 1
ATOM 2695 O O . GLU A 1 338 ? -2.773 -14.080 -1.035 1.00 96.25 338 GLU A O 1
ATOM 2700 N N . LEU A 1 339 ? -1.844 -12.309 -2.044 1.00 95.56 339 LEU A N 1
ATOM 2701 C CA . LEU A 1 339 ? -0.476 -12.753 -1.769 1.00 95.56 339 LEU A CA 1
ATOM 2702 C C . LEU A 1 339 ? -0.186 -12.771 -0.265 1.00 95.56 339 LEU A C 1
ATOM 2704 O O . LEU A 1 339 ? 0.395 -13.727 0.245 1.00 95.56 339 LEU A O 1
ATOM 2708 N N . MET A 1 340 ? -0.608 -11.742 0.465 1.00 94.06 340 MET A N 1
ATOM 2709 C CA . MET A 1 340 ? -0.389 -11.672 1.908 1.00 94.06 340 MET A CA 1
ATOM 2710 C C . MET A 1 340 ? -1.378 -12.567 2.670 1.00 94.06 340 MET A C 1
ATOM 2712 O O . MET A 1 340 ? -0.970 -13.334 3.539 1.00 94.06 340 MET A O 1
ATOM 2716 N N . ASN A 1 341 ? -2.659 -12.559 2.283 1.00 94.81 341 ASN A N 1
ATOM 2717 C CA . ASN A 1 341 ? -3.720 -13.346 2.928 1.00 94.81 341 ASN A CA 1
ATOM 2718 C C . ASN A 1 341 ? -3.476 -14.859 2.859 1.00 94.81 341 ASN A C 1
ATOM 2720 O O . ASN A 1 341 ? -3.889 -15.591 3.755 1.00 94.81 341 ASN A O 1
ATOM 2724 N N . ASN A 1 342 ? -2.786 -15.332 1.818 1.00 92.19 342 ASN A N 1
ATOM 2725 C CA . ASN A 1 342 ? -2.431 -16.743 1.654 1.00 92.19 342 ASN A CA 1
ATOM 2726 C C . ASN A 1 342 ? -1.012 -17.066 2.161 1.00 92.19 342 ASN A C 1
ATOM 2728 O O . ASN A 1 342 ? -0.507 -18.158 1.908 1.00 92.19 342 ASN A O 1
ATOM 2732 N N . GLY A 1 343 ? -0.356 -16.130 2.861 1.00 90.38 343 GLY A N 1
ATOM 2733 C CA . GLY A 1 343 ? 0.988 -16.317 3.410 1.00 90.38 343 GLY A CA 1
ATOM 2734 C C . GLY A 1 343 ? 2.072 -16.511 2.346 1.00 90.38 343 GLY A C 1
ATOM 2735 O O . GLY A 1 343 ? 3.087 -17.139 2.629 1.00 90.38 343 GLY A O 1
ATOM 2736 N N . ILE A 1 344 ? 1.850 -16.020 1.124 1.00 92.44 344 ILE A N 1
ATOM 2737 C CA . ILE A 1 344 ? 2.787 -16.121 -0.004 1.00 92.44 344 ILE A CA 1
ATOM 2738 C C . ILE A 1 344 ? 3.796 -14.969 0.050 1.00 92.44 344 ILE A C 1
ATOM 2740 O O . ILE A 1 344 ? 5.005 -15.176 -0.085 1.00 92.44 344 ILE A O 1
ATOM 2744 N N . ARG A 1 345 ? 3.311 -13.742 0.272 1.00 92.50 345 ARG A N 1
ATOM 2745 C CA . ARG A 1 345 ? 4.153 -12.546 0.304 1.00 92.50 345 ARG A CA 1
ATOM 2746 C C . ARG A 1 345 ? 5.051 -12.518 1.537 1.00 92.50 345 ARG A C 1
ATOM 2748 O O . ARG A 1 345 ? 4.598 -12.787 2.646 1.00 92.50 345 ARG A O 1
ATOM 2755 N N . ARG A 1 346 ? 6.329 -12.172 1.332 1.00 85.19 346 ARG A N 1
ATOM 2756 C CA . ARG A 1 346 ? 7.370 -12.092 2.378 1.00 85.19 346 ARG A CA 1
ATOM 2757 C C . ARG A 1 346 ? 7.484 -13.346 3.261 1.00 85.19 346 ARG A C 1
ATOM 2759 O O . ARG A 1 346 ? 7.886 -13.258 4.421 1.00 85.19 346 ARG A O 1
ATOM 2766 N N . LYS A 1 347 ? 7.165 -14.529 2.726 1.00 85.50 347 LYS A N 1
ATOM 2767 C CA . LYS A 1 347 ? 7.293 -15.787 3.468 1.00 85.50 347 LYS A CA 1
ATOM 2768 C C . LYS A 1 347 ? 8.758 -16.041 3.842 1.00 85.50 347 LYS A C 1
ATOM 2770 O O . LYS A 1 347 ? 9.629 -16.083 2.977 1.00 85.50 347 LYS A O 1
ATOM 2775 N N . CYS A 1 348 ? 9.042 -16.251 5.124 1.00 83.75 348 CYS A N 1
ATOM 2776 C CA . CYS A 1 348 ? 10.394 -16.524 5.628 1.00 83.75 348 CYS A CA 1
ATOM 2777 C C . CYS A 1 348 ? 10.829 -17.980 5.371 1.00 83.75 348 CYS A C 1
ATOM 2779 O O . CYS A 1 348 ? 11.100 -18.733 6.308 1.00 83.75 348 CYS A O 1
ATOM 2781 N N . SER A 1 349 ? 10.873 -18.387 4.104 1.00 83.50 349 SER A N 1
ATOM 2782 C CA . SER A 1 349 ? 11.191 -19.750 3.670 1.00 83.50 349 SER A CA 1
ATOM 2783 C C . SER A 1 349 ? 12.284 -19.734 2.608 1.00 83.50 349 SER A C 1
ATOM 2785 O O . SER A 1 349 ? 12.387 -18.787 1.841 1.00 83.50 349 SER A O 1
ATOM 2787 N N . LEU A 1 350 ? 13.120 -20.770 2.586 1.00 86.25 350 LEU A N 1
ATOM 2788 C CA . LEU A 1 350 ? 14.100 -21.006 1.517 1.00 86.25 350 LEU A CA 1
ATOM 2789 C C . LEU A 1 350 ? 13.661 -22.152 0.593 1.00 86.25 350 LEU A C 1
ATOM 2791 O O . LEU A 1 350 ? 14.413 -22.529 -0.305 1.00 86.25 350 LEU A O 1
ATOM 2795 N N . ASP A 1 351 ? 12.482 -22.728 0.834 1.00 89.00 351 ASP A N 1
ATOM 2796 C CA . ASP A 1 351 ? 11.945 -23.801 0.008 1.00 89.00 351 ASP A CA 1
ATOM 2797 C C . ASP A 1 351 ? 11.513 -23.231 -1.351 1.00 89.00 351 ASP A C 1
ATOM 2799 O O . ASP A 1 351 ? 10.901 -22.168 -1.432 1.00 89.00 351 ASP A O 1
ATOM 2803 N N . GLU A 1 352 ? 11.851 -23.930 -2.436 1.00 86.81 352 GLU A N 1
ATOM 2804 C CA . GLU A 1 352 ? 11.656 -23.439 -3.810 1.00 86.81 352 GLU A CA 1
ATOM 2805 C C . GLU A 1 352 ? 10.188 -23.096 -4.108 1.00 86.81 352 GLU A C 1
ATOM 2807 O O . GLU A 1 352 ? 9.908 -22.060 -4.706 1.00 86.81 352 GLU A O 1
ATOM 2812 N N . GLU A 1 353 ? 9.256 -23.910 -3.608 1.00 87.31 353 GLU A N 1
ATOM 2813 C CA . GLU A 1 353 ? 7.806 -23.710 -3.750 1.00 87.31 353 GLU A CA 1
ATOM 2814 C C . GLU A 1 353 ? 7.275 -22.447 -3.052 1.00 87.31 353 GLU A C 1
ATOM 2816 O O . GLU A 1 353 ? 6.223 -21.938 -3.422 1.00 87.31 353 GLU A O 1
ATOM 2821 N N . ASP A 1 354 ? 8.014 -21.925 -2.070 1.00 88.62 354 ASP A N 1
ATOM 2822 C CA . ASP A 1 354 ? 7.693 -20.698 -1.336 1.00 88.62 354 ASP A CA 1
ATOM 2823 C C . ASP A 1 354 ? 8.451 -19.472 -1.866 1.00 88.62 354 ASP A C 1
ATOM 2825 O O . ASP A 1 354 ? 8.120 -18.328 -1.536 1.00 88.62 354 ASP A O 1
ATOM 2829 N N . GLN A 1 355 ? 9.515 -19.711 -2.633 1.00 90.12 355 GLN A N 1
ATOM 2830 C CA . GLN A 1 355 ? 10.305 -18.677 -3.294 1.00 90.12 355 GLN A CA 1
ATOM 2831 C C . GLN A 1 355 ? 9.748 -18.335 -4.676 1.00 90.12 355 GLN A C 1
ATOM 2833 O O . GLN A 1 355 ? 9.896 -17.199 -5.118 1.00 90.12 355 GLN A O 1
ATOM 2838 N N . VAL A 1 356 ? 9.095 -19.291 -5.341 1.00 92.94 356 VAL A N 1
ATOM 2839 C CA . VAL A 1 356 ? 8.549 -19.141 -6.692 1.00 92.94 356 VAL A CA 1
ATOM 2840 C C . VAL A 1 356 ? 7.129 -19.696 -6.725 1.00 92.94 356 VAL A C 1
ATOM 2842 O O . VAL A 1 356 ? 6.921 -20.908 -6.733 1.00 92.94 356 VAL A O 1
ATOM 2845 N N . VAL A 1 357 ? 6.140 -18.802 -6.768 1.00 93.88 357 VAL A N 1
ATOM 2846 C CA . VAL A 1 357 ? 4.719 -19.175 -6.742 1.00 93.88 357 VAL A CA 1
ATOM 2847 C C . VAL A 1 357 ? 4.057 -18.814 -8.063 1.00 93.88 357 VAL A C 1
ATOM 2849 O O . VAL A 1 357 ? 4.054 -17.655 -8.477 1.00 93.88 357 VAL A O 1
ATOM 2852 N N . HIS A 1 358 ? 3.485 -19.821 -8.719 1.00 93.12 358 HIS A N 1
ATOM 2853 C CA . HIS A 1 358 ? 2.741 -19.675 -9.966 1.00 93.12 358 HIS A CA 1
ATOM 2854 C C . HIS A 1 358 ? 1.256 -19.441 -9.694 1.00 93.12 358 HIS A C 1
ATOM 2856 O O . HIS A 1 358 ? 0.703 -20.014 -8.755 1.00 93.12 358 HIS A O 1
ATOM 2862 N N . PHE A 1 359 ? 0.612 -18.651 -10.555 1.00 91.94 359 PHE A N 1
ATOM 2863 C CA . PHE A 1 359 ? -0.821 -18.369 -10.477 1.00 91.94 359 PHE A CA 1
ATOM 2864 C C . PHE A 1 359 ? -1.530 -18.705 -11.790 1.00 91.94 359 PHE A C 1
ATOM 2866 O O . PHE A 1 359 ? -0.953 -18.507 -12.866 1.00 91.94 359 PHE A O 1
ATOM 2873 N N . PRO A 1 360 ? -2.790 -19.172 -11.726 1.00 85.50 360 PRO A N 1
ATOM 2874 C CA . PRO A 1 360 ? -3.590 -19.394 -12.921 1.00 85.50 360 PRO A CA 1
ATOM 2875 C C . PRO A 1 360 ? -3.881 -18.069 -13.636 1.00 85.50 360 PRO A C 1
ATOM 2877 O O . PRO A 1 360 ? -4.000 -17.012 -13.013 1.00 85.50 360 PRO A O 1
ATOM 2880 N N . SER A 1 361 ? -4.039 -18.128 -14.959 1.00 85.19 361 SER A N 1
ATOM 2881 C CA . SER A 1 361 ? -4.510 -16.979 -15.731 1.00 85.19 361 SER A CA 1
ATOM 2882 C C . SER A 1 361 ? -6.007 -16.726 -15.517 1.00 85.19 361 SER A C 1
ATOM 2884 O O . SER A 1 361 ? -6.779 -17.638 -15.212 1.00 85.19 361 SER A O 1
ATOM 2886 N N . THR A 1 362 ? -6.451 -15.484 -15.724 1.00 84.19 362 THR A N 1
ATOM 2887 C CA . THR A 1 362 ? -7.842 -15.075 -15.452 1.00 84.19 362 THR A CA 1
ATOM 2888 C C . THR A 1 362 ? -8.916 -15.883 -16.185 1.00 84.19 362 THR A C 1
ATOM 2890 O O . THR A 1 362 ? -9.945 -16.153 -15.565 1.00 84.19 362 THR A O 1
ATOM 2893 N N . PRO A 1 363 ? -8.743 -16.306 -17.457 1.00 85.88 363 PRO A N 1
ATOM 2894 C CA . PRO A 1 363 ? -9.754 -17.119 -18.133 1.00 85.88 363 PRO A CA 1
ATOM 2895 C C . PRO A 1 363 ? -9.962 -18.501 -17.503 1.00 85.88 363 PRO A C 1
ATOM 2897 O O . PRO A 1 363 ? -11.001 -19.110 -17.746 1.00 85.88 363 PRO A O 1
ATOM 2900 N N . VAL A 1 364 ? -8.995 -18.988 -16.717 1.00 80.69 364 VAL A N 1
ATOM 2901 C CA . VAL A 1 364 ? -9.157 -20.168 -15.858 1.00 80.69 364 VAL A CA 1
ATOM 2902 C C . VAL A 1 364 ? -9.859 -19.749 -14.566 1.00 80.69 364 VAL A C 1
ATOM 2904 O O . VAL A 1 364 ? -10.929 -20.266 -14.250 1.00 80.69 364 VAL A O 1
ATOM 2907 N N . TYR A 1 365 ? -9.279 -18.778 -13.852 1.00 87.62 365 TYR A N 1
ATOM 2908 C CA . TYR A 1 365 ? -9.868 -18.161 -12.665 1.00 87.62 365 TYR A CA 1
ATOM 2909 C C . TYR A 1 365 ? -9.216 -16.800 -12.359 1.00 87.62 365 TYR A C 1
ATOM 2911 O O . TYR A 1 365 ? -7.986 -16.712 -12.375 1.00 87.62 365 TYR A O 1
ATOM 2919 N N . PRO A 1 366 ? -9.977 -15.738 -12.025 1.00 89.69 366 PRO A N 1
ATOM 2920 C CA . PRO A 1 366 ? -9.416 -14.475 -11.543 1.00 89.69 366 PRO A CA 1
ATOM 2921 C C . PRO A 1 366 ? -8.897 -14.628 -10.103 1.00 89.69 366 PRO A C 1
ATOM 2923 O O . PRO A 1 366 ? -9.571 -14.242 -9.154 1.00 89.69 366 PRO A O 1
ATOM 2926 N N . TYR A 1 367 ? -7.711 -15.222 -9.924 1.00 93.06 367 TYR A N 1
ATOM 2927 C CA . TYR A 1 367 ? -7.149 -15.437 -8.581 1.00 93.06 367 TYR A CA 1
ATOM 2928 C C . TYR A 1 367 ? -6.953 -14.120 -7.820 1.00 93.06 367 TYR A C 1
ATOM 2930 O O . TYR A 1 367 ? -7.233 -14.049 -6.625 1.00 93.06 367 TYR A O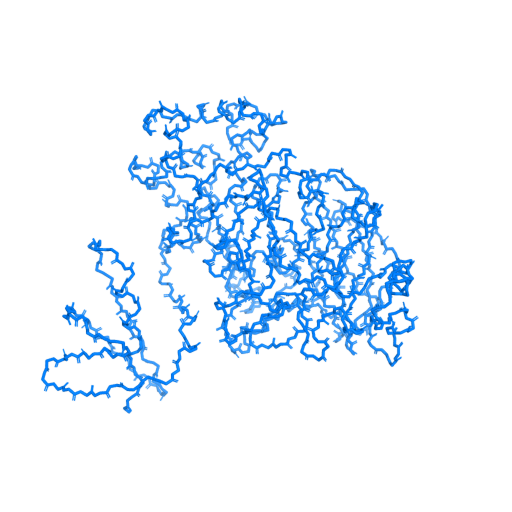 1
ATOM 2938 N N . PHE A 1 368 ? -6.507 -13.086 -8.530 1.00 95.06 368 PHE A N 1
ATOM 2939 C CA . PHE A 1 368 ? -6.337 -11.745 -7.997 1.00 95.06 368 PHE A CA 1
ATOM 2940 C C . PHE A 1 368 ? -7.525 -10.861 -8.361 1.00 95.06 368 PHE A C 1
ATOM 2942 O O . PHE A 1 368 ? -7.874 -10.738 -9.535 1.00 95.06 368 PHE A O 1
ATOM 2949 N N . GLU A 1 369 ? -8.099 -10.182 -7.376 1.00 92.81 369 GLU A N 1
ATOM 2950 C CA . GLU A 1 369 ? -9.182 -9.221 -7.591 1.00 92.81 369 GLU A CA 1
ATOM 2951 C C . GLU A 1 369 ? -8.699 -7.987 -8.370 1.00 92.81 369 GLU A C 1
ATOM 2953 O O . GLU A 1 369 ? -9.372 -7.503 -9.282 1.00 92.81 369 GLU A O 1
ATOM 2958 N N . ASN A 1 370 ? -7.477 -7.534 -8.075 1.00 95.56 370 ASN A N 1
ATOM 2959 C CA . ASN A 1 370 ? -6.890 -6.326 -8.655 1.00 95.56 370 ASN A CA 1
ATOM 2960 C C . ASN A 1 370 ? -6.011 -6.582 -9.888 1.00 95.56 370 ASN A C 1
ATOM 2962 O O . ASN A 1 370 ? -5.344 -5.660 -10.360 1.00 95.56 370 ASN A O 1
ATOM 2966 N N . MET A 1 371 ? -5.992 -7.803 -10.432 1.00 95.94 371 MET A N 1
ATOM 2967 C CA . MET A 1 371 ? -5.212 -8.109 -11.630 1.00 95.94 371 MET A CA 1
ATOM 2968 C C . MET A 1 371 ? -5.902 -9.124 -12.534 1.00 95.94 371 MET A C 1
ATOM 2970 O O . MET A 1 371 ? -6.342 -10.184 -12.102 1.00 95.94 371 MET A O 1
ATOM 2974 N N . GLN A 1 372 ? -5.923 -8.817 -13.828 1.00 95.44 372 GLN A N 1
ATOM 2975 C CA . GLN A 1 372 ? -6.454 -9.687 -14.866 1.00 95.44 372 GLN A CA 1
ATOM 2976 C C . GLN A 1 372 ? -5.419 -9.977 -15.941 1.00 95.44 372 GLN A C 1
ATOM 2978 O O . GLN A 1 372 ? -4.620 -9.112 -16.294 1.00 95.44 372 GLN A O 1
ATOM 2983 N N . THR A 1 373 ? -5.460 -11.182 -16.494 1.00 94.56 373 THR A N 1
ATOM 2984 C CA . THR A 1 373 ? -4.564 -11.642 -17.553 1.00 94.56 373 THR A CA 1
ATOM 2985 C C . THR A 1 373 ? -5.318 -12.324 -18.692 1.00 94.56 373 THR A C 1
ATOM 2987 O O . THR A 1 373 ? -6.474 -12.719 -18.556 1.00 94.56 373 THR A O 1
ATOM 2990 N N . ASN A 1 374 ? -4.684 -12.478 -19.852 1.00 94.00 374 ASN A N 1
ATOM 2991 C CA . ASN A 1 374 ? -5.158 -13.395 -20.890 1.00 94.00 374 ASN A CA 1
ATOM 2992 C C . ASN A 1 374 ? -4.688 -14.836 -20.626 1.00 94.00 374 ASN A C 1
ATOM 2994 O O . ASN A 1 374 ? -3.843 -15.089 -19.773 1.00 94.00 374 ASN A O 1
ATOM 2998 N N . ALA A 1 375 ? -5.212 -15.787 -21.405 1.00 91.69 375 ALA A N 1
ATOM 2999 C CA . ALA A 1 375 ? -4.906 -17.211 -21.247 1.00 91.69 375 ALA A CA 1
ATOM 3000 C C . ALA A 1 375 ? -3.423 -17.560 -21.486 1.00 91.69 375 ALA A C 1
ATOM 3002 O O . ALA A 1 375 ? -2.949 -18.557 -20.951 1.00 91.69 375 ALA A O 1
ATOM 3003 N N . ASP A 1 376 ? -2.708 -16.745 -22.269 1.00 90.50 376 ASP A N 1
ATOM 3004 C CA . ASP A 1 376 ? -1.310 -16.980 -22.652 1.00 90.50 376 ASP A CA 1
ATOM 3005 C C . ASP A 1 376 ? -0.292 -16.362 -21.677 1.00 90.50 376 ASP A C 1
ATOM 3007 O O . ASP A 1 376 ? 0.915 -16.467 -21.907 1.00 90.50 376 ASP A O 1
ATOM 3011 N N . ALA A 1 377 ? -0.753 -15.679 -20.625 1.00 92.38 377 ALA A N 1
ATOM 3012 C CA . ALA A 1 377 ? 0.115 -15.128 -19.594 1.00 92.38 377 ALA A CA 1
ATOM 3013 C C . ALA A 1 377 ? 0.470 -16.195 -18.555 1.00 92.38 377 ALA A C 1
ATOM 3015 O O . ALA A 1 377 ? -0.410 -16.862 -18.012 1.00 92.38 377 ALA A O 1
ATOM 3016 N N . ASN A 1 378 ? 1.753 -16.283 -18.212 1.00 92.25 378 ASN A N 1
ATOM 3017 C CA . ASN A 1 378 ? 2.221 -17.017 -17.041 1.00 92.25 378 ASN A CA 1
ATOM 3018 C C . ASN A 1 378 ? 2.714 -16.016 -15.992 1.00 92.25 378 ASN A C 1
ATOM 3020 O O . ASN A 1 378 ? 3.683 -15.292 -16.240 1.00 92.25 378 ASN A O 1
ATOM 3024 N N . VAL A 1 379 ? 2.017 -15.970 -14.855 1.00 94.06 379 VAL A N 1
ATOM 3025 C CA . VAL A 1 379 ? 2.277 -15.048 -13.745 1.00 94.06 379 VAL A CA 1
ATOM 3026 C C . VAL A 1 379 ? 3.002 -15.790 -12.636 1.00 94.06 379 VAL A C 1
ATOM 3028 O O . VAL A 1 379 ? 2.533 -16.828 -12.165 1.00 94.06 379 VAL A O 1
ATOM 3031 N N . VAL A 1 380 ? 4.122 -15.225 -12.197 1.00 95.00 380 VAL A N 1
ATOM 3032 C CA . VAL A 1 380 ? 4.952 -15.798 -11.137 1.00 95.00 380 VAL A CA 1
ATOM 3033 C C . VAL A 1 380 ? 5.317 -14.716 -10.134 1.00 95.00 380 VAL A C 1
ATOM 3035 O O . VAL A 1 380 ? 5.848 -13.675 -10.523 1.00 95.00 380 VAL A O 1
ATOM 3038 N N . TYR A 1 381 ? 5.051 -14.974 -8.858 1.00 95.88 381 TYR A N 1
ATOM 3039 C CA . TYR A 1 381 ? 5.570 -14.184 -7.746 1.00 95.88 381 TYR A CA 1
ATOM 3040 C C . TYR A 1 381 ? 6.884 -14.797 -7.264 1.00 95.88 381 TYR A C 1
ATOM 3042 O O . TYR A 1 381 ? 6.962 -16.002 -7.011 1.00 95.88 381 TYR A O 1
ATOM 3050 N N . HIS A 1 382 ? 7.898 -13.952 -7.127 1.00 94.75 382 HIS A N 1
ATOM 3051 C CA . HIS A 1 382 ? 9.211 -14.294 -6.610 1.00 94.75 382 HIS A CA 1
ATOM 3052 C C . HIS A 1 382 ? 9.381 -13.655 -5.242 1.00 94.75 382 HIS A C 1
ATOM 3054 O O . HIS A 1 382 ? 9.372 -12.434 -5.099 1.00 94.75 382 HIS A O 1
ATOM 3060 N N . ASN A 1 383 ? 9.566 -14.489 -4.233 1.00 91.38 383 ASN A N 1
ATOM 3061 C CA . ASN A 1 383 ? 9.933 -14.062 -2.897 1.00 91.38 383 ASN A CA 1
ATOM 3062 C C . ASN A 1 383 ? 11.450 -14.169 -2.779 1.00 91.38 383 ASN A C 1
ATOM 3064 O O . ASN A 1 383 ? 11.979 -15.273 -2.807 1.00 91.38 383 ASN A O 1
ATOM 3068 N N . PHE A 1 384 ? 12.164 -13.052 -2.650 1.00 87.25 384 PHE A N 1
ATOM 3069 C CA . PHE A 1 384 ? 13.624 -13.066 -2.534 1.00 87.25 384 PHE A CA 1
ATOM 3070 C C . PHE A 1 384 ? 14.066 -13.089 -1.067 1.00 87.25 384 PHE A C 1
ATOM 3072 O O . PHE A 1 384 ? 14.914 -12.309 -0.627 1.00 87.25 384 PHE A O 1
ATOM 3079 N N . TYR A 1 385 ? 13.498 -14.000 -0.274 1.00 82.69 385 TYR A N 1
ATOM 3080 C CA . TYR A 1 385 ? 13.860 -14.121 1.135 1.00 82.69 385 TYR A CA 1
ATOM 3081 C C . TYR A 1 385 ? 15.341 -14.500 1.280 1.00 82.69 385 TYR A C 1
ATOM 3083 O O . TYR A 1 385 ? 15.795 -15.530 0.786 1.00 82.69 385 TYR A O 1
ATOM 3091 N N . LYS A 1 386 ? 16.117 -13.648 1.966 1.00 77.25 386 LYS A N 1
ATOM 3092 C CA . LYS A 1 386 ? 17.588 -13.749 2.083 1.00 77.25 386 LYS A CA 1
ATOM 3093 C C . LYS A 1 386 ? 18.343 -13.741 0.746 1.00 77.25 386 LYS A C 1
ATOM 3095 O O . LYS A 1 386 ? 19.517 -14.115 0.712 1.00 77.25 386 LYS A O 1
ATOM 3100 N N . ASN A 1 387 ? 17.709 -13.291 -0.333 1.00 77.25 387 ASN A N 1
ATOM 3101 C CA . ASN A 1 387 ? 18.357 -13.085 -1.617 1.00 77.25 387 ASN A CA 1
ATOM 3102 C C . ASN A 1 387 ? 18.373 -11.587 -1.947 1.00 77.25 387 ASN A C 1
ATOM 3104 O O . ASN A 1 387 ? 17.339 -10.937 -2.057 1.00 77.25 387 ASN A O 1
ATOM 3108 N N . GLU A 1 388 ? 19.571 -11.028 -2.085 1.00 71.25 388 GLU A N 1
ATOM 3109 C CA . GLU A 1 388 ? 19.769 -9.600 -2.340 1.00 71.25 388 GLU A CA 1
ATOM 3110 C C . GLU A 1 388 ? 19.640 -9.314 -3.842 1.00 71.25 388 GLU A C 1
ATOM 3112 O O . GLU A 1 388 ? 20.639 -9.211 -4.558 1.00 71.25 388 GLU A O 1
ATOM 3117 N N . ILE A 1 389 ? 18.400 -9.198 -4.321 1.00 83.81 389 ILE A N 1
ATOM 3118 C CA . ILE A 1 389 ? 18.088 -8.657 -5.651 1.00 83.81 389 ILE A CA 1
ATOM 3119 C C . ILE A 1 389 ? 17.669 -7.196 -5.499 1.00 83.81 389 ILE A C 1
ATOM 3121 O O . ILE A 1 389 ? 17.020 -6.828 -4.528 1.00 83.81 389 ILE A O 1
ATOM 3125 N N . THR A 1 390 ? 18.058 -6.342 -6.444 1.00 90.06 390 THR A N 1
ATOM 3126 C CA . THR A 1 390 ? 17.617 -4.942 -6.486 1.00 90.06 390 THR A CA 1
ATOM 3127 C C . THR A 1 390 ? 16.146 -4.887 -6.878 1.00 90.06 390 THR A C 1
ATOM 3129 O O . THR A 1 390 ? 15.834 -4.751 -8.048 1.00 90.06 390 THR A O 1
ATOM 3132 N N . THR A 1 391 ? 15.250 -5.056 -5.915 1.00 91.62 391 THR A N 1
ATOM 3133 C CA . THR A 1 391 ? 13.802 -4.867 -6.069 1.00 91.62 391 THR A CA 1
ATOM 3134 C C . THR A 1 391 ? 13.259 -4.163 -4.840 1.00 91.62 391 THR A C 1
ATOM 3136 O O . THR A 1 391 ? 13.848 -4.252 -3.753 1.00 91.62 391 THR A O 1
ATOM 3139 N N . TYR A 1 392 ? 12.164 -3.431 -5.013 1.00 93.19 392 TYR A N 1
ATOM 3140 C CA . TYR A 1 392 ? 11.478 -2.804 -3.895 1.00 93.19 392 TYR A CA 1
ATOM 3141 C C . TYR A 1 392 ? 10.934 -3.899 -2.969 1.00 93.19 392 TYR A C 1
ATOM 3143 O O . TYR A 1 392 ? 10.467 -4.932 -3.432 1.00 93.19 392 TYR A O 1
ATOM 3151 N N . GLN A 1 393 ? 11.137 -3.741 -1.658 1.00 90.62 393 GLN A N 1
ATOM 3152 C CA . GLN A 1 393 ? 10.697 -4.685 -0.616 1.00 90.62 393 GLN A CA 1
ATOM 3153 C C . GLN A 1 393 ? 11.138 -6.156 -0.789 1.00 90.62 393 GLN A C 1
ATOM 3155 O O . GLN A 1 393 ? 10.673 -7.049 -0.075 1.00 90.62 393 GLN A O 1
ATOM 3160 N N . GLY A 1 394 ? 12.105 -6.428 -1.670 1.00 89.56 394 GLY A N 1
ATOM 3161 C CA . GLY A 1 394 ? 12.714 -7.744 -1.853 1.00 89.56 394 GLY A CA 1
ATOM 3162 C C . GLY A 1 394 ? 11.763 -8.836 -2.322 1.00 89.56 394 GLY A C 1
ATOM 3163 O O . GLY A 1 394 ? 11.931 -9.996 -1.939 1.00 89.56 394 GLY A O 1
ATOM 3164 N N . ASP A 1 395 ? 10.779 -8.477 -3.134 1.00 92.69 395 ASP A N 1
ATOM 3165 C CA . ASP A 1 395 ? 9.979 -9.411 -3.914 1.00 92.69 395 ASP A CA 1
ATOM 3166 C C . ASP A 1 395 ? 9.814 -8.901 -5.361 1.00 92.69 395 ASP A C 1
ATOM 3168 O O . ASP A 1 395 ? 10.435 -7.903 -5.740 1.00 92.69 395 ASP A O 1
ATOM 3172 N N . LEU A 1 396 ? 9.150 -9.679 -6.223 1.00 93.44 396 LEU A N 1
ATOM 3173 C CA . LEU A 1 396 ? 8.899 -9.314 -7.622 1.00 93.44 396 LEU A CA 1
ATOM 3174 C C . LEU A 1 396 ? 7.766 -10.147 -8.222 1.00 93.44 396 LEU A C 1
ATOM 3176 O O . LEU A 1 396 ? 7.768 -11.373 -8.122 1.00 93.44 396 LEU A O 1
ATOM 3180 N N . LEU A 1 397 ? 6.871 -9.517 -8.981 1.00 95.31 397 LEU A N 1
ATOM 3181 C CA . LEU A 1 397 ? 5.994 -10.227 -9.912 1.00 95.31 397 LEU A CA 1
ATOM 3182 C C . LEU A 1 397 ? 6.595 -10.245 -11.312 1.00 95.31 397 LEU A C 1
ATOM 3184 O O . LEU A 1 397 ? 7.136 -9.256 -11.801 1.00 95.31 397 LEU A O 1
ATOM 3188 N N . THR A 1 398 ? 6.466 -11.376 -11.995 1.00 95.25 398 THR A N 1
ATOM 3189 C CA . THR A 1 398 ? 6.862 -11.505 -13.397 1.00 95.25 398 THR A CA 1
ATOM 3190 C C . THR A 1 398 ? 5.726 -12.049 -14.241 1.00 95.25 398 THR A C 1
ATOM 3192 O O . THR A 1 398 ? 4.949 -12.890 -13.789 1.00 95.25 398 THR A O 1
ATOM 3195 N N . CYS A 1 399 ? 5.637 -11.567 -15.478 1.00 94.62 399 CYS A N 1
ATOM 3196 C CA . CYS A 1 399 ? 4.742 -12.105 -16.498 1.00 94.62 399 CYS A CA 1
ATOM 3197 C C . CYS A 1 399 ? 5.557 -12.551 -17.716 1.00 94.62 399 CYS A C 1
ATOM 3199 O O . CYS A 1 399 ? 6.377 -11.789 -18.226 1.00 94.62 399 CYS A O 1
ATOM 3201 N N . THR A 1 400 ? 5.308 -13.768 -18.193 1.00 94.50 400 THR A N 1
ATOM 3202 C CA . THR A 1 400 ? 5.905 -14.343 -19.415 1.00 94.50 400 THR A CA 1
ATOM 3203 C C . THR A 1 400 ? 4.812 -14.786 -20.391 1.00 94.50 400 THR A C 1
ATOM 3205 O O . THR A 1 400 ? 3.623 -14.740 -20.062 1.00 94.50 400 THR A O 1
ATOM 3208 N N . GLY A 1 401 ? 5.200 -15.200 -21.601 1.00 93.00 401 GLY A N 1
ATOM 3209 C CA . GLY A 1 401 ? 4.278 -15.561 -22.680 1.00 93.00 401 GLY A CA 1
ATOM 3210 C C . GLY A 1 401 ? 3.769 -14.356 -23.478 1.00 93.00 401 GLY A C 1
ATOM 3211 O O . GLY A 1 401 ? 4.298 -13.246 -23.383 1.00 93.00 401 GLY A O 1
ATOM 3212 N N . MET A 1 402 ? 2.713 -14.556 -24.274 1.00 93.38 402 MET A N 1
ATOM 3213 C CA . MET A 1 402 ? 2.034 -13.467 -24.999 1.00 93.38 402 MET A CA 1
ATOM 3214 C C . MET A 1 402 ? 1.095 -12.709 -24.059 1.00 93.38 402 MET A C 1
ATOM 3216 O O . MET A 1 402 ? -0.104 -12.591 -24.317 1.00 93.38 402 MET A O 1
ATOM 3220 N N . TYR A 1 403 ? 1.637 -12.247 -22.937 1.00 94.44 403 TYR A N 1
ATOM 3221 C CA . TYR A 1 403 ? 0.846 -11.717 -21.845 1.00 94.44 403 TYR A CA 1
ATOM 3222 C C . TYR A 1 403 ? 0.111 -10.429 -22.237 1.00 94.44 403 TYR A C 1
ATOM 3224 O O . TYR A 1 403 ? 0.572 -9.593 -23.027 1.00 94.44 403 TYR A O 1
ATOM 3232 N N . ASP A 1 404 ? -1.035 -10.259 -21.601 1.00 95.50 404 ASP A N 1
ATOM 3233 C CA . ASP A 1 404 ? -1.846 -9.058 -21.605 1.00 95.50 404 ASP A CA 1
ATOM 3234 C C . ASP A 1 404 ? -2.398 -8.887 -20.193 1.00 95.50 404 ASP A C 1
ATOM 3236 O O . ASP A 1 404 ? -3.3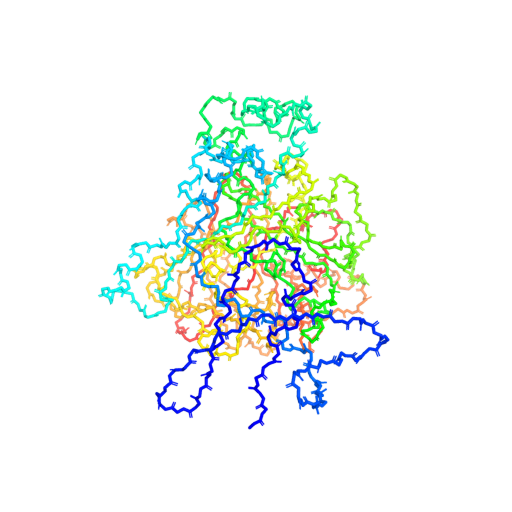66 -9.549 -19.823 1.00 95.50 404 ASP A O 1
ATOM 3240 N N . VAL A 1 405 ? -1.705 -8.090 -19.378 1.00 95.88 405 VAL A N 1
ATOM 3241 C CA . VAL A 1 405 ? -1.997 -7.930 -17.950 1.00 95.88 405 VAL A CA 1
ATOM 3242 C C . VAL A 1 405 ? -2.632 -6.572 -17.697 1.00 95.88 405 VAL A C 1
ATOM 3244 O O . VAL A 1 405 ? -2.138 -5.557 -18.182 1.00 95.88 405 VAL A O 1
ATOM 3247 N N . THR A 1 406 ? -3.724 -6.545 -16.942 1.00 97.50 406 THR A N 1
ATOM 3248 C CA . THR A 1 406 ? -4.404 -5.327 -16.491 1.00 97.50 406 THR A CA 1
ATOM 3249 C C . THR A 1 406 ? -4.436 -5.305 -14.972 1.00 97.50 406 THR A C 1
ATOM 3251 O O . THR A 1 406 ? -4.876 -6.269 -14.361 1.00 97.50 406 THR A O 1
ATOM 3254 N N . ILE A 1 407 ? -3.971 -4.215 -14.372 1.00 97.25 407 ILE A N 1
ATOM 3255 C CA . ILE A 1 407 ? -3.879 -4.004 -12.927 1.00 97.25 407 ILE A CA 1
ATOM 3256 C C . ILE A 1 407 ? -4.823 -2.861 -12.554 1.00 97.25 407 ILE A C 1
ATOM 3258 O O . ILE A 1 407 ? -4.832 -1.815 -13.213 1.00 97.25 407 ILE A O 1
ATOM 3262 N N . VAL A 1 408 ? -5.607 -3.057 -11.499 1.00 97.00 408 VAL A N 1
ATOM 3263 C CA . VAL A 1 408 ? -6.401 -2.000 -10.871 1.00 97.00 408 VAL A CA 1
ATOM 3264 C C . VAL A 1 408 ? -5.450 -1.103 -10.089 1.00 97.00 408 VAL A C 1
ATOM 3266 O O . VAL A 1 408 ? -4.733 -1.561 -9.203 1.00 97.00 408 VAL A O 1
ATOM 3269 N N . LEU A 1 409 ? -5.416 0.183 -10.427 1.00 96.94 409 LEU A N 1
ATOM 3270 C CA . LEU A 1 409 ? -4.545 1.134 -9.748 1.00 96.94 409 LEU A CA 1
ATOM 3271 C C . LEU A 1 409 ? -5.136 1.549 -8.395 1.00 96.94 409 LEU A C 1
ATOM 3273 O O . LEU A 1 409 ? -6.367 1.607 -8.256 1.00 96.94 409 LEU A O 1
ATOM 3277 N N . PRO A 1 410 ? -4.280 1.883 -7.412 1.00 94.56 410 PRO A N 1
ATOM 3278 C CA . PRO A 1 410 ? -4.736 2.549 -6.205 1.00 94.56 410 PRO A CA 1
ATOM 3279 C C . PRO A 1 410 ? -5.404 3.897 -6.552 1.00 94.56 410 PRO A C 1
ATOM 3281 O O . PRO A 1 410 ? -5.126 4.479 -7.607 1.00 94.56 410 PRO A O 1
ATOM 3284 N N . PRO A 1 411 ? -6.306 4.380 -5.689 1.00 94.06 411 PRO A N 1
ATOM 3285 C CA . PRO A 1 411 ? -6.960 5.687 -5.826 1.00 94.06 411 PRO A CA 1
ATOM 3286 C C . PRO A 1 411 ? -5.937 6.837 -5.814 1.00 94.06 411 PRO A C 1
ATOM 3288 O O . PRO A 1 411 ? -4.827 6.694 -5.295 1.00 94.06 411 PRO A O 1
ATOM 3291 N N . VAL A 1 412 ? -6.323 8.011 -6.321 1.00 95.50 412 VAL A N 1
ATOM 3292 C CA . VAL A 1 412 ? -5.574 9.252 -6.052 1.00 95.50 412 VAL A CA 1
ATOM 3293 C C . VAL A 1 412 ? -6.206 9.989 -4.865 1.00 95.50 412 VAL A C 1
ATOM 3295 O O . VAL A 1 412 ? -7.426 10.104 -4.821 1.00 95.50 412 VAL A O 1
ATOM 3298 N N . PRO A 1 413 ? -5.428 10.519 -3.901 1.00 94.44 413 PRO A N 1
ATOM 3299 C CA . PRO A 1 413 ? -5.995 11.187 -2.720 1.00 94.44 413 PRO A CA 1
ATOM 3300 C C . PRO A 1 413 ? -6.758 12.481 -3.029 1.00 94.44 413 PRO A C 1
ATOM 3302 O O . PRO A 1 413 ? -7.674 12.864 -2.304 1.00 94.44 413 PRO A O 1
ATOM 3305 N N . VAL A 1 414 ? -6.339 13.188 -4.082 1.00 94.75 414 VAL A N 1
ATOM 3306 C CA . VAL A 1 414 ? -6.913 14.465 -4.515 1.00 94.75 414 VAL A CA 1
ATOM 3307 C C . VAL A 1 414 ? -7.030 14.479 -6.033 1.00 94.75 414 VAL A C 1
ATOM 3309 O O . VAL A 1 414 ? -6.165 13.965 -6.737 1.00 94.75 414 VAL A O 1
ATOM 3312 N N . THR A 1 415 ? -8.088 15.096 -6.556 1.00 96.19 415 THR A N 1
ATOM 3313 C CA . THR A 1 415 ? -8.218 15.294 -8.002 1.00 96.19 415 THR A CA 1
ATOM 3314 C C . THR A 1 415 ? -7.111 16.219 -8.500 1.00 96.19 415 THR A C 1
ATOM 3316 O O . THR A 1 415 ? -6.947 17.336 -8.002 1.00 96.19 415 THR A O 1
ATOM 3319 N N . GLY A 1 416 ? -6.356 15.781 -9.504 1.00 96.81 416 GLY A N 1
ATOM 3320 C CA . GLY A 1 416 ? -5.184 16.516 -9.961 1.00 96.81 416 GLY A CA 1
ATOM 3321 C C . GLY A 1 416 ? -4.482 15.882 -11.150 1.00 96.81 416 GLY A C 1
ATOM 3322 O O . GLY A 1 416 ? -4.880 14.842 -11.665 1.00 96.81 416 GLY A O 1
ATOM 3323 N N . GLN A 1 417 ? -3.435 16.554 -11.620 1.00 97.88 417 GLN A N 1
ATOM 3324 C CA . GLN A 1 417 ? -2.568 16.025 -12.668 1.00 97.88 417 GLN A CA 1
ATOM 3325 C C . GLN A 1 417 ? -1.510 15.113 -12.050 1.00 97.88 417 GLN A C 1
ATOM 3327 O O . GLN A 1 417 ? -0.772 15.550 -11.164 1.00 97.88 417 GLN A O 1
ATOM 3332 N N . TYR A 1 418 ? -1.411 13.884 -12.552 1.00 98.25 418 TYR A N 1
ATOM 3333 C CA . TYR A 1 418 ? -0.479 12.873 -12.061 1.00 98.25 418 TYR A CA 1
ATOM 3334 C C . TYR A 1 418 ? 0.393 12.310 -13.183 1.00 98.25 418 TYR A C 1
ATOM 3336 O O . TYR A 1 418 ? -0.038 12.128 -14.323 1.00 98.25 418 TYR A O 1
ATOM 3344 N N . GLN A 1 419 ? 1.636 11.986 -12.837 1.00 97.69 419 GLN A N 1
ATOM 3345 C CA . GLN A 1 419 ? 2.444 11.013 -13.557 1.00 97.69 419 GLN A CA 1
ATOM 3346 C C . GLN A 1 419 ? 2.209 9.636 -12.947 1.00 97.69 419 GLN A C 1
ATOM 3348 O O . GLN A 1 419 ? 2.506 9.433 -11.772 1.00 97.69 419 GLN A O 1
ATOM 3353 N N . LEU A 1 420 ? 1.763 8.688 -13.771 1.00 98.12 420 LEU A N 1
ATOM 3354 C CA . LEU A 1 420 ? 1.890 7.270 -13.453 1.00 98.12 420 LEU A CA 1
ATOM 3355 C C . LEU A 1 420 ? 3.260 6.799 -13.933 1.00 98.12 420 LEU A C 1
ATOM 3357 O O . LEU A 1 420 ? 3.601 6.953 -15.115 1.00 98.12 420 LEU A O 1
ATOM 3361 N N . ARG A 1 421 ? 4.040 6.217 -13.028 1.00 97.44 421 ARG A N 1
ATOM 3362 C CA . ARG A 1 421 ? 5.373 5.686 -13.315 1.00 97.44 421 ARG A CA 1
ATOM 3363 C C . ARG A 1 421 ? 5.472 4.229 -12.904 1.00 97.44 421 ARG A C 1
ATOM 3365 O O . ARG A 1 421 ? 4.674 3.753 -12.106 1.00 97.44 421 ARG A O 1
ATOM 3372 N N . MET A 1 422 ? 6.471 3.543 -13.439 1.00 96.44 422 MET A N 1
ATOM 3373 C CA . MET A 1 422 ? 6.797 2.173 -13.059 1.00 96.44 422 MET A CA 1
ATOM 3374 C C . MET A 1 422 ? 8.305 2.026 -12.903 1.00 96.44 422 MET A C 1
ATOM 3376 O O . MET A 1 422 ? 9.065 2.510 -13.754 1.00 96.44 422 MET A O 1
ATOM 3380 N N . GLY A 1 423 ? 8.723 1.370 -11.823 1.00 94.38 423 GLY A N 1
ATOM 3381 C CA . GLY A 1 423 ? 10.081 0.867 -11.676 1.00 94.38 423 GLY A CA 1
ATOM 3382 C C . GLY A 1 423 ? 10.353 -0.169 -12.756 1.00 94.38 423 GLY A C 1
ATOM 3383 O O . GLY A 1 423 ? 9.543 -1.059 -12.998 1.00 94.38 423 GLY A O 1
ATOM 3384 N N . THR A 1 424 ? 11.467 -0.030 -13.461 1.00 87.75 424 THR A N 1
ATOM 3385 C CA . THR A 1 424 ? 11.832 -0.944 -14.533 1.00 87.75 424 THR A CA 1
ATOM 3386 C C . THR A 1 424 ? 13.270 -1.394 -14.385 1.00 87.75 424 THR A C 1
ATOM 3388 O O . THR A 1 424 ? 14.193 -0.587 -14.267 1.00 87.75 424 THR A O 1
ATOM 3391 N N . HIS A 1 425 ? 13.440 -2.706 -14.482 1.00 87.12 425 HIS A N 1
ATOM 3392 C CA . HIS A 1 425 ? 14.729 -3.355 -14.585 1.00 87.12 425 HIS A CA 1
ATOM 3393 C C . HIS A 1 425 ? 14.966 -3.743 -16.033 1.00 87.12 425 HIS A C 1
ATOM 3395 O O . HIS A 1 425 ? 14.192 -4.487 -16.636 1.00 87.12 425 HIS A O 1
ATOM 3401 N N . LEU A 1 426 ? 16.040 -3.215 -16.606 1.00 88.25 426 LEU A N 1
ATOM 3402 C CA . LEU A 1 426 ? 16.540 -3.727 -17.867 1.00 88.25 426 LEU A CA 1
ATOM 3403 C C . LEU A 1 426 ? 17.156 -5.098 -17.585 1.00 88.25 426 LEU A C 1
ATOM 3405 O O . LEU A 1 426 ? 18.004 -5.204 -16.702 1.00 88.25 426 LEU A O 1
ATOM 3409 N N . THR A 1 427 ? 16.770 -6.142 -18.324 1.00 87.31 427 THR A N 1
ATOM 3410 C CA . THR A 1 427 ? 17.376 -7.480 -18.170 1.00 87.31 427 THR A CA 1
ATOM 3411 C C . THR A 1 427 ? 17.689 -8.135 -19.516 1.00 87.31 427 THR A C 1
ATOM 3413 O O . THR A 1 427 ? 17.191 -7.727 -20.564 1.00 87.31 427 THR A O 1
ATOM 3416 N N . LYS A 1 428 ? 18.531 -9.178 -19.530 1.00 87.81 428 LYS A N 1
ATOM 3417 C CA . LYS A 1 428 ? 18.809 -9.953 -20.760 1.00 87.81 428 LYS A CA 1
ATOM 3418 C C . LYS A 1 428 ? 17.584 -10.702 -21.294 1.00 87.81 428 LYS A C 1
ATOM 3420 O O . LYS A 1 428 ? 17.572 -11.048 -22.467 1.00 87.81 428 LYS A O 1
ATOM 3425 N N . LYS A 1 429 ? 16.600 -10.947 -20.429 1.00 89.12 429 LYS A N 1
ATOM 3426 C CA . LYS A 1 429 ? 15.300 -11.529 -20.764 1.00 89.12 429 LYS A CA 1
ATOM 3427 C C . LYS A 1 429 ? 14.192 -10.475 -20.761 1.00 89.12 429 LYS A C 1
ATOM 3429 O O . LYS A 1 429 ? 13.029 -10.820 -20.640 1.00 89.12 429 LYS A O 1
ATOM 3434 N N . GLY A 1 430 ? 14.527 -9.186 -20.789 1.00 89.25 430 GLY A N 1
ATOM 3435 C CA . GLY A 1 430 ? 13.510 -8.146 -20.758 1.00 89.25 430 GLY A CA 1
ATOM 3436 C C . GLY A 1 430 ? 12.596 -8.262 -21.973 1.00 89.25 430 GLY A C 1
ATOM 3437 O O . GLY A 1 430 ? 13.024 -8.656 -23.050 1.00 89.25 430 GLY A O 1
ATOM 3438 N N . THR A 1 431 ? 11.336 -7.900 -21.817 1.00 91.44 431 THR A N 1
ATOM 3439 C CA . THR A 1 431 ? 10.367 -7.926 -22.917 1.00 91.44 431 THR A CA 1
ATOM 3440 C C . THR A 1 431 ? 10.166 -6.541 -23.545 1.00 91.44 431 THR A C 1
ATOM 3442 O O . THR A 1 431 ? 10.742 -5.537 -23.105 1.00 91.44 431 THR A O 1
ATOM 3445 N N . VAL A 1 432 ? 9.338 -6.478 -24.590 1.00 93.19 432 VAL A N 1
ATOM 3446 C CA . VAL A 1 432 ? 8.836 -5.232 -25.169 1.00 93.19 432 VAL A CA 1
ATOM 3447 C C . VAL A 1 432 ? 7.321 -5.184 -25.000 1.00 93.19 432 VAL A C 1
ATOM 3449 O O . VAL A 1 432 ? 6.618 -6.094 -25.445 1.00 93.19 432 VAL A O 1
ATOM 3452 N N . TYR A 1 433 ? 6.800 -4.111 -24.400 1.00 94.44 433 TYR A N 1
ATOM 3453 C CA . TYR A 1 433 ? 5.374 -4.000 -24.079 1.00 94.44 433 TYR A CA 1
ATOM 3454 C C . TYR A 1 433 ? 4.755 -2.654 -24.439 1.00 94.44 433 TYR A C 1
ATOM 3456 O O . TYR A 1 433 ? 5.399 -1.614 -24.365 1.00 94.44 433 TYR A O 1
ATOM 3464 N N . GLN A 1 434 ? 3.473 -2.662 -24.793 1.00 96.81 434 GLN A N 1
ATOM 3465 C CA . GLN A 1 434 ? 2.665 -1.460 -24.969 1.00 96.81 434 GLN A CA 1
ATOM 3466 C C . GLN A 1 434 ? 1.861 -1.177 -23.699 1.00 96.81 434 GLN A C 1
ATOM 3468 O O . GLN A 1 434 ? 1.179 -2.063 -23.182 1.00 96.81 434 GLN A O 1
ATOM 3473 N N . THR A 1 435 ? 1.900 0.075 -23.247 1.00 97.62 435 THR A N 1
ATOM 3474 C CA . THR A 1 435 ? 1.089 0.579 -22.134 1.00 97.62 435 THR A CA 1
ATOM 3475 C C . THR A 1 435 ? -0.278 1.053 -22.618 1.00 97.62 435 THR A C 1
ATOM 3477 O O . THR A 1 435 ? -0.373 1.691 -23.670 1.00 97.62 435 THR A O 1
ATOM 3480 N N . TYR A 1 436 ? -1.314 0.806 -21.822 1.00 98.50 436 TYR A N 1
ATOM 3481 C CA . TYR A 1 436 ? -2.663 1.350 -21.957 1.00 98.50 436 TYR A CA 1
ATOM 3482 C C . TYR A 1 436 ? -3.151 1.833 -20.585 1.00 98.50 436 TYR A C 1
ATOM 3484 O O . TYR A 1 436 ? -2.790 1.253 -19.562 1.00 98.50 436 TYR A O 1
ATOM 3492 N N . PHE A 1 437 ? -3.958 2.894 -20.556 1.00 98.50 437 PHE A N 1
ATOM 3493 C CA . PHE A 1 437 ? -4.441 3.493 -19.307 1.00 98.50 437 PHE A CA 1
ATOM 3494 C C . PHE A 1 437 ? -5.794 4.176 -19.493 1.00 98.50 437 PHE A C 1
ATOM 3496 O O . PHE A 1 437 ? -6.006 4.838 -20.512 1.00 98.50 437 PHE A O 1
ATOM 3503 N N . GLY A 1 438 ? -6.657 4.083 -18.484 1.00 97.75 438 GLY A N 1
ATOM 3504 C CA . GLY A 1 438 ? -7.954 4.751 -18.425 1.00 97.75 438 GLY A CA 1
ATOM 3505 C C . GLY A 1 438 ? -8.802 4.245 -17.259 1.00 97.75 438 GLY A C 1
ATOM 3506 O O . GLY A 1 438 ? -8.343 3.439 -16.458 1.00 97.75 438 GLY A O 1
ATOM 3507 N N . ASP A 1 439 ? -10.039 4.712 -17.190 1.00 95.81 439 ASP A N 1
ATOM 3508 C CA . ASP A 1 439 ? -11.075 4.361 -16.208 1.00 95.81 439 ASP A CA 1
ATOM 3509 C C . ASP A 1 439 ? -12.084 3.324 -16.747 1.00 95.81 439 ASP A C 1
ATOM 3511 O O . ASP A 1 439 ? -12.824 2.689 -15.998 1.00 95.81 439 ASP A O 1
ATOM 3515 N N . ASN A 1 440 ? -12.095 3.096 -18.064 1.00 94.81 440 ASN A N 1
ATOM 3516 C CA . ASN A 1 440 ? -12.885 2.053 -18.701 1.00 94.81 440 ASN A CA 1
ATOM 3517 C C . ASN A 1 440 ? -12.058 0.781 -18.893 1.00 94.81 440 ASN A C 1
ATOM 3519 O O . ASN A 1 440 ? -11.350 0.626 -19.889 1.00 94.81 440 ASN A O 1
ATOM 3523 N N . HIS A 1 441 ? -12.228 -0.166 -17.975 1.00 88.25 441 HIS A N 1
ATOM 3524 C CA . HIS A 1 441 ? -11.543 -1.457 -17.986 1.00 88.25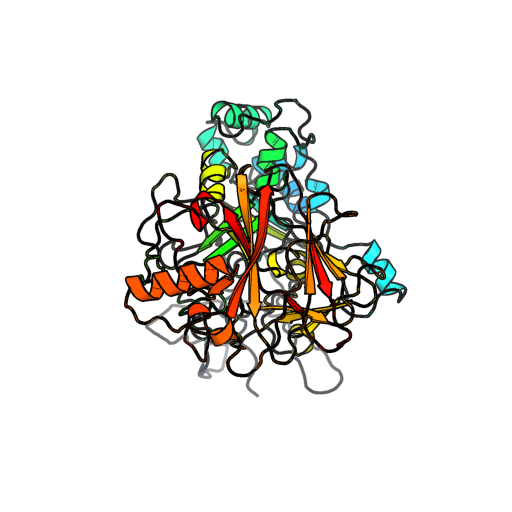 441 HIS A CA 1
ATOM 3525 C C . HIS A 1 441 ? -11.616 -2.213 -19.334 1.00 88.25 441 HIS A C 1
ATOM 3527 O O . HIS A 1 441 ? -10.659 -2.872 -19.731 1.00 88.25 441 HIS A O 1
ATOM 3533 N N . THR A 1 442 ? -12.716 -2.093 -20.088 1.00 87.44 442 THR A N 1
ATOM 3534 C CA . THR A 1 442 ? -12.877 -2.788 -21.383 1.00 87.44 442 THR A CA 1
ATOM 3535 C C . THR A 1 442 ? -12.177 -2.062 -22.537 1.00 87.44 442 THR A C 1
ATOM 3537 O O . THR A 1 442 ? -11.748 -2.692 -23.506 1.00 87.44 442 THR A O 1
ATOM 3540 N N . TYR A 1 443 ? -12.052 -0.736 -22.453 1.00 92.12 443 TYR A N 1
ATOM 3541 C CA . TYR A 1 443 ? -11.563 0.117 -23.537 1.00 92.12 443 TYR A CA 1
ATOM 3542 C C . TYR A 1 443 ? -10.487 1.082 -23.037 1.00 92.12 443 TYR A C 1
ATOM 3544 O O . TYR A 1 443 ? -10.713 2.283 -22.906 1.00 92.12 443 TYR A O 1
ATOM 3552 N N . LEU A 1 444 ? -9.288 0.549 -22.808 1.00 96.62 444 LEU A N 1
ATOM 3553 C CA . LEU A 1 444 ? -8.129 1.344 -22.410 1.00 96.62 444 LEU A CA 1
ATOM 3554 C C . LEU A 1 444 ? -7.369 1.844 -23.654 1.00 96.62 444 LEU A C 1
ATOM 3556 O O . LEU A 1 444 ? -6.937 1.019 -24.465 1.00 96.62 444 LEU A O 1
ATOM 3560 N N . PRO A 1 445 ? -7.182 3.163 -23.848 1.00 97.31 445 PRO A N 1
ATOM 3561 C CA . PRO A 1 445 ? -6.373 3.697 -24.942 1.00 97.31 445 PRO A CA 1
ATOM 3562 C C . PRO A 1 445 ? -4.875 3.458 -24.720 1.00 97.31 445 PRO A C 1
ATOM 3564 O O . PRO A 1 445 ? -4.374 3.553 -23.598 1.00 97.31 445 PRO A O 1
ATOM 3567 N N . ALA A 1 446 ? -4.148 3.198 -25.812 1.00 97.50 446 ALA A N 1
ATOM 3568 C CA . ALA A 1 446 ? -2.694 3.059 -25.788 1.00 97.50 446 ALA A CA 1
ATOM 3569 C C . ALA A 1 446 ? -2.024 4.379 -25.377 1.00 97.50 446 ALA A C 1
ATOM 3571 O O . ALA A 1 446 ? -2.432 5.459 -25.815 1.00 97.50 446 ALA A O 1
ATOM 3572 N N . LYS A 1 447 ? -0.975 4.286 -24.560 1.00 97.00 447 LYS A N 1
ATOM 3573 C CA . LYS A 1 447 ? -0.184 5.417 -24.069 1.00 97.00 447 LYS A CA 1
ATOM 3574 C C . LYS A 1 447 ? 1.270 5.265 -24.487 1.00 97.00 447 LYS A C 1
ATOM 3576 O O . LYS A 1 447 ? 1.896 4.241 -24.225 1.00 97.00 447 LYS A O 1
ATOM 3581 N N . GLY A 1 448 ? 1.803 6.310 -25.115 1.00 90.00 448 GLY A N 1
ATOM 3582 C CA . GLY A 1 448 ? 3.191 6.346 -25.569 1.00 90.00 448 GLY A CA 1
ATOM 3583 C C . GLY A 1 448 ? 3.536 5.267 -26.602 1.00 90.00 448 GLY A C 1
ATOM 3584 O O . GLY A 1 448 ? 2.670 4.584 -27.147 1.00 90.00 448 GLY A O 1
ATOM 3585 N N . ILE A 1 449 ? 4.831 5.147 -26.882 1.00 90.75 449 ILE A N 1
ATOM 3586 C CA . ILE A 1 449 ? 5.394 4.082 -27.720 1.00 90.75 449 ILE A CA 1
ATOM 3587 C C . ILE A 1 449 ? 5.697 2.837 -26.871 1.00 90.75 449 ILE A C 1
ATOM 3589 O O . ILE A 1 449 ? 5.921 2.990 -25.665 1.00 90.75 449 ILE A O 1
ATOM 3593 N N . PRO A 1 450 ? 5.774 1.635 -27.473 1.00 92.56 450 PRO A N 1
ATOM 3594 C CA . PRO A 1 450 ? 6.179 0.436 -26.754 1.00 92.56 450 PRO A CA 1
ATOM 3595 C C . PRO A 1 450 ? 7.506 0.602 -26.007 1.00 92.56 450 PRO A C 1
ATOM 3597 O O . PRO A 1 450 ? 8.457 1.212 -26.506 1.00 92.56 450 PRO A O 1
ATOM 3600 N N . MET A 1 451 ? 7.555 0.042 -24.805 1.00 89.25 451 MET A N 1
ATOM 3601 C CA . MET A 1 451 ? 8.739 -0.037 -23.969 1.00 89.25 451 MET A CA 1
ATOM 3602 C C . MET A 1 451 ? 9.636 -1.167 -24.416 1.00 89.25 451 MET A C 1
ATOM 3604 O O . MET A 1 451 ? 9.127 -2.253 -24.627 1.00 89.25 451 MET A O 1
ATOM 3608 N N . ASP A 1 452 ? 10.947 -0.951 -24.456 1.00 89.44 452 ASP A N 1
ATOM 3609 C CA . ASP A 1 452 ? 11.932 -2.026 -24.579 1.00 89.44 452 ASP A CA 1
ATOM 3610 C C . ASP A 1 452 ? 12.747 -2.115 -23.287 1.00 89.44 452 ASP A C 1
ATOM 3612 O O . ASP A 1 452 ? 13.435 -1.148 -22.930 1.00 89.44 452 ASP A O 1
ATOM 3616 N N . ASN A 1 453 ? 12.634 -3.253 -22.597 1.00 88.81 453 ASN A N 1
ATOM 3617 C CA . ASN A 1 453 ? 13.303 -3.533 -21.327 1.00 88.81 453 ASN A CA 1
ATOM 3618 C C . ASN A 1 453 ? 14.506 -4.476 -21.463 1.00 88.81 453 ASN A C 1
ATOM 3620 O O . ASN A 1 453 ? 15.022 -4.978 -20.466 1.00 88.81 453 ASN A O 1
ATOM 3624 N N . ARG A 1 454 ? 14.990 -4.729 -22.680 1.00 88.06 454 ARG A N 1
ATOM 3625 C CA . ARG A 1 454 ? 16.153 -5.599 -22.895 1.00 88.06 454 ARG A CA 1
ATOM 3626 C C . ARG A 1 454 ? 17.461 -4.875 -22.597 1.00 88.06 454 ARG A C 1
ATOM 3628 O O . ARG A 1 454 ? 17.646 -3.727 -23.001 1.00 88.06 454 ARG A O 1
ATOM 3635 N N . ILE A 1 455 ? 18.407 -5.566 -21.959 1.00 79.75 455 ILE A N 1
ATOM 3636 C CA . ILE A 1 455 ? 19.801 -5.109 -21.872 1.00 79.75 455 ILE A CA 1
ATOM 3637 C C . ILE A 1 455 ? 20.505 -5.363 -23.207 1.00 79.75 455 ILE A C 1
ATOM 3639 O O . ILE A 1 455 ? 20.588 -6.499 -23.675 1.00 79.75 455 ILE A O 1
ATOM 3643 N N . TRP A 1 456 ? 21.139 -4.314 -23.727 1.00 65.12 456 TRP A N 1
ATOM 3644 C CA . TRP A 1 456 ? 22.201 -4.376 -24.732 1.00 65.12 456 TRP A CA 1
ATOM 3645 C C . TRP A 1 456 ? 23.449 -3.666 -24.169 1.00 65.12 456 TRP A C 1
ATOM 3647 O O . TRP A 1 456 ? 23.305 -2.851 -23.254 1.00 65.12 456 TRP A O 1
ATOM 3657 N N . PRO A 1 457 ? 24.671 -3.941 -24.664 1.00 57.91 457 PRO A N 1
ATOM 3658 C CA . PRO A 1 457 ? 25.845 -3.146 -24.295 1.00 57.91 457 PRO A CA 1
ATOM 3659 C C . PRO A 1 457 ? 25.574 -1.642 -24.492 1.00 57.91 457 PRO A C 1
ATOM 3661 O O . PRO A 1 457 ? 25.012 -1.252 -25.517 1.00 57.91 457 PRO A O 1
ATOM 3664 N N . ASP A 1 458 ? 25.926 -0.822 -23.497 1.00 61.81 458 ASP A N 1
ATOM 3665 C CA . ASP A 1 458 ? 25.780 0.647 -23.471 1.00 61.81 458 ASP A CA 1
ATOM 3666 C C . ASP A 1 458 ? 24.333 1.190 -23.536 1.00 61.81 458 ASP A C 1
ATOM 3668 O O . ASP A 1 458 ? 24.116 2.383 -23.753 1.00 61.81 458 ASP A O 1
ATOM 3672 N N . TYR A 1 459 ? 23.310 0.347 -23.355 1.00 70.25 459 TYR A N 1
ATOM 3673 C CA . TYR A 1 459 ? 21.912 0.729 -23.614 1.00 70.25 459 TYR A CA 1
ATOM 3674 C C . TYR A 1 459 ? 21.371 1.832 -22.687 1.00 70.25 459 TYR A C 1
ATOM 3676 O O . TYR A 1 459 ? 20.651 2.732 -23.125 1.00 70.25 459 TYR A O 1
ATOM 3684 N N . SER A 1 460 ? 21.731 1.796 -21.406 1.00 72.56 460 SER A N 1
ATOM 3685 C CA . SER A 1 460 ? 21.361 2.824 -20.425 1.00 72.56 460 SER A CA 1
ATOM 3686 C C . SER A 1 460 ? 22.061 4.158 -20.704 1.00 72.56 460 SER A C 1
ATOM 3688 O O . SER A 1 460 ? 21.423 5.214 -20.684 1.00 72.56 460 SER A O 1
ATOM 3690 N N . GLU A 1 461 ? 23.346 4.120 -21.065 1.00 75.94 461 GLU A N 1
ATOM 3691 C CA . GLU A 1 461 ? 24.108 5.305 -21.457 1.00 75.94 461 GLU A CA 1
ATOM 3692 C C . GLU A 1 461 ? 23.563 5.938 -22.745 1.00 75.94 461 GLU A C 1
ATOM 3694 O O . GLU A 1 461 ? 23.502 7.168 -22.852 1.00 75.94 461 GLU A O 1
ATOM 3699 N N . GLN A 1 462 ? 23.108 5.126 -23.702 1.00 78.69 462 GLN A N 1
ATOM 3700 C CA . GLN A 1 462 ? 22.440 5.598 -24.921 1.00 78.69 462 GLN A CA 1
ATOM 3701 C C . GLN A 1 462 ? 21.118 6.321 -24.624 1.00 78.69 462 GLN A C 1
ATOM 3703 O O . GLN A 1 462 ? 20.765 7.255 -25.341 1.00 78.69 462 GLN A O 1
ATOM 3708 N N . ARG A 1 463 ? 20.416 5.944 -23.546 1.00 78.06 463 ARG A N 1
ATOM 3709 C CA . ARG A 1 463 ? 19.224 6.649 -23.033 1.00 78.06 463 ARG A CA 1
ATOM 3710 C C . ARG A 1 463 ? 19.563 7.866 -22.161 1.00 78.06 463 ARG A C 1
ATOM 3712 O O . ARG A 1 463 ? 18.668 8.532 -21.652 1.00 78.06 463 ARG A O 1
ATOM 3719 N N . GLY A 1 464 ? 20.846 8.189 -22.001 1.00 86.62 464 GLY A N 1
ATOM 3720 C CA . GLY A 1 464 ? 21.303 9.369 -21.269 1.00 86.62 464 GLY A CA 1
ATOM 3721 C C . GLY A 1 464 ? 21.510 9.160 -19.770 1.00 86.62 464 GLY A C 1
ATOM 3722 O O . GLY A 1 464 ? 21.794 10.135 -19.082 1.00 86.62 464 GLY A O 1
ATOM 3723 N N . TRP A 1 465 ? 21.423 7.926 -19.255 1.00 91.69 465 TRP A N 1
ATOM 3724 C CA . TRP A 1 465 ? 21.799 7.652 -17.865 1.00 91.69 465 TRP A CA 1
ATOM 3725 C C . TRP A 1 465 ? 23.299 7.889 -17.677 1.00 91.69 465 TRP A C 1
ATOM 3727 O O . TRP A 1 465 ? 24.102 7.463 -18.509 1.00 91.69 465 TRP A O 1
ATOM 3737 N N . ARG A 1 466 ? 23.692 8.571 -16.604 1.00 91.25 466 ARG A N 1
ATOM 3738 C CA . ARG A 1 466 ? 25.091 8.787 -16.207 1.00 91.25 466 ARG A CA 1
ATOM 3739 C C . ARG A 1 466 ? 25.206 8.600 -14.704 1.00 91.25 466 ARG A C 1
ATOM 3741 O O . ARG A 1 466 ? 24.235 8.869 -14.006 1.00 91.25 466 ARG A O 1
ATOM 3748 N N . GLU A 1 467 ? 26.360 8.165 -14.221 1.00 90.25 467 GLU A N 1
ATOM 3749 C CA . GLU A 1 467 ? 26.653 8.116 -12.786 1.00 90.25 467 GLU A CA 1
ATOM 3750 C C . GLU A 1 467 ? 26.610 9.531 -12.184 1.00 90.25 467 GLU A C 1
ATOM 3752 O O . GLU A 1 467 ? 26.911 10.501 -12.881 1.00 90.25 467 GLU A O 1
ATOM 3757 N N . ASP A 1 468 ? 26.191 9.653 -10.921 1.00 89.69 468 ASP A N 1
ATOM 3758 C CA . ASP A 1 468 ? 26.231 10.938 -10.216 1.00 89.69 468 ASP A CA 1
ATOM 3759 C C . ASP A 1 468 ? 27.685 11.368 -9.998 1.00 89.69 468 ASP A C 1
ATOM 3761 O O . ASP A 1 468 ? 28.530 10.588 -9.556 1.00 89.69 468 ASP A O 1
ATOM 3765 N N . THR A 1 469 ? 27.978 12.626 -10.303 1.00 88.62 469 THR A N 1
ATOM 3766 C CA . THR A 1 469 ? 29.329 13.192 -10.208 1.00 88.62 469 THR A CA 1
ATOM 3767 C C . THR A 1 469 ? 29.540 14.015 -8.941 1.00 88.62 469 THR A C 1
ATOM 3769 O O . THR A 1 469 ? 30.671 14.415 -8.658 1.00 88.62 469 THR A O 1
ATOM 3772 N N . PHE A 1 470 ? 28.467 14.252 -8.174 1.00 80.75 470 PHE A N 1
ATOM 3773 C CA . PHE A 1 470 ? 28.404 15.198 -7.055 1.00 80.75 470 PHE A CA 1
ATOM 3774 C C . PHE A 1 470 ? 28.621 16.663 -7.476 1.00 80.75 470 PHE A C 1
ATOM 3776 O O . PHE A 1 470 ? 28.796 17.534 -6.622 1.00 80.75 470 PHE A O 1
ATOM 3783 N N . ASP A 1 471 ? 28.584 16.944 -8.780 1.00 87.69 471 ASP A N 1
ATOM 3784 C CA . ASP A 1 471 ? 28.382 18.280 -9.326 1.00 87.69 471 ASP A CA 1
ATOM 3785 C C . ASP A 1 471 ? 26.880 18.461 -9.569 1.00 87.69 471 ASP A C 1
ATOM 3787 O O . ASP A 1 471 ? 26.311 17.903 -10.507 1.00 87.69 471 ASP A O 1
ATOM 3791 N N . GLU A 1 472 ? 26.235 19.232 -8.694 1.00 82.19 472 GLU A N 1
ATOM 3792 C CA . GLU A 1 472 ? 24.787 19.443 -8.711 1.00 82.19 472 GLU A CA 1
ATOM 3793 C C . GLU A 1 472 ? 24.297 19.989 -10.060 1.00 82.19 472 GLU A C 1
ATOM 3795 O O . GLU A 1 472 ? 23.276 19.538 -10.574 1.00 82.19 472 GLU A O 1
ATOM 3800 N N . GLU A 1 473 ? 25.023 20.918 -10.690 1.00 86.56 473 GLU A N 1
ATOM 3801 C CA . GLU A 1 473 ? 24.587 21.469 -11.975 1.00 86.56 473 GLU A CA 1
ATOM 3802 C C . GLU A 1 473 ? 24.624 20.396 -13.068 1.00 86.56 473 GLU A C 1
ATOM 3804 O O . GLU A 1 473 ? 23.683 20.280 -13.863 1.00 86.56 473 GLU A O 1
ATOM 3809 N N . HIS A 1 474 ? 25.691 19.594 -13.094 1.00 89.31 474 HIS A N 1
ATOM 3810 C CA . HIS A 1 474 ? 25.834 18.497 -14.044 1.00 89.31 474 HIS A CA 1
ATOM 3811 C C . HIS A 1 474 ? 24.767 17.419 -13.834 1.00 89.31 474 HIS A C 1
ATOM 3813 O O . HIS A 1 474 ? 24.062 17.047 -14.778 1.00 89.31 474 HIS A O 1
ATOM 3819 N N . ASP A 1 475 ? 24.609 16.950 -12.600 1.00 88.44 475 ASP A N 1
ATOM 3820 C CA . ASP A 1 475 ? 23.709 15.851 -12.273 1.00 88.44 475 ASP A CA 1
ATOM 3821 C C . ASP A 1 475 ? 22.242 16.255 -12.524 1.00 88.44 475 ASP A C 1
ATOM 3823 O O . ASP A 1 475 ? 21.459 15.476 -13.077 1.00 88.44 475 ASP A O 1
ATOM 3827 N N . LEU A 1 476 ? 21.877 17.520 -12.276 1.00 87.38 476 LEU A N 1
ATOM 3828 C CA . LEU A 1 476 ? 20.556 18.050 -12.631 1.00 87.38 476 LEU A CA 1
ATOM 3829 C C . LEU A 1 476 ? 20.322 18.143 -14.140 1.00 87.38 476 LEU A C 1
ATOM 3831 O O . LEU A 1 476 ? 19.187 17.981 -14.598 1.00 87.38 476 LEU A O 1
ATOM 3835 N N . GLN A 1 477 ? 21.355 18.415 -14.941 1.00 88.81 477 GLN A N 1
ATOM 3836 C CA . GLN A 1 477 ? 21.231 18.367 -16.401 1.00 88.81 477 GLN A CA 1
ATOM 3837 C C . GLN A 1 477 ? 20.990 16.934 -16.890 1.00 88.81 477 GLN A C 1
ATOM 3839 O O . GLN A 1 477 ? 20.180 16.734 -17.800 1.00 88.81 477 GLN A O 1
ATOM 3844 N N . VAL A 1 478 ? 21.637 15.943 -16.268 1.00 90.81 478 VAL A N 1
ATOM 3845 C CA . VAL A 1 478 ? 21.404 14.517 -16.546 1.00 90.81 478 VAL A CA 1
ATOM 3846 C C . VAL A 1 478 ? 19.966 14.126 -16.196 1.00 90.81 478 VAL A C 1
ATOM 3848 O O . VAL A 1 478 ? 19.275 13.573 -17.052 1.00 90.81 478 VAL A O 1
ATOM 3851 N N . GLU A 1 479 ? 19.475 14.471 -15.001 1.00 89.94 479 GLU A N 1
ATOM 3852 C CA . GLU A 1 479 ? 18.090 14.186 -14.582 1.00 89.94 479 GLU A CA 1
ATOM 3853 C C . GLU A 1 479 ? 17.067 14.852 -15.514 1.00 89.94 479 GLU A C 1
ATOM 3855 O O . GLU A 1 479 ? 16.140 14.199 -15.993 1.00 89.94 479 GLU A O 1
ATOM 3860 N N . LYS A 1 480 ? 17.268 16.126 -15.883 1.00 90.00 480 LYS A N 1
ATOM 3861 C CA . LYS A 1 480 ? 16.409 16.819 -16.865 1.00 90.00 480 LYS A CA 1
ATOM 3862 C C . LYS A 1 480 ? 16.418 16.128 -18.229 1.00 90.00 480 LYS A C 1
ATOM 3864 O O . LYS A 1 480 ? 15.380 16.031 -18.884 1.00 90.00 480 LYS A O 1
ATOM 3869 N N . SER A 1 481 ? 17.580 15.658 -18.680 1.00 91.12 481 SER A N 1
ATOM 3870 C CA . SER A 1 481 ? 17.719 14.940 -19.950 1.00 91.12 481 SER A CA 1
ATOM 3871 C C . SER A 1 481 ? 16.983 13.597 -19.933 1.00 91.12 481 SER A C 1
ATOM 3873 O O . SER A 1 481 ? 16.286 13.266 -20.897 1.00 91.12 481 SER A O 1
ATOM 3875 N N . LEU A 1 482 ? 17.084 12.844 -18.834 1.00 92.12 482 LEU A N 1
ATOM 3876 C CA . LEU A 1 482 ? 16.316 11.617 -18.621 1.00 92.12 482 LEU A CA 1
ATOM 3877 C C . LEU A 1 482 ? 14.814 11.914 -18.582 1.00 92.12 482 LEU A C 1
ATOM 3879 O O . LEU A 1 482 ? 14.038 11.276 -19.299 1.00 92.12 482 LEU A O 1
ATOM 3883 N N . HIS A 1 483 ? 14.405 12.939 -17.832 1.00 91.75 483 HIS A N 1
ATOM 3884 C CA . HIS A 1 483 ? 13.000 13.305 -17.673 1.00 91.75 483 HIS A CA 1
ATOM 3885 C C . HIS A 1 483 ? 12.341 13.676 -19.003 1.00 91.75 483 HIS A C 1
ATOM 3887 O O . HIS A 1 483 ? 11.234 13.215 -19.303 1.00 91.75 483 HIS A O 1
ATOM 3893 N N . ASN A 1 484 ? 13.049 14.428 -19.850 1.00 89.75 484 ASN A N 1
ATOM 3894 C CA . ASN A 1 484 ? 12.609 14.774 -21.205 1.00 89.75 484 ASN A CA 1
ATOM 3895 C C . ASN A 1 484 ? 12.402 13.543 -22.105 1.00 89.75 484 ASN A C 1
ATOM 3897 O O . ASN A 1 484 ? 11.609 13.593 -23.045 1.00 89.75 484 ASN A O 1
ATOM 3901 N N . GLN A 1 485 ? 13.076 12.431 -21.808 1.00 89.19 485 GLN A N 1
ATOM 3902 C CA . GLN A 1 485 ? 12.907 11.140 -22.482 1.00 89.19 485 GLN A CA 1
ATOM 3903 C C . GLN A 1 485 ? 11.863 10.236 -21.799 1.00 89.19 485 GLN A C 1
ATOM 3905 O O . GLN A 1 485 ? 11.640 9.103 -22.230 1.00 89.19 485 GLN A O 1
ATOM 3910 N N . GLY A 1 486 ? 11.198 10.724 -20.748 1.00 91.25 486 GLY A N 1
ATOM 3911 C CA . GLY A 1 486 ? 10.216 9.966 -19.976 1.00 91.25 486 GLY A CA 1
ATOM 3912 C C . GLY A 1 486 ? 10.835 8.978 -18.988 1.00 91.25 486 GLY A C 1
ATOM 3913 O O . GLY A 1 486 ? 10.197 7.977 -18.660 1.00 91.25 486 GLY A O 1
ATOM 3914 N N . LEU A 1 487 ? 12.068 9.229 -18.550 1.00 92.31 487 LEU A N 1
ATOM 3915 C CA . LEU A 1 487 ? 12.839 8.378 -17.650 1.00 92.31 487 LEU A CA 1
ATOM 3916 C C . LEU A 1 487 ? 13.288 9.155 -16.410 1.00 92.31 487 LEU A C 1
ATOM 3918 O O . LEU A 1 487 ? 13.488 10.361 -16.462 1.00 92.31 487 LEU A O 1
ATOM 3922 N N . TYR A 1 488 ? 13.512 8.433 -15.325 1.00 93.94 488 TYR A N 1
ATOM 3923 C CA . TYR A 1 488 ? 14.291 8.860 -14.170 1.00 93.94 488 TYR A CA 1
ATOM 3924 C C . TYR A 1 488 ? 15.244 7.728 -13.791 1.00 93.94 488 TYR A C 1
ATOM 3926 O O . TYR A 1 488 ? 15.036 6.571 -14.179 1.00 93.94 488 TYR A O 1
ATOM 3934 N N . LYS A 1 489 ? 16.272 8.039 -13.002 1.00 93.50 489 LYS A N 1
ATOM 3935 C CA . LYS A 1 489 ? 17.078 7.003 -12.349 1.00 93.50 489 LYS A CA 1
ATOM 3936 C C . LYS A 1 489 ? 16.236 6.184 -11.367 1.00 93.50 489 LYS A C 1
ATOM 3938 O O . LYS A 1 489 ? 15.177 6.638 -10.917 1.00 93.50 489 LYS A O 1
ATOM 3943 N N . GLY A 1 490 ? 16.716 4.988 -11.030 1.00 93.94 490 GLY A N 1
ATOM 3944 C CA . GLY A 1 490 ? 16.203 4.237 -9.889 1.00 93.94 490 GLY A CA 1
ATOM 3945 C C . GLY A 1 490 ? 16.259 5.062 -8.589 1.00 93.94 490 GLY A C 1
ATOM 3946 O O . GLY A 1 490 ? 17.027 6.024 -8.497 1.00 93.94 490 GLY A O 1
ATOM 3947 N N . PRO A 1 491 ? 15.430 4.728 -7.595 1.00 94.44 491 PRO A N 1
ATOM 3948 C CA . PRO A 1 491 ? 15.422 5.410 -6.308 1.00 94.44 491 PRO A CA 1
ATOM 3949 C C . PRO A 1 491 ? 16.663 5.065 -5.480 1.00 94.44 491 PRO A C 1
ATOM 3951 O O . PRO A 1 491 ? 17.212 3.962 -5.570 1.00 94.44 491 PRO A O 1
ATOM 3954 N N . LYS A 1 492 ? 17.111 6.004 -4.646 1.00 94.19 492 LYS A N 1
ATOM 3955 C CA . LYS A 1 492 ? 18.208 5.772 -3.700 1.00 94.19 492 LYS A CA 1
ATOM 3956 C C . LYS A 1 492 ? 17.769 4.875 -2.542 1.00 94.19 492 LYS A C 1
ATOM 3958 O O . LYS A 1 492 ? 18.626 4.183 -2.005 1.00 94.19 492 LYS A O 1
ATOM 3963 N N . SER A 1 493 ? 16.474 4.836 -2.205 1.00 94.19 493 SER A N 1
ATOM 3964 C CA . SER A 1 493 ? 15.932 3.996 -1.125 1.00 94.19 493 SER A CA 1
ATOM 3965 C C . SER A 1 493 ? 16.015 2.494 -1.367 1.00 94.19 493 SER A C 1
ATOM 3967 O O . SER A 1 493 ? 15.904 1.754 -0.401 1.00 94.19 493 SER A O 1
ATOM 3969 N N . ILE A 1 494 ? 16.221 2.017 -2.597 1.00 94.56 494 ILE A N 1
ATOM 3970 C CA . ILE A 1 494 ? 16.326 0.578 -2.875 1.00 94.56 494 ILE A CA 1
ATOM 3971 C C . ILE A 1 494 ? 17.795 0.171 -2.854 1.00 94.56 494 ILE A C 1
ATOM 3973 O O . ILE A 1 494 ? 18.608 0.698 -3.618 1.00 94.56 494 ILE A O 1
ATOM 3977 N N . SER A 1 495 ? 18.130 -0.789 -1.998 1.00 92.81 495 SER A N 1
ATOM 3978 C CA . SER A 1 495 ? 19.463 -1.367 -1.878 1.00 92.81 495 SER A CA 1
ATOM 3979 C C . SER A 1 495 ? 19.864 -2.117 -3.147 1.00 92.81 495 SER A C 1
ATOM 3981 O O . SER A 1 495 ? 19.074 -2.809 -3.795 1.00 92.81 495 SER A O 1
ATOM 3983 N N . CYS A 1 496 ? 21.136 -1.999 -3.511 1.00 91.75 496 CYS A N 1
ATOM 3984 C CA . CYS A 1 496 ? 21.721 -2.753 -4.606 1.00 91.75 496 CYS A CA 1
ATOM 3985 C C . CYS A 1 496 ? 23.094 -3.271 -4.195 1.00 91.75 496 CYS A C 1
ATOM 3987 O O . CYS A 1 496 ? 24.003 -2.488 -3.937 1.00 91.75 496 CYS A O 1
ATOM 3989 N N . LYS A 1 497 ? 23.278 -4.593 -4.194 1.00 87.19 497 LYS A N 1
ATOM 3990 C CA . LYS A 1 497 ? 24.536 -5.224 -3.773 1.00 87.19 497 LYS A CA 1
ATOM 3991 C C . LYS A 1 497 ? 25.756 -4.737 -4.565 1.00 87.19 497 LYS A C 1
ATOM 3993 O O . LYS A 1 497 ? 26.815 -4.514 -3.989 1.00 87.19 497 LYS A O 1
ATOM 3998 N N . GLU A 1 498 ? 25.616 -4.596 -5.883 1.00 88.31 498 GLU A N 1
ATOM 3999 C CA . GLU A 1 498 ? 26.729 -4.239 -6.775 1.00 88.31 498 GLU A CA 1
ATOM 4000 C C . GLU A 1 498 ? 26.985 -2.726 -6.838 1.00 88.31 498 GLU A C 1
ATOM 4002 O O . GLU A 1 498 ? 28.133 -2.310 -6.980 1.00 88.31 498 GLU A O 1
ATOM 4007 N N . TYR A 1 499 ? 25.936 -1.908 -6.705 1.00 89.75 499 TYR A N 1
ATOM 4008 C CA . TYR A 1 499 ? 25.984 -0.460 -6.954 1.00 89.75 499 TYR A CA 1
ATOM 4009 C C . TYR A 1 499 ? 25.685 0.399 -5.707 1.00 89.75 499 TYR A C 1
ATOM 4011 O O . TYR A 1 499 ? 25.657 1.629 -5.772 1.00 89.75 499 TYR A O 1
ATOM 4019 N N . GLY A 1 500 ? 25.445 -0.222 -4.552 1.00 91.25 500 GLY A N 1
ATOM 4020 C CA . GLY A 1 500 ? 24.994 0.422 -3.315 1.00 91.25 500 GLY A CA 1
ATOM 4021 C C . GLY A 1 500 ? 23.488 0.692 -3.301 1.00 91.25 500 GLY A C 1
ATOM 4022 O O . GLY A 1 500 ? 22.801 0.283 -2.368 1.00 91.25 500 GLY A O 1
ATOM 4023 N N . SER A 1 501 ? 22.955 1.325 -4.349 1.00 93.12 501 SER A N 1
ATOM 4024 C CA . SER A 1 501 ? 21.518 1.591 -4.504 1.00 93.12 501 SER A CA 1
ATOM 4025 C C . SER A 1 501 ? 21.039 1.441 -5.949 1.00 93.12 501 SER A C 1
ATOM 4027 O O . SER A 1 501 ? 21.838 1.481 -6.889 1.00 93.12 501 SER A O 1
ATOM 4029 N N . ALA A 1 502 ? 19.726 1.296 -6.143 1.00 94.19 502 ALA A N 1
ATOM 4030 C CA . ALA A 1 502 ? 19.118 1.238 -7.472 1.00 94.19 502 ALA A CA 1
ATOM 4031 C C . ALA A 1 502 ? 19.390 2.514 -8.285 1.00 94.19 502 ALA A C 1
ATOM 4033 O O . ALA A 1 502 ? 19.556 2.445 -9.499 1.00 94.19 502 ALA A O 1
ATOM 4034 N N . ARG A 1 503 ? 19.530 3.674 -7.633 1.00 93.25 503 ARG A N 1
ATOM 4035 C CA . ARG A 1 503 ? 19.944 4.932 -8.277 1.00 93.25 503 ARG A CA 1
ATOM 4036 C C . ARG A 1 503 ? 21.260 4.824 -9.048 1.00 93.25 503 ARG A C 1
ATOM 4038 O O . ARG A 1 503 ? 21.377 5.363 -10.151 1.00 93.25 503 ARG A O 1
ATOM 4045 N N . ASN A 1 504 ? 22.224 4.116 -8.471 1.00 92.19 504 ASN A N 1
ATOM 4046 C CA . ASN A 1 504 ? 23.557 3.934 -9.040 1.00 92.19 504 ASN A CA 1
ATOM 4047 C C . ASN A 1 504 ? 23.627 2.763 -10.025 1.00 92.19 504 ASN A C 1
ATOM 4049 O O . ASN A 1 504 ? 24.642 2.585 -10.696 1.00 92.19 504 ASN A O 1
ATOM 4053 N N . ASN A 1 505 ? 22.567 1.960 -10.124 1.00 91.69 505 ASN A N 1
ATOM 4054 C CA . ASN A 1 505 ? 22.516 0.848 -11.052 1.00 91.69 505 ASN A CA 1
ATOM 4055 C C . ASN A 1 505 ? 21.994 1.332 -12.420 1.00 91.69 505 ASN A C 1
ATOM 4057 O O . ASN A 1 505 ? 20.821 1.693 -12.535 1.00 91.69 505 ASN A O 1
ATOM 4061 N N . PRO A 1 506 ? 22.807 1.285 -13.492 1.00 90.25 506 PRO A N 1
ATOM 4062 C CA . PRO A 1 506 ? 22.399 1.743 -14.821 1.00 90.25 506 PRO A CA 1
ATOM 4063 C C . PRO A 1 506 ? 21.228 0.954 -15.427 1.00 90.25 506 PRO A C 1
ATOM 4065 O O . PRO A 1 506 ? 20.599 1.421 -16.376 1.00 90.25 506 PRO A O 1
ATOM 4068 N N . ASN A 1 507 ? 20.935 -0.241 -14.909 1.00 90.00 507 ASN A N 1
ATOM 4069 C CA . ASN A 1 507 ? 19.826 -1.075 -15.368 1.00 90.00 507 ASN A CA 1
ATOM 4070 C C . ASN A 1 507 ? 18.515 -0.798 -14.618 1.00 90.00 507 ASN A C 1
ATOM 4072 O O . ASN A 1 507 ? 17.481 -1.323 -15.024 1.00 90.00 507 ASN A O 1
ATOM 4076 N N . CYS A 1 508 ? 18.544 0.013 -13.556 1.00 91.38 508 CYS A N 1
ATOM 4077 C CA . CYS A 1 508 ? 17.376 0.374 -12.757 1.00 91.38 508 CYS A CA 1
ATOM 4078 C C . CYS A 1 508 ? 16.916 1.784 -13.127 1.00 91.38 508 CYS A C 1
ATOM 4080 O O . CYS A 1 508 ? 17.622 2.771 -12.912 1.00 91.38 508 CYS A O 1
ATOM 4082 N N . LEU A 1 509 ? 15.718 1.895 -13.690 1.00 92.19 509 LEU A N 1
ATOM 4083 C CA . LEU A 1 509 ? 15.135 3.170 -14.101 1.00 92.19 509 LEU A CA 1
ATOM 4084 C C . LEU A 1 509 ? 13.701 3.264 -13.587 1.00 92.19 509 LEU A C 1
ATOM 4086 O O . LEU A 1 509 ? 13.057 2.256 -13.313 1.00 92.19 509 LEU A O 1
ATOM 4090 N N . ARG A 1 510 ? 13.164 4.479 -13.522 1.00 94.38 510 ARG A N 1
ATOM 4091 C CA . ARG A 1 510 ? 11.720 4.706 -13.398 1.00 94.38 510 ARG A CA 1
ATOM 4092 C C . ARG A 1 510 ? 11.219 5.283 -14.710 1.00 94.38 510 ARG A C 1
ATOM 4094 O O . ARG A 1 510 ? 11.798 6.231 -15.238 1.00 94.38 510 ARG A O 1
ATOM 4101 N N . ARG A 1 511 ? 10.163 4.709 -15.276 1.00 93.06 511 ARG A N 1
ATOM 4102 C CA . ARG A 1 511 ? 9.602 5.141 -16.563 1.00 93.06 511 ARG A CA 1
ATOM 4103 C C . ARG A 1 511 ? 8.273 5.838 -16.343 1.00 93.06 511 ARG A C 1
ATOM 4105 O O . ARG A 1 511 ? 7.405 5.294 -15.673 1.00 93.06 511 ARG A O 1
ATOM 4112 N N . ILE A 1 512 ? 8.081 6.989 -16.979 1.00 96.19 512 ILE A N 1
ATOM 4113 C CA . ILE A 1 512 ? 6.769 7.632 -17.058 1.00 96.19 512 ILE A CA 1
ATOM 4114 C C . ILE A 1 512 ? 5.919 6.859 -18.063 1.00 96.19 512 ILE A C 1
ATOM 4116 O O . ILE A 1 512 ? 6.230 6.823 -19.256 1.00 96.19 512 ILE A O 1
ATOM 4120 N N . LEU A 1 513 ? 4.846 6.250 -17.571 1.00 97.12 513 LEU A N 1
ATOM 4121 C CA . LEU A 1 513 ? 3.897 5.489 -18.373 1.00 97.12 513 LEU A CA 1
ATOM 4122 C C . LEU A 1 513 ? 2.862 6.407 -19.027 1.00 97.12 513 LEU A C 1
ATOM 4124 O O . LEU A 1 513 ? 2.577 6.272 -20.216 1.00 97.12 513 LEU A O 1
ATOM 4128 N N . THR A 1 514 ? 2.326 7.362 -18.263 1.00 97.00 514 THR A N 1
ATOM 4129 C CA . THR A 1 514 ? 1.406 8.387 -18.768 1.00 97.00 514 THR A CA 1
ATOM 4130 C C . THR A 1 514 ? 1.366 9.617 -17.853 1.00 97.00 514 THR A C 1
ATOM 4132 O O . THR A 1 514 ? 1.889 9.595 -16.738 1.00 97.00 514 THR A O 1
ATOM 4135 N N . ARG A 1 515 ? 0.763 10.702 -18.350 1.00 97.12 515 ARG A N 1
ATOM 4136 C CA . ARG A 1 515 ? 0.444 11.929 -17.609 1.00 97.12 515 ARG A CA 1
ATOM 4137 C C . ARG A 1 515 ? -1.026 12.232 -17.818 1.00 97.12 515 ARG A C 1
ATOM 4139 O O . ARG A 1 515 ? -1.413 12.484 -18.956 1.00 97.12 515 ARG A O 1
ATOM 4146 N N . GLU A 1 516 ? -1.821 12.172 -16.764 1.00 97.31 516 GLU A N 1
ATOM 4147 C CA . GLU A 1 516 ? -3.276 12.260 -16.873 1.00 97.31 516 GLU A CA 1
ATOM 4148 C C . GLU A 1 516 ? -3.861 13.045 -15.707 1.00 97.31 516 GLU A C 1
ATOM 4150 O O . GLU A 1 516 ? -3.324 13.035 -14.594 1.00 97.31 516 GLU A O 1
ATOM 4155 N N . LEU A 1 517 ? -4.989 13.701 -15.984 1.00 97.69 517 LEU A N 1
ATOM 4156 C CA . LEU A 1 517 ? -5.846 14.226 -14.937 1.00 97.69 517 LEU A CA 1
ATOM 4157 C C . LEU A 1 517 ? -6.564 13.023 -14.331 1.00 97.69 517 LEU A C 1
ATOM 4159 O O . LEU A 1 517 ? -7.242 12.295 -15.053 1.00 97.69 517 LEU A O 1
ATOM 4163 N N . MET A 1 518 ? -6.380 12.811 -13.035 1.00 97.50 518 MET A N 1
ATOM 4164 C CA . MET A 1 518 ? -7.012 11.730 -12.291 1.00 97.50 518 MET A CA 1
ATOM 4165 C C . MET A 1 518 ? -7.924 12.328 -11.226 1.00 97.50 518 MET A C 1
ATOM 4167 O O . MET A 1 518 ? -7.575 13.316 -10.578 1.00 97.50 518 MET A O 1
ATOM 4171 N N . GLU A 1 519 ? -9.094 11.726 -11.069 1.00 95.50 519 GLU A N 1
ATOM 4172 C CA . GLU A 1 519 ? -10.129 12.118 -10.112 1.00 95.50 519 GLU A CA 1
ATOM 4173 C C . GLU A 1 519 ? -10.116 11.170 -8.906 1.00 95.50 519 GLU A C 1
ATOM 4175 O O . GLU A 1 519 ? -9.931 9.963 -9.075 1.00 95.50 519 GLU A O 1
ATOM 4180 N N . ALA A 1 520 ? -10.268 11.715 -7.695 1.00 91.00 520 ALA A N 1
ATOM 4181 C CA . ALA A 1 520 ? -10.101 10.961 -6.445 1.00 91.00 520 ALA A CA 1
ATOM 4182 C C . ALA A 1 520 ? -11.151 9.858 -6.220 1.00 91.00 520 ALA A C 1
ATOM 4184 O O . ALA A 1 520 ? -10.880 8.877 -5.540 1.00 91.00 520 ALA A O 1
ATOM 4185 N N . ASP A 1 521 ? -12.324 9.996 -6.827 1.00 86.19 521 ASP A N 1
ATOM 4186 C CA . ASP A 1 521 ? -13.469 9.084 -6.748 1.00 86.19 521 ASP A CA 1
ATOM 4187 C C . ASP A 1 521 ? -13.544 8.096 -7.930 1.00 86.19 521 ASP A C 1
ATOM 4189 O O . ASP A 1 521 ? -14.534 7.381 -8.094 1.00 86.19 521 ASP A O 1
ATOM 4193 N N . HIS A 1 522 ? -12.500 8.032 -8.763 1.00 91.88 522 HIS A N 1
ATOM 4194 C CA . HIS A 1 522 ? -12.464 7.184 -9.952 1.00 91.88 522 HIS A CA 1
ATOM 4195 C C . HIS A 1 522 ? -11.465 6.033 -9.827 1.00 91.88 522 HIS A C 1
ATOM 4197 O O . HIS A 1 522 ? -10.354 6.161 -9.312 1.00 91.88 522 HIS A O 1
ATOM 4203 N N . THR A 1 523 ? -11.848 4.884 -10.386 1.00 95.06 523 THR A N 1
ATOM 4204 C CA . THR A 1 523 ? -10.970 3.717 -10.498 1.00 95.06 523 THR A CA 1
ATOM 4205 C C . THR A 1 523 ? -10.270 3.712 -11.849 1.00 95.06 523 THR A C 1
ATOM 4207 O O . THR A 1 523 ? -10.926 3.643 -12.887 1.00 95.06 523 THR A O 1
ATOM 4210 N N . TYR A 1 524 ? -8.938 3.729 -11.829 1.00 97.50 524 TYR A N 1
ATOM 4211 C CA . TYR A 1 524 ? -8.105 3.659 -13.027 1.00 97.50 524 TYR A CA 1
ATOM 4212 C C . TYR A 1 524 ? -7.451 2.287 -13.178 1.00 97.50 524 TYR A C 1
ATOM 4214 O O . TYR A 1 524 ? -7.222 1.569 -12.206 1.00 97.50 524 TYR A O 1
ATOM 4222 N N . TYR A 1 525 ? -7.109 1.948 -14.416 1.00 98.25 525 TYR A N 1
ATOM 4223 C CA . TYR A 1 525 ? -6.518 0.673 -14.794 1.00 98.25 525 TYR A CA 1
ATOM 4224 C C . TYR A 1 525 ? -5.240 0.908 -15.593 1.00 98.25 525 TYR A C 1
ATOM 4226 O O . TYR A 1 525 ? -5.205 1.732 -16.513 1.00 98.25 525 TYR A O 1
ATOM 4234 N N . LEU A 1 526 ? -4.205 0.138 -15.273 1.00 98.12 526 LEU A N 1
ATOM 4235 C CA . LEU A 1 526 ? -2.973 0.044 -16.045 1.00 98.12 526 LEU A CA 1
ATOM 4236 C C . LEU A 1 526 ? -2.960 -1.289 -16.782 1.00 98.12 526 LEU A C 1
ATOM 4238 O O . LEU A 1 526 ? -2.969 -2.335 -16.147 1.00 98.12 526 LEU A O 1
ATOM 4242 N N . ARG A 1 527 ? -2.876 -1.265 -18.112 1.00 97.94 527 ARG A N 1
ATOM 4243 C CA . ARG A 1 527 ? -2.726 -2.479 -18.920 1.00 97.94 527 ARG A CA 1
ATOM 4244 C C . ARG A 1 527 ? -1.397 -2.494 -19.660 1.00 97.94 527 ARG A C 1
ATOM 4246 O O . ARG A 1 527 ? -1.031 -1.517 -20.313 1.00 97.94 527 ARG A O 1
ATOM 4253 N N . LEU A 1 528 ? -0.691 -3.615 -19.577 1.00 96.75 528 LEU A N 1
ATOM 4254 C CA . LEU A 1 528 ? 0.609 -3.858 -20.188 1.00 96.75 528 LEU A CA 1
ATOM 4255 C C . LEU A 1 528 ? 0.505 -5.099 -21.071 1.00 96.75 528 LEU A C 1
ATOM 4257 O O . LEU A 1 528 ? 0.216 -6.197 -20.599 1.00 96.75 528 LEU A O 1
ATOM 4261 N N . ARG A 1 529 ? 0.749 -4.926 -22.368 1.00 95.94 529 ARG A N 1
ATOM 4262 C CA . ARG A 1 529 ? 0.620 -6.007 -23.349 1.00 95.94 529 ARG A CA 1
ATOM 4263 C C . ARG A 1 529 ? 1.940 -6.263 -24.052 1.00 95.94 529 ARG A C 1
ATOM 4265 O O . ARG A 1 529 ? 2.527 -5.320 -24.582 1.00 95.94 529 ARG A O 1
ATOM 4272 N N . CYS A 1 530 ? 2.359 -7.522 -24.113 1.00 95.06 530 CYS A N 1
ATOM 4273 C CA . CYS A 1 530 ? 3.517 -7.941 -24.895 1.00 95.06 530 CYS A CA 1
ATOM 4274 C C . CYS A 1 530 ? 3.316 -7.614 -26.387 1.00 95.06 530 CYS A C 1
ATOM 4276 O O . CYS A 1 530 ? 2.235 -7.836 -26.943 1.00 95.06 530 CYS A O 1
ATOM 4278 N N . VAL A 1 531 ? 4.343 -7.074 -27.049 1.00 93.44 531 VAL A N 1
ATOM 4279 C CA . VAL A 1 531 ? 4.303 -6.746 -28.490 1.00 93.44 531 VAL A CA 1
ATOM 4280 C C . VAL A 1 531 ? 5.366 -7.474 -29.315 1.00 93.44 531 VAL A C 1
ATOM 4282 O O . VAL A 1 531 ? 5.565 -7.150 -30.486 1.00 93.44 531 VAL A O 1
ATOM 4285 N N . ILE A 1 532 ? 6.045 -8.455 -28.720 1.00 86.88 532 ILE A N 1
ATOM 4286 C CA . ILE A 1 532 ? 7.054 -9.290 -29.376 1.00 86.88 532 ILE A CA 1
ATOM 4287 C C . ILE A 1 532 ? 6.756 -10.775 -29.153 1.00 86.88 532 ILE A C 1
ATOM 4289 O O . ILE A 1 532 ? 6.232 -11.163 -28.119 1.00 86.88 532 ILE A O 1
ATOM 4293 N N . GLU A 1 533 ? 7.112 -11.619 -30.121 1.00 82.69 533 GLU A N 1
ATOM 4294 C CA . GLU A 1 533 ? 6.880 -13.071 -30.068 1.00 82.69 533 GLU A CA 1
ATOM 4295 C C . GLU A 1 533 ? 8.058 -13.813 -29.404 1.00 82.69 533 GLU A C 1
ATOM 4297 O O . GLU A 1 533 ? 8.629 -14.740 -29.977 1.00 82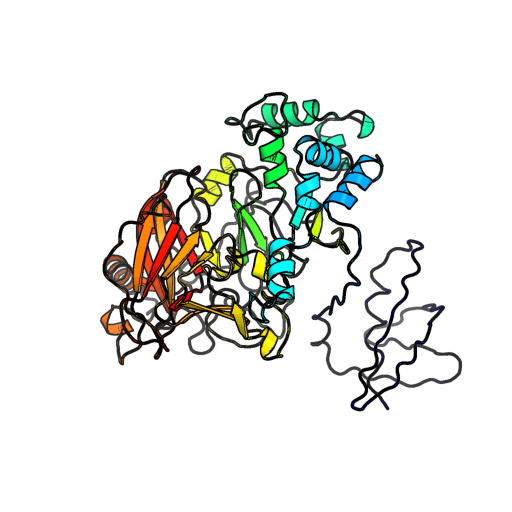.69 533 GLU A O 1
ATOM 4302 N N . LEU A 1 534 ? 8.459 -13.380 -28.205 1.00 80.25 534 LEU A N 1
ATOM 4303 C CA . LEU A 1 534 ? 9.489 -14.038 -27.389 1.00 80.25 534 LEU A CA 1
ATOM 4304 C C . LEU A 1 534 ? 8.860 -14.509 -26.076 1.00 80.25 534 LEU A C 1
ATOM 4306 O O . LEU A 1 534 ? 8.723 -13.750 -25.125 1.00 80.25 534 LEU A O 1
ATOM 4310 N N . LEU A 1 535 ? 8.430 -15.773 -26.047 1.00 82.69 535 LEU A N 1
ATOM 4311 C CA . LEU A 1 535 ? 7.590 -16.313 -24.968 1.00 82.69 535 LEU A CA 1
ATOM 4312 C C . LEU A 1 535 ? 8.317 -16.467 -23.623 1.00 82.69 535 LEU A C 1
ATOM 4314 O O . LEU A 1 535 ? 7.659 -16.513 -22.588 1.00 82.69 535 LEU A O 1
ATOM 4318 N N . GLU A 1 536 ? 9.647 -16.561 -23.643 1.00 86.12 536 GLU A N 1
ATOM 4319 C CA . GLU A 1 536 ? 10.485 -16.701 -22.443 1.00 86.12 536 GLU A CA 1
ATOM 4320 C C . GLU A 1 536 ? 10.952 -15.352 -21.871 1.00 86.12 536 GLU A C 1
ATOM 4322 O O . GLU A 1 536 ? 11.569 -15.333 -20.805 1.00 86.12 536 GLU A O 1
ATOM 4327 N N . ASP A 1 537 ? 10.676 -14.240 -22.563 1.00 90.06 537 ASP A N 1
ATOM 4328 C CA . ASP A 1 537 ? 11.013 -12.905 -22.075 1.00 90.06 537 ASP A CA 1
ATOM 4329 C C . ASP A 1 537 ? 10.028 -12.481 -20.974 1.00 90.06 537 ASP A C 1
ATOM 4331 O O . ASP A 1 537 ? 8.824 -12.747 -21.020 1.00 90.06 537 ASP A O 1
ATOM 4335 N N . GLU A 1 538 ? 10.559 -11.798 -19.969 1.00 91.69 538 GLU A N 1
ATOM 4336 C CA . GLU A 1 538 ? 9.910 -11.503 -18.702 1.00 91.69 538 GLU A CA 1
ATOM 4337 C C . GLU A 1 538 ? 9.579 -10.005 -18.615 1.00 91.69 538 GLU A C 1
ATOM 4339 O O . GLU A 1 538 ? 10.444 -9.129 -18.744 1.00 91.69 538 GLU A O 1
ATOM 4344 N N . LEU A 1 539 ? 8.310 -9.697 -18.348 1.00 94.06 539 LEU A N 1
ATOM 4345 C CA . LEU A 1 539 ? 7.907 -8.413 -17.786 1.00 94.06 539 LEU A CA 1
ATOM 4346 C C . LEU A 1 539 ? 8.132 -8.465 -16.281 1.00 94.06 539 LEU A C 1
ATOM 4348 O O . LEU A 1 539 ? 7.508 -9.276 -15.606 1.00 94.06 539 LEU A O 1
ATOM 4352 N N . TRP A 1 540 ? 8.986 -7.588 -15.769 1.00 93.81 540 TRP A N 1
ATOM 4353 C CA . TRP A 1 540 ? 9.183 -7.400 -14.335 1.00 93.81 540 TRP A CA 1
ATOM 4354 C C . TRP A 1 540 ? 8.215 -6.328 -13.821 1.00 93.81 540 TRP A C 1
ATOM 4356 O O . TRP A 1 540 ? 8.190 -5.211 -14.340 1.00 93.81 540 TRP A O 1
ATOM 4366 N N . LEU A 1 541 ? 7.420 -6.692 -12.819 1.00 95.12 541 LEU A N 1
ATOM 4367 C CA . LEU A 1 541 ? 6.447 -5.864 -12.115 1.00 95.12 541 LEU A CA 1
ATOM 4368 C C . LEU A 1 541 ? 6.900 -5.734 -10.658 1.00 95.12 541 LEU A C 1
ATOM 4370 O O . LEU A 1 541 ? 6.620 -6.602 -9.836 1.00 95.12 541 LEU A O 1
ATOM 4374 N N . ASP A 1 542 ? 7.648 -4.668 -10.390 1.00 94.69 542 ASP A N 1
ATOM 4375 C CA . ASP A 1 542 ? 8.252 -4.373 -9.086 1.00 94.69 542 ASP A CA 1
ATOM 4376 C C . ASP A 1 542 ? 7.362 -3.371 -8.328 1.00 94.69 542 ASP A C 1
ATOM 4378 O O . ASP A 1 542 ? 6.512 -3.752 -7.530 1.00 94.69 542 ASP A O 1
ATOM 4382 N N . TYR A 1 543 ? 7.417 -2.090 -8.706 1.00 97.00 543 TYR A N 1
ATOM 4383 C CA . TYR A 1 543 ? 6.580 -1.041 -8.119 1.00 97.00 543 TYR A CA 1
ATOM 4384 C C . TYR A 1 543 ? 6.045 -0.051 -9.160 1.00 97.00 543 TYR A C 1
ATOM 4386 O O . TYR A 1 543 ? 6.617 0.140 -10.242 1.00 97.00 543 TYR A O 1
ATOM 4394 N N . ILE A 1 544 ? 4.968 0.643 -8.799 1.00 97.75 544 ILE A N 1
ATOM 4395 C CA . ILE A 1 544 ? 4.436 1.812 -9.512 1.00 97.75 544 ILE A CA 1
ATOM 4396 C C . ILE A 1 544 ? 4.494 3.056 -8.634 1.00 97.75 544 ILE A C 1
ATOM 4398 O O . ILE A 1 544 ? 4.529 2.967 -7.410 1.00 97.75 544 ILE A O 1
ATOM 4402 N N . GLU A 1 545 ? 4.481 4.230 -9.260 1.00 98.12 545 GLU A N 1
ATOM 4403 C CA . GLU A 1 545 ? 4.393 5.505 -8.547 1.00 98.12 545 GLU A CA 1
ATOM 4404 C C . GLU A 1 545 ? 3.246 6.352 -9.099 1.00 98.12 545 GLU A C 1
ATOM 4406 O O . GLU A 1 545 ? 3.130 6.533 -10.316 1.00 98.12 545 GLU A O 1
ATOM 4411 N N . LEU A 1 546 ? 2.439 6.914 -8.199 1.00 97.75 546 LEU A N 1
ATOM 4412 C CA . LEU A 1 546 ? 1.525 8.017 -8.483 1.00 97.75 546 LEU A CA 1
ATOM 4413 C C . LEU A 1 546 ? 2.186 9.306 -7.995 1.00 97.75 546 LEU A C 1
ATOM 4415 O O . LEU A 1 546 ? 2.271 9.562 -6.796 1.00 97.75 546 LEU A O 1
ATOM 4419 N N . CYS A 1 547 ? 2.691 10.104 -8.934 1.00 97.25 547 CYS A N 1
ATOM 4420 C CA . CYS A 1 547 ? 3.425 11.326 -8.627 1.00 97.25 547 CYS A CA 1
ATOM 4421 C C . CYS A 1 547 ? 2.603 12.565 -9.029 1.00 97.25 547 CYS A C 1
ATOM 4423 O O . CYS A 1 547 ? 2.353 12.749 -10.226 1.00 97.25 547 CYS A O 1
ATOM 4425 N N . PRO A 1 548 ? 2.162 13.410 -8.080 1.00 96.94 548 PRO A N 1
ATOM 4426 C CA . PRO A 1 548 ? 1.368 14.602 -8.377 1.00 96.94 548 PRO A CA 1
ATOM 4427 C C . PRO A 1 548 ? 2.202 15.693 -9.067 1.00 96.94 548 PRO A C 1
ATOM 4429 O O . PRO A 1 548 ? 3.422 15.777 -8.908 1.00 96.94 548 PRO A O 1
ATOM 4432 N N . LEU A 1 549 ? 1.532 16.577 -9.816 1.00 95.62 549 LEU A N 1
ATOM 4433 C CA . LEU A 1 549 ? 2.151 17.700 -10.539 1.00 95.62 549 LEU A CA 1
ATOM 4434 C C . LEU A 1 549 ? 3.030 18.588 -9.653 1.00 95.62 549 LEU A C 1
ATOM 4436 O O . LEU A 1 549 ? 4.061 19.074 -10.119 1.00 95.62 549 LEU A O 1
ATOM 4440 N N . SER A 1 550 ? 2.633 18.782 -8.394 1.00 93.62 550 SER A N 1
ATOM 4441 C CA . SER A 1 550 ? 3.374 19.563 -7.400 1.00 93.62 550 SER A CA 1
ATOM 4442 C C . SER A 1 550 ? 4.768 19.011 -7.102 1.00 93.62 550 SER A C 1
ATOM 4444 O O . SER A 1 550 ? 5.615 19.785 -6.673 1.00 93.62 550 SER A O 1
ATOM 4446 N N . ILE A 1 551 ? 5.018 17.723 -7.360 1.00 93.50 551 ILE A N 1
ATOM 4447 C CA . ILE A 1 551 ? 6.319 17.078 -7.161 1.00 93.50 551 ILE A CA 1
ATOM 4448 C C . ILE A 1 551 ? 7.120 17.089 -8.461 1.00 93.50 551 ILE A C 1
ATOM 4450 O O . ILE A 1 551 ? 8.167 17.721 -8.549 1.00 93.50 551 ILE A O 1
ATOM 4454 N N . TYR A 1 552 ? 6.614 16.463 -9.528 1.00 92.25 552 TYR A N 1
ATOM 4455 C CA . TYR A 1 552 ? 7.418 16.286 -10.746 1.00 92.25 552 TYR A CA 1
ATOM 4456 C C . TYR A 1 552 ? 7.599 17.559 -11.587 1.00 92.25 552 TYR A C 1
ATOM 4458 O O . TYR A 1 552 ? 8.371 17.561 -12.549 1.00 92.25 552 TYR A O 1
ATOM 4466 N N . SER A 1 553 ? 6.809 18.596 -11.309 1.00 89.56 553 SER A N 1
ATOM 4467 C CA . SER A 1 553 ? 6.851 19.907 -11.965 1.00 89.56 553 SER A CA 1
ATOM 4468 C C . SER A 1 553 ? 6.713 21.044 -10.942 1.00 89.56 553 SER A C 1
ATOM 4470 O O . SER A 1 553 ? 6.238 22.130 -11.290 1.00 89.56 553 SER A O 1
ATOM 4472 N N . GLY A 1 554 ? 7.085 20.778 -9.687 1.00 85.12 554 GLY A N 1
ATOM 4473 C CA . GLY A 1 554 ? 7.085 21.749 -8.600 1.00 85.12 554 GLY A CA 1
ATOM 4474 C C . GLY A 1 554 ? 8.182 22.805 -8.714 1.00 85.12 554 GLY A C 1
ATOM 4475 O O . GLY A 1 554 ? 8.984 22.818 -9.647 1.00 85.12 554 GLY A O 1
ATOM 4476 N N . ASN A 1 555 ? 8.209 23.710 -7.731 1.00 80.88 555 ASN A N 1
ATOM 4477 C CA . ASN A 1 555 ? 9.301 24.678 -7.580 1.00 80.88 555 ASN A CA 1
ATOM 4478 C C . ASN A 1 555 ? 10.571 24.026 -7.020 1.00 80.88 555 ASN A C 1
ATOM 4480 O O . ASN A 1 555 ? 11.675 24.493 -7.298 1.00 80.88 555 ASN A O 1
ATOM 4484 N N . GLU A 1 556 ? 10.395 22.982 -6.216 1.00 79.69 556 GLU A N 1
ATOM 4485 C CA . GLU A 1 556 ? 11.472 22.153 -5.695 1.00 79.69 556 GLU A CA 1
ATOM 4486 C C . GLU A 1 556 ? 11.681 20.959 -6.621 1.00 79.69 556 GLU A C 1
ATOM 4488 O O . GLU A 1 556 ? 10.765 20.511 -7.315 1.00 79.69 556 GLU A O 1
ATOM 4493 N N . LEU A 1 557 ? 12.919 20.484 -6.668 1.00 78.00 557 LEU A N 1
ATOM 4494 C CA . LEU A 1 557 ? 13.257 19.290 -7.422 1.00 78.00 557 LEU A CA 1
ATOM 4495 C C . LEU A 1 557 ? 12.743 18.064 -6.674 1.00 78.00 557 LEU A C 1
ATOM 4497 O O . LEU A 1 557 ? 12.786 18.022 -5.447 1.00 78.00 557 LEU A O 1
ATOM 4501 N N . GLU A 1 558 ? 12.294 17.063 -7.429 1.00 86.75 558 GLU A N 1
ATOM 4502 C CA . GLU A 1 558 ? 11.993 15.753 -6.860 1.00 86.75 558 GLU A CA 1
ATOM 4503 C C . GLU A 1 558 ? 13.246 15.191 -6.181 1.00 86.75 558 GLU A C 1
ATOM 4505 O O . GLU A 1 558 ? 14.346 15.251 -6.743 1.00 86.75 558 GLU A O 1
ATOM 4510 N N . ASP A 1 559 ? 13.073 14.669 -4.970 1.00 87.31 559 ASP A N 1
ATOM 4511 C CA . ASP A 1 559 ? 14.174 14.102 -4.212 1.00 87.31 559 ASP A CA 1
ATOM 4512 C C . ASP A 1 559 ? 14.669 12.766 -4.797 1.00 87.31 559 ASP A C 1
ATOM 4514 O O . ASP A 1 559 ? 14.076 12.173 -5.702 1.00 87.31 559 ASP A O 1
ATOM 4518 N N . VAL A 1 560 ? 15.834 12.320 -4.327 1.00 89.44 560 VAL A N 1
ATOM 4519 C CA . VAL A 1 560 ? 16.517 11.143 -4.885 1.00 89.44 560 VAL A CA 1
ATOM 4520 C C . VAL A 1 560 ? 16.038 9.814 -4.301 1.00 89.44 560 VAL A C 1
ATOM 4522 O O . VAL A 1 560 ? 16.531 8.773 -4.751 1.00 89.44 560 VAL A O 1
ATOM 4525 N N . TRP A 1 561 ? 15.164 9.823 -3.290 1.00 90.00 561 TRP A N 1
ATOM 4526 C CA . TRP A 1 561 ? 14.899 8.668 -2.436 1.00 90.00 561 TRP A CA 1
ATOM 4527 C C . TRP A 1 561 ? 13.820 7.717 -2.963 1.00 90.00 561 TRP A C 1
ATOM 4529 O O . TRP A 1 561 ? 12.819 8.061 -3.632 1.00 90.00 561 TRP A O 1
#

pLDDT: mean 82.68, std 23.07, range [23.33, 98.75]

Radius of gyration: 25.5 Å; chains: 1; bounding box: 59×69×71 Å